Protein AF-A0AAE0K199-F1 (afdb_monomer_lite)

Foldseek 3Di:
DDQLLWDDDPNDTDHADDDDDDDPDDDQEDEDDSDHDDDDDDDDDDDDDDDPDDDDDRAHAYDDDDDDDDDDDDDDDDDDDDDDDDDDDDDDDDDDDDDDDDDDDDDDDDDDDDDDDDDDDDDDDDDDDDDDDDDDDPDDDPPDDDDDDDDDDDDDPDPDPDQPPPVPQDPLLVQLLVLLVVPPQCFLQPPCVFAPHGPCPDPVLVVLCRRDPLSSLLSSLVSLQSVCVVVVHQPSPCNSVSVSVNSVVLNVQSNDPDQRDLSSLVSLLSQLQVCQQLLVLVSVVVSQVVSLVSLVSRVADPPHDLVSVLSNLVSFLLSCLLQLHAGSHDDDDPDDAPLVVQDPPCLLVVLLVLLCLLCVLLVQDSLLSVLLSLLLSLLVSSVVSVVVSNPRHDHSSNNSSSLSVSSNSLSCPPHRFADPVVVPPDLPPDDDPPPDPPDDPDCDDPSLVSLVVSADQLPDDTHTDDDDSSQLLNSLSSLLSNLLSCLLSAHVVRRHSSCSNSLSSNLVSLVVVLVLLLVQVVVVVVVVVVVPPDPDDDDDDPPVPDDPVVVVVVVVVVPSDRRDPSNLVSVLLSLLSSLLSSQVSQVVSCVSSVVVDPSRGRDSVSSLVSNCSSLVPPPDDLVSLVVSCVPPSNVSSCSSSVCCSRVPPPDDSSVSNVCSNVPPD

Structure (mmCIF, N/CA/C/O backbone):
data_AF-A0AAE0K199-F1
#
_entry.id   AF-A0AAE0K199-F1
#
loop_
_atom_site.group_PDB
_atom_site.id
_atom_site.type_symbol
_atom_site.label_atom_id
_atom_site.label_alt_id
_atom_site.label_comp_id
_atom_site.label_asym_id
_atom_site.label_entity_id
_atom_site.label_seq_id
_atom_site.pdbx_PDB_ins_code
_atom_site.Cartn_x
_atom_site.Cartn_y
_atom_site.Cartn_z
_atom_site.occupancy
_atom_site.B_iso_or_equiv
_atom_site.auth_seq_id
_atom_site.auth_comp_id
_atom_site.auth_asym_id
_atom_site.auth_atom_id
_atom_site.pdbx_PDB_model_num
ATOM 1 N N . MET A 1 1 ? 17.194 -5.325 25.982 1.00 24.28 1 MET A N 1
ATOM 2 C CA . MET A 1 1 ? 16.411 -5.323 27.242 1.00 24.28 1 MET A CA 1
ATOM 3 C C . MET A 1 1 ? 14.935 -5.388 26.883 1.00 24.28 1 MET A C 1
ATOM 5 O O . MET A 1 1 ? 14.330 -4.359 26.606 1.00 24.28 1 MET A O 1
ATOM 9 N N . ASP A 1 2 ? 14.362 -6.588 26.855 1.00 29.42 2 ASP A N 1
ATOM 10 C CA . ASP A 1 2 ? 12.986 -6.802 26.395 1.00 29.42 2 ASP A CA 1
ATOM 11 C C . ASP A 1 2 ? 11.978 -6.699 27.545 1.00 29.42 2 ASP A C 1
ATOM 13 O O . ASP A 1 2 ? 11.705 -7.664 28.261 1.00 29.42 2 ASP A O 1
ATOM 17 N N . HIS A 1 3 ? 11.409 -5.507 27.726 1.00 29.53 3 HIS A N 1
ATOM 18 C CA . HIS A 1 3 ? 10.467 -5.195 28.809 1.00 29.53 3 HIS A CA 1
ATOM 19 C C . HIS A 1 3 ? 8.990 -5.211 28.372 1.00 29.53 3 HIS A C 1
ATOM 21 O O . HIS A 1 3 ? 8.211 -4.347 28.758 1.00 29.53 3 HIS A O 1
ATOM 27 N N . PHE A 1 4 ? 8.584 -6.228 27.601 1.00 36.59 4 PHE A N 1
ATOM 28 C CA . PHE A 1 4 ? 7.181 -6.432 27.191 1.00 36.59 4 PHE A CA 1
ATOM 29 C C . PHE A 1 4 ? 6.499 -7.681 27.781 1.00 36.59 4 PHE A C 1
ATOM 31 O O . PHE A 1 4 ? 5.375 -8.006 27.415 1.00 36.59 4 PHE A O 1
ATOM 38 N N . ASN A 1 5 ? 7.119 -8.322 28.777 1.00 34.00 5 ASN A N 1
ATOM 39 C CA . ASN A 1 5 ? 6.530 -9.424 29.554 1.00 34.00 5 ASN A CA 1
ATOM 40 C C . ASN A 1 5 ? 5.935 -8.947 30.901 1.00 34.00 5 ASN A C 1
ATOM 42 O O . ASN A 1 5 ? 5.973 -9.667 31.905 1.00 34.00 5 ASN A O 1
ATOM 46 N N . SER A 1 6 ? 5.445 -7.704 30.948 1.00 32.88 6 SER A N 1
ATOM 47 C CA . SER A 1 6 ? 5.008 -7.015 32.168 1.00 32.88 6 SER A CA 1
ATOM 48 C C . SER A 1 6 ? 3.488 -7.039 32.338 1.00 32.88 6 SER A C 1
ATOM 50 O O . SER A 1 6 ? 2.780 -6.152 31.864 1.00 32.88 6 SER A O 1
ATOM 52 N N . THR A 1 7 ? 2.966 -8.021 33.075 1.00 37.53 7 THR A N 1
ATOM 53 C CA . THR A 1 7 ? 1.565 -7.989 33.523 1.00 37.53 7 THR A CA 1
ATOM 54 C C . THR A 1 7 ? 1.410 -7.093 34.747 1.00 37.53 7 THR A C 1
ATOM 56 O O . THR A 1 7 ? 2.098 -7.285 35.751 1.00 37.53 7 THR A O 1
ATOM 59 N N . VAL A 1 8 ? 0.466 -6.151 34.691 1.00 32.12 8 VAL A N 1
ATOM 60 C CA . VAL A 1 8 ? 0.023 -5.389 35.866 1.00 32.12 8 VAL A CA 1
ATOM 61 C C . VAL A 1 8 ? -0.989 -6.229 36.642 1.00 32.12 8 VAL A C 1
ATOM 63 O O . VAL A 1 8 ? -2.075 -6.509 36.131 1.00 32.12 8 VAL A O 1
ATOM 66 N N . LYS A 1 9 ? -0.657 -6.600 37.881 1.00 33.31 9 LYS A N 1
ATOM 67 C CA . LYS A 1 9 ? -1.606 -7.182 38.841 1.00 33.31 9 LYS A CA 1
ATOM 68 C C . LYS A 1 9 ? -1.729 -6.235 40.029 1.00 33.31 9 LYS A C 1
ATOM 70 O O . LYS A 1 9 ? -0.719 -5.839 40.600 1.00 33.31 9 LYS A O 1
ATOM 75 N N . ASP A 1 10 ? -2.958 -5.861 40.377 1.00 36.06 10 ASP A N 1
ATOM 76 C CA . ASP A 1 10 ? -3.280 -5.029 41.547 1.00 36.06 10 ASP A CA 1
ATOM 77 C C . ASP A 1 10 ? -2.435 -3.734 41.630 1.00 36.06 10 ASP A C 1
ATOM 79 O O . ASP A 1 10 ? -1.959 -3.334 42.690 1.00 36.06 10 ASP A O 1
ATOM 83 N N . GLY A 1 11 ? -2.186 -3.105 40.473 1.00 33.94 11 GLY A N 1
ATOM 84 C CA . GLY A 1 11 ? -1.384 -1.882 40.342 1.00 33.94 11 GLY A CA 1
ATOM 85 C C . GLY A 1 11 ? 0.141 -2.072 40.316 1.00 33.94 11 GLY A C 1
ATOM 86 O O . GLY A 1 11 ? 0.852 -1.113 40.030 1.00 33.94 11 GLY A O 1
ATOM 87 N N . LYS A 1 12 ? 0.671 -3.281 40.551 1.00 27.41 12 LYS A N 1
ATOM 88 C CA . LYS A 1 12 ? 2.117 -3.566 40.495 1.00 27.41 12 LYS A CA 1
ATOM 89 C C . LYS A 1 12 ? 2.519 -4.253 39.189 1.00 27.41 12 LYS A C 1
ATOM 91 O O . LYS A 1 12 ? 1.841 -5.171 38.726 1.00 27.41 12 LYS A O 1
ATOM 96 N N . LEU A 1 13 ? 3.653 -3.836 38.619 1.00 31.83 13 LEU A N 1
ATOM 97 C CA . LEU A 1 13 ? 4.318 -4.562 37.533 1.00 31.83 13 LEU A CA 1
ATOM 98 C C . LEU A 1 13 ? 4.887 -5.887 38.056 1.00 31.83 13 LEU A C 1
ATOM 100 O O . LEU A 1 13 ? 5.621 -5.903 39.042 1.00 31.83 13 LEU A O 1
ATOM 104 N N . VAL A 1 14 ? 4.620 -6.976 37.336 1.00 31.34 14 VAL A N 1
ATOM 105 C CA . VAL A 1 14 ? 5.311 -8.261 37.499 1.00 31.34 14 VAL A CA 1
ATOM 106 C C . VAL A 1 14 ? 5.965 -8.622 36.169 1.00 31.34 14 VAL A C 1
ATOM 108 O O . VAL A 1 14 ? 5.285 -8.719 35.149 1.00 31.34 14 VAL A O 1
ATOM 111 N N . ASN A 1 15 ? 7.289 -8.785 36.176 1.00 30.59 15 ASN A N 1
ATOM 112 C CA . ASN A 1 15 ? 8.086 -9.139 35.001 1.00 30.59 15 ASN A CA 1
ATOM 113 C C . ASN A 1 15 ? 8.171 -10.668 34.856 1.00 30.59 15 ASN A C 1
ATOM 115 O O . ASN A 1 15 ? 8.436 -11.362 35.838 1.00 30.59 15 ASN A O 1
ATOM 119 N N . THR A 1 16 ? 7.953 -11.198 33.651 1.00 37.50 16 THR A N 1
ATOM 120 C CA . THR A 1 16 ? 7.850 -12.648 33.397 1.00 37.50 16 THR A CA 1
ATOM 121 C C . THR A 1 16 ? 8.781 -13.105 32.261 1.00 37.50 16 THR A C 1
ATOM 123 O O . THR A 1 16 ? 9.332 -12.292 31.516 1.00 37.50 16 THR A O 1
ATOM 126 N N . ARG A 1 17 ? 9.032 -14.418 32.137 1.00 30.67 17 ARG A N 1
ATOM 127 C CA . ARG A 1 17 ? 9.941 -14.989 31.123 1.00 30.67 17 ARG A CA 1
ATOM 128 C C . ARG A 1 17 ? 9.212 -15.948 30.175 1.00 30.67 17 ARG A C 1
ATOM 130 O O . ARG A 1 17 ? 8.745 -16.990 30.617 1.00 30.67 17 ARG A O 1
ATOM 137 N N . ARG A 1 18 ? 9.295 -15.614 28.878 1.00 34.41 18 ARG A N 1
ATOM 138 C CA . ARG A 1 18 ? 9.089 -16.444 27.670 1.00 34.41 18 ARG A CA 1
ATOM 139 C C . ARG A 1 18 ? 7.695 -17.060 27.427 1.00 34.41 18 ARG A C 1
ATOM 141 O O . ARG A 1 18 ? 7.232 -17.907 28.178 1.00 34.41 18 ARG A O 1
ATOM 148 N N . GLY A 1 19 ? 7.200 -16.816 26.210 1.00 35.81 19 GLY A N 1
ATOM 149 C CA . GLY A 1 19 ? 6.850 -17.891 25.270 1.00 35.81 19 GLY A CA 1
ATOM 150 C C . GLY A 1 19 ? 5.409 -18.410 25.283 1.00 35.81 19 GLY A C 1
ATOM 151 O O . GLY A 1 19 ? 4.939 -18.995 26.255 1.00 35.81 19 GLY A O 1
ATOM 152 N N . LEU A 1 20 ? 4.730 -18.300 24.138 1.00 30.50 20 LEU A N 1
ATOM 153 C CA . LEU A 1 20 ? 3.421 -18.913 23.911 1.00 30.50 20 LEU A CA 1
ATOM 154 C C . LEU A 1 20 ? 3.556 -20.441 23.749 1.00 30.50 20 LEU A C 1
ATOM 156 O O . LEU A 1 20 ? 4.064 -20.913 22.733 1.00 30.50 20 LEU A O 1
ATOM 160 N N . GLN A 1 21 ? 3.056 -21.222 24.711 1.00 27.34 21 GLN A N 1
ATOM 161 C CA . GLN A 1 21 ? 3.003 -22.685 24.613 1.00 27.34 21 GLN A CA 1
ATOM 162 C C . GLN A 1 21 ? 1.563 -23.157 24.365 1.00 27.34 21 GLN A C 1
ATOM 164 O O . GLN A 1 21 ? 0.704 -23.067 25.239 1.00 27.34 21 GLN A O 1
ATOM 169 N N . VAL A 1 22 ? 1.290 -23.676 23.164 1.00 26.86 22 VAL A N 1
ATOM 170 C CA . VAL A 1 22 ? -0.035 -24.204 22.793 1.00 26.86 22 VAL A CA 1
ATOM 171 C C . VAL A 1 22 ? -0.147 -25.662 23.250 1.00 26.86 22 VAL A C 1
ATOM 173 O O . VAL A 1 22 ? 0.228 -26.581 22.521 1.00 26.86 22 VAL A O 1
ATOM 176 N N . SER A 1 23 ? -0.644 -25.894 24.468 1.00 28.48 23 SER A N 1
ATOM 177 C CA . SER A 1 23 ? -0.899 -27.255 24.952 1.00 28.48 23 SER A CA 1
ATOM 178 C C . SER A 1 23 ? -2.092 -27.874 24.212 1.00 28.48 23 SER A C 1
ATOM 180 O O . SER A 1 23 ? -3.181 -27.310 24.130 1.00 28.48 23 SER A O 1
ATOM 182 N N . ARG A 1 24 ? -1.889 -29.059 23.624 1.00 30.67 24 ARG A N 1
ATOM 183 C CA . ARG A 1 24 ? -2.862 -29.703 22.721 1.00 30.67 24 ARG A CA 1
ATOM 184 C C . ARG A 1 24 ? -3.782 -30.705 23.436 1.00 30.67 24 ARG A 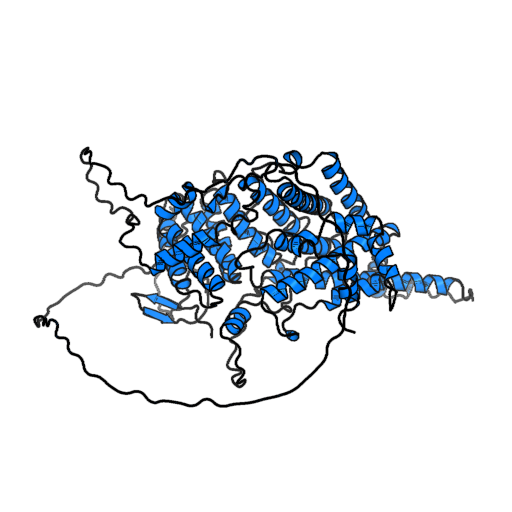C 1
ATOM 186 O O . ARG A 1 24 ? -4.185 -31.695 22.832 1.00 30.67 24 ARG A O 1
ATOM 193 N N . GLN A 1 25 ? -4.060 -30.508 24.729 1.00 34.53 25 GLN A N 1
ATOM 194 C CA . GLN A 1 25 ? -4.736 -31.506 25.571 1.00 34.53 25 GLN A CA 1
ATOM 195 C C . GLN A 1 25 ? -5.902 -30.951 26.410 1.00 34.53 25 GLN A C 1
ATOM 197 O O . GLN A 1 25 ? -5.792 -29.942 27.099 1.00 34.53 25 GLN A O 1
ATOM 202 N N . LYS A 1 26 ? -7.000 -31.720 26.395 1.00 33.47 26 LYS A N 1
ATOM 203 C CA . LYS A 1 26 ? -8.164 -31.718 27.305 1.00 33.47 26 LYS A CA 1
ATOM 204 C C . LYS A 1 26 ? -9.126 -30.517 27.349 1.00 33.47 26 LYS A C 1
ATOM 206 O O . LYS A 1 26 ? -10.196 -30.701 27.921 1.00 33.47 26 LYS A O 1
ATOM 211 N N . PHE A 1 27 ? -8.876 -29.379 26.695 1.00 35.84 27 PHE A N 1
ATOM 212 C CA . PHE A 1 27 ? -9.903 -28.328 26.542 1.00 35.84 27 PHE A CA 1
ATOM 213 C C . PHE A 1 27 ? -10.122 -27.897 25.085 1.00 35.84 27 PHE A C 1
ATOM 215 O O . PHE A 1 27 ? -9.217 -27.400 24.421 1.00 35.84 27 PHE A O 1
ATOM 222 N N . ASN A 1 28 ? -11.360 -28.059 24.604 1.00 33.81 28 ASN A N 1
ATOM 223 C CA . ASN A 1 28 ? -11.797 -27.688 23.254 1.00 33.81 28 ASN A CA 1
ATOM 224 C C . ASN A 1 28 ? -12.136 -26.188 23.172 1.00 33.81 28 ASN A C 1
ATOM 226 O O . ASN A 1 28 ? -13.297 -25.825 22.994 1.00 33.81 28 ASN A O 1
ATOM 230 N N . GLY A 1 29 ? -11.132 -25.323 23.331 1.00 34.69 29 GLY A N 1
ATOM 231 C CA . GLY A 1 29 ? -11.298 -23.870 23.273 1.00 34.69 29 GLY A CA 1
ATOM 232 C C . GLY A 1 29 ? -10.051 -23.144 22.771 1.00 34.69 29 GLY A C 1
ATOM 233 O O . GLY A 1 29 ? -8.932 -23.642 22.877 1.00 34.69 29 GLY A O 1
ATOM 234 N N . LEU A 1 30 ? -10.257 -21.958 22.202 1.00 41.97 30 LEU A N 1
ATOM 235 C CA . LEU A 1 30 ? -9.205 -21.060 21.721 1.00 41.97 30 LEU A CA 1
ATOM 236 C C . LEU A 1 30 ? -9.049 -19.884 22.691 1.00 41.97 30 LEU A C 1
ATOM 238 O O . LEU A 1 30 ? -10.023 -19.181 22.943 1.00 41.97 30 LEU A O 1
ATOM 242 N N . SER A 1 31 ? -7.825 -19.663 23.183 1.00 39.44 31 SER A N 1
ATOM 243 C CA . SER A 1 31 ? -7.484 -18.596 24.135 1.00 39.44 31 SER A CA 1
ATOM 244 C C . SER A 1 31 ? -6.291 -17.776 23.635 1.00 39.44 31 SER A C 1
ATOM 246 O O . SER A 1 31 ? -5.270 -18.336 23.238 1.00 39.44 31 SER A O 1
ATOM 248 N N . PHE A 1 32 ? -6.386 -16.449 23.733 1.00 36.72 32 PHE A N 1
ATOM 249 C CA . PHE A 1 32 ? -5.229 -15.559 23.832 1.00 36.72 32 PHE A CA 1
ATOM 250 C C . PHE A 1 32 ? -4.667 -15.685 25.254 1.00 36.72 32 PHE A C 1
ATOM 252 O O . PHE A 1 32 ? -5.432 -15.895 26.199 1.00 36.72 32 PHE A O 1
ATOM 259 N N . VAL A 1 33 ? -3.346 -15.614 25.419 1.00 38.22 33 VAL A N 1
ATOM 260 C CA . VAL A 1 33 ? -2.681 -15.864 26.707 1.00 38.22 33 VAL A CA 1
ATOM 261 C C . VAL A 1 33 ? -1.492 -14.919 26.858 1.00 38.22 33 VAL A C 1
ATOM 263 O O . VAL A 1 33 ? -0.584 -14.945 26.032 1.00 38.22 33 VAL A O 1
ATOM 266 N N . ASN A 1 34 ? -1.463 -14.139 27.942 1.00 34.59 34 ASN A N 1
ATOM 267 C CA . ASN A 1 34 ? -0.216 -13.549 28.435 1.00 34.59 34 ASN A CA 1
ATOM 268 C C . ASN A 1 34 ? 0.600 -14.684 29.072 1.00 34.59 34 ASN A C 1
ATOM 270 O O . ASN A 1 34 ? 0.172 -15.269 30.068 1.00 34.59 34 ASN A O 1
ATOM 274 N N . SER A 1 35 ? 1.712 -15.061 28.442 1.00 30.31 35 SER A N 1
ATOM 275 C CA . SER A 1 35 ? 2.437 -16.305 28.729 1.00 30.31 35 SER A CA 1
ATOM 276 C C . SER A 1 35 ? 3.080 -16.322 30.115 1.00 30.31 35 SER A C 1
ATOM 278 O O . SER A 1 35 ? 3.941 -15.495 30.410 1.00 30.31 35 SER A O 1
ATOM 280 N N . HIS A 1 36 ? 2.725 -17.313 30.937 1.00 26.91 36 HIS A N 1
ATOM 281 C CA . HIS A 1 36 ? 3.356 -17.555 32.233 1.00 26.91 36 HIS A CA 1
ATOM 282 C C . HIS A 1 36 ? 3.350 -19.072 32.528 1.00 26.91 36 HIS A C 1
ATOM 284 O O . HIS A 1 36 ? 2.267 -19.658 32.597 1.00 26.91 36 HIS A O 1
ATOM 290 N N . PRO A 1 37 ? 4.512 -19.741 32.664 1.00 27.94 37 PRO A N 1
ATOM 291 C CA . PRO A 1 37 ? 4.561 -21.192 32.860 1.00 27.94 37 PRO A CA 1
ATOM 292 C C . PRO A 1 37 ? 4.261 -21.607 34.309 1.00 27.94 37 PRO A C 1
ATOM 294 O O . PRO A 1 37 ? 4.611 -20.901 35.255 1.00 27.94 37 PRO A O 1
ATOM 297 N N . GLN A 1 38 ? 3.686 -22.801 34.484 1.00 31.83 38 GLN A N 1
ATOM 298 C CA . GLN A 1 38 ? 3.645 -23.518 35.762 1.00 31.83 38 GLN A CA 1
ATOM 299 C C . GLN A 1 38 ? 4.403 -24.842 35.634 1.00 31.83 38 GLN A C 1
ATOM 301 O O . GLN A 1 38 ? 4.187 -25.589 34.681 1.00 31.83 38 GLN A O 1
ATOM 306 N N . ASN A 1 39 ? 5.241 -25.161 36.622 1.00 28.42 39 ASN A N 1
ATOM 307 C CA . ASN A 1 39 ? 5.750 -26.519 36.791 1.00 28.42 39 ASN A CA 1
ATOM 308 C C . ASN A 1 39 ? 4.614 -27.407 37.312 1.00 28.42 39 ASN A C 1
ATOM 310 O O . ASN A 1 39 ? 3.983 -27.068 38.313 1.00 28.42 39 ASN A O 1
ATOM 314 N N . ILE A 1 40 ? 4.382 -28.543 36.656 1.00 31.39 40 ILE A N 1
ATOM 315 C CA . ILE A 1 40 ? 3.437 -29.572 37.100 1.00 31.39 40 ILE A CA 1
ATOM 316 C C . ILE A 1 40 ? 4.220 -30.877 37.243 1.00 31.39 40 ILE A C 1
ATOM 318 O O . ILE A 1 40 ? 4.655 -31.459 36.250 1.00 31.39 40 ILE A O 1
ATOM 322 N N . THR A 1 41 ? 4.411 -31.330 38.480 1.00 31.70 41 THR A N 1
ATOM 323 C CA . THR A 1 41 ? 4.825 -32.708 38.769 1.00 31.70 41 THR A CA 1
ATOM 324 C C . THR A 1 41 ? 3.688 -33.669 38.412 1.00 31.70 41 THR A C 1
ATOM 326 O O . THR A 1 41 ? 2.532 -33.356 38.708 1.00 31.70 41 THR A O 1
ATOM 329 N N . PRO A 1 42 ? 3.972 -34.825 37.789 1.00 32.44 42 PRO A N 1
ATOM 330 C CA . PRO A 1 42 ? 2.943 -35.810 37.490 1.00 32.44 42 PRO A CA 1
ATOM 331 C C . PRO A 1 42 ? 2.509 -36.508 38.782 1.00 32.44 42 PRO A C 1
ATOM 333 O O . PRO A 1 42 ? 3.338 -37.106 39.463 1.00 32.44 42 PRO A O 1
ATOM 336 N N . ASP A 1 43 ? 1.214 -36.465 39.084 1.00 29.17 43 ASP A N 1
ATOM 337 C CA . ASP A 1 43 ? 0.605 -37.282 40.135 1.00 29.17 43 ASP A CA 1
ATOM 338 C C . ASP A 1 43 ? -0.536 -38.132 39.553 1.00 29.17 43 ASP A C 1
ATOM 340 O O . ASP A 1 43 ? -1.050 -37.859 38.461 1.00 29.17 43 ASP A O 1
ATOM 344 N N . SER A 1 44 ? -0.849 -39.239 40.219 1.00 38.06 44 SER A N 1
ATOM 345 C CA . SER A 1 44 ? -1.366 -40.437 39.556 1.00 38.06 44 SER A CA 1
ATOM 346 C C . SER A 1 44 ? -2.858 -40.716 39.773 1.00 38.06 44 SER A C 1
ATOM 348 O O . SER A 1 44 ? -3.372 -40.655 40.882 1.00 38.06 44 SER A O 1
ATOM 350 N N . GLY A 1 45 ? -3.519 -41.137 38.687 1.00 33.50 45 GLY A N 1
ATOM 351 C CA . GLY A 1 45 ? -4.696 -42.010 38.726 1.00 33.50 45 GLY A CA 1
ATOM 352 C C . GLY A 1 45 ? -6.060 -41.384 39.051 1.00 33.50 45 GLY A C 1
ATOM 353 O O . GLY A 1 45 ? -6.358 -41.045 40.187 1.00 33.50 45 GLY A O 1
ATOM 354 N N . SER A 1 46 ? -6.971 -41.424 38.075 1.00 30.52 46 SER A N 1
ATOM 355 C CA . SER A 1 46 ? -8.271 -42.091 38.266 1.00 30.52 46 SER A CA 1
ATOM 356 C C . SER A 1 46 ? -8.932 -42.383 36.912 1.00 30.52 46 SER A C 1
ATOM 358 O O . SER A 1 46 ? -8.638 -41.724 35.913 1.00 30.52 46 SER A O 1
ATOM 360 N N . SER A 1 47 ? -9.813 -43.382 36.882 1.00 39.59 47 SER A N 1
ATOM 361 C CA . SER A 1 47 ? -10.620 -43.763 35.719 1.00 39.59 47 SER A CA 1
ATOM 362 C C . SER A 1 47 ? -12.061 -43.287 35.894 1.00 39.59 47 SER A C 1
ATOM 364 O O . SER A 1 47 ? -12.599 -43.326 37.001 1.00 39.59 47 SER A O 1
ATOM 366 N N . THR A 1 48 ? -12.725 -42.884 34.811 1.00 32.88 48 THR A N 1
ATOM 367 C CA . THR A 1 48 ? -14.196 -42.880 34.753 1.00 32.88 48 THR A CA 1
ATOM 368 C C . THR A 1 48 ? -14.686 -42.999 33.310 1.00 32.88 48 THR A C 1
ATOM 370 O O . THR A 1 48 ? -13.986 -42.635 32.365 1.00 32.88 48 THR A O 1
ATOM 373 N N . THR A 1 49 ? -15.872 -43.581 33.148 1.00 33.12 49 THR A N 1
ATOM 374 C CA . THR A 1 49 ? -16.464 -44.011 31.875 1.00 33.12 49 THR A CA 1
ATOM 375 C C . THR A 1 49 ? -17.050 -42.872 31.035 1.00 33.12 49 THR A C 1
ATOM 377 O O . THR A 1 49 ? -17.366 -41.798 31.541 1.00 33.12 49 THR A O 1
ATOM 380 N N . LEU A 1 50 ? -17.203 -43.129 29.732 1.00 33.09 50 LEU A N 1
ATOM 381 C CA . LEU A 1 50 ? -17.805 -42.214 28.756 1.00 33.09 50 LEU A CA 1
ATOM 382 C C . LEU A 1 50 ? -19.341 -42.251 28.800 1.00 33.09 50 LEU A C 1
ATOM 384 O O . LEU A 1 50 ? -19.921 -43.314 29.006 1.00 33.09 50 LEU A O 1
ATOM 388 N N . ASP A 1 51 ? -19.970 -41.110 28.510 1.00 29.39 51 ASP A N 1
ATOM 389 C CA . ASP A 1 51 ? -21.424 -40.950 28.372 1.00 29.39 51 ASP A CA 1
ATOM 390 C C . ASP A 1 51 ? -21.739 -40.133 27.086 1.00 29.39 51 ASP A C 1
ATOM 392 O O . ASP A 1 51 ? -21.301 -38.979 26.977 1.00 29.39 51 ASP A O 1
ATOM 396 N N . PRO A 1 52 ? -22.379 -40.713 26.047 1.00 39.91 52 PRO A N 1
ATOM 397 C CA . PRO A 1 52 ? -22.303 -40.195 24.675 1.00 39.91 52 PRO A CA 1
ATOM 398 C C . PRO A 1 52 ? -23.498 -39.313 24.247 1.00 39.91 52 PRO A C 1
ATOM 400 O O . PRO A 1 52 ? -24.159 -39.605 23.252 1.00 39.91 52 PRO A O 1
ATOM 403 N N . ALA A 1 53 ? -23.771 -38.204 24.948 1.00 38.22 53 ALA A N 1
ATOM 404 C CA . ALA A 1 53 ? -24.919 -37.336 24.627 1.00 38.22 53 ALA A CA 1
ATOM 405 C C . ALA A 1 53 ? -24.674 -35.817 24.786 1.00 38.22 53 ALA A C 1
ATOM 407 O O . ALA A 1 53 ? -25.328 -35.145 25.587 1.00 38.22 53 ALA A O 1
ATOM 408 N N . ARG A 1 54 ? -23.771 -35.215 23.988 1.00 32.50 54 ARG A N 1
ATOM 409 C CA . ARG A 1 54 ? -23.736 -33.741 23.853 1.00 32.50 54 ARG A CA 1
ATOM 410 C C . ARG A 1 54 ? -23.175 -33.238 22.521 1.00 32.50 54 ARG A C 1
ATOM 412 O O . ARG A 1 54 ? -22.014 -33.477 22.200 1.00 32.50 54 ARG A O 1
ATOM 419 N N . ALA A 1 55 ? -23.981 -32.470 21.785 1.00 36.38 55 ALA A N 1
ATOM 420 C CA . ALA A 1 55 ? -23.531 -31.755 20.593 1.00 36.38 55 ALA A CA 1
ATOM 421 C C . ALA A 1 55 ? -22.467 -30.703 20.962 1.00 36.38 55 ALA A C 1
ATOM 423 O O . ALA A 1 55 ? -22.669 -29.872 21.853 1.00 36.38 55 ALA A O 1
ATOM 424 N N . SER A 1 56 ? -21.320 -30.745 20.286 1.00 35.53 56 SER A N 1
ATOM 425 C CA . SER A 1 56 ? -20.132 -29.957 20.615 1.00 35.53 56 SER A CA 1
ATOM 426 C C . SER A 1 56 ? -20.202 -28.526 20.069 1.00 35.53 56 SER A C 1
ATOM 428 O O . SER A 1 56 ? -19.573 -28.184 19.068 1.00 35.53 56 SER A O 1
ATOM 430 N N . GLN A 1 57 ? -20.934 -27.651 20.768 1.00 42.19 57 GLN A N 1
ATOM 431 C CA . GLN A 1 57 ? -20.829 -26.203 20.550 1.00 42.19 57 GLN A CA 1
ATOM 432 C C . GLN A 1 57 ? -19.367 -25.751 20.711 1.00 42.19 57 GLN A C 1
ATOM 434 O O . GLN A 1 57 ? -18.764 -25.928 21.772 1.00 42.19 57 GLN A O 1
ATOM 439 N N . ARG A 1 58 ? -18.798 -25.156 19.655 1.00 43.03 58 ARG A N 1
ATOM 440 C CA . ARG A 1 58 ? -17.437 -24.603 19.655 1.00 43.03 58 ARG A CA 1
ATOM 441 C C . ARG A 1 58 ? -17.395 -23.335 20.513 1.00 43.03 58 ARG A C 1
ATOM 443 O O . ARG A 1 58 ? -17.727 -22.260 20.028 1.00 43.03 58 ARG A O 1
ATOM 450 N N . GLN A 1 59 ? -16.984 -23.449 21.774 1.00 39.09 59 GLN A N 1
ATOM 451 C CA . GLN A 1 59 ? -16.719 -22.274 22.608 1.00 39.09 59 GLN A CA 1
ATOM 452 C C . GLN A 1 59 ? -15.325 -21.714 22.311 1.00 39.09 59 GLN A C 1
ATOM 454 O O . GLN A 1 59 ? -14.309 -22.362 22.562 1.00 39.09 59 GLN A O 1
ATOM 459 N N . VAL A 1 60 ? -15.277 -20.473 21.829 1.00 38.41 60 VAL A N 1
ATOM 460 C CA . VAL A 1 60 ? -14.137 -19.593 22.110 1.00 38.41 60 VAL A CA 1
ATOM 461 C C . VAL A 1 60 ? -14.243 -19.227 23.592 1.00 38.41 60 VAL A C 1
ATOM 463 O O . VAL A 1 60 ? -15.338 -18.931 24.065 1.00 38.41 60 VAL A O 1
ATOM 466 N N . LYS A 1 61 ? -13.147 -19.349 24.346 1.00 37.44 61 LYS A N 1
ATOM 467 C CA . LYS A 1 61 ? -13.133 -19.074 25.787 1.00 37.44 61 LYS A CA 1
ATOM 468 C C . LYS A 1 61 ? -11.713 -18.812 26.263 1.00 37.44 61 LYS A C 1
ATOM 470 O O . LYS A 1 61 ? -10.806 -19.587 25.947 1.00 37.44 61 LYS A O 1
ATOM 475 N N . PHE A 1 62 ? -11.539 -17.795 27.098 1.00 43.12 62 PHE A N 1
ATOM 476 C CA . PHE A 1 62 ? -10.239 -17.469 27.678 1.00 43.12 62 PHE A CA 1
ATOM 477 C C . PHE A 1 62 ? -10.012 -18.183 29.014 1.00 43.12 62 PHE A C 1
ATOM 479 O O . PHE A 1 62 ? -10.931 -18.396 29.812 1.00 43.12 62 PHE A O 1
ATOM 486 N N . VAL A 1 63 ? -8.764 -18.585 29.272 1.00 32.94 63 VAL A N 1
ATOM 487 C CA . VAL A 1 63 ? -8.396 -19.281 30.517 1.00 32.94 63 VAL A CA 1
ATOM 488 C C . VAL A 1 63 ? -8.219 -18.270 31.654 1.00 32.94 63 VAL A C 1
ATOM 490 O O . VAL A 1 63 ? -7.110 -17.926 32.058 1.00 32.94 63 VAL A O 1
ATOM 493 N N . GLY A 1 64 ? -9.341 -17.788 32.188 1.00 33.22 64 GLY A N 1
ATOM 494 C CA . GLY A 1 64 ? -9.375 -17.152 33.503 1.00 33.22 64 GLY A CA 1
ATOM 495 C C . GLY A 1 64 ? -9.107 -18.178 34.610 1.00 33.22 64 GLY A C 1
ATOM 496 O O . GLY A 1 64 ? -9.574 -19.317 34.532 1.00 33.22 64 GLY A O 1
ATOM 497 N N . LYS A 1 65 ? -8.377 -17.785 35.664 1.00 31.22 65 LYS A N 1
ATOM 498 C CA . LYS A 1 65 ? -8.258 -18.616 36.873 1.00 31.22 65 LYS A CA 1
ATOM 499 C C . LYS A 1 65 ? -9.633 -18.773 37.522 1.00 31.22 65 LYS A C 1
ATOM 501 O O . LYS A 1 65 ? -10.295 -17.776 37.801 1.00 31.22 65 LYS A O 1
ATOM 506 N N . GLY A 1 66 ? -10.033 -20.012 37.798 1.00 31.44 66 GLY A N 1
ATOM 507 C CA . GLY A 1 66 ? -11.150 -20.273 38.701 1.00 31.44 66 GLY A CA 1
ATOM 508 C C . GLY A 1 66 ? -10.777 -19.871 40.128 1.00 31.44 66 GLY A C 1
ATOM 509 O O . GLY A 1 66 ? -9.657 -20.132 40.568 1.00 31.44 66 GLY A O 1
ATOM 510 N N . ASN A 1 67 ? -11.708 -19.248 40.851 1.00 32.12 67 ASN A N 1
ATOM 511 C CA . ASN A 1 67 ? -11.565 -19.064 42.292 1.00 32.12 67 ASN A CA 1
ATOM 512 C C . ASN A 1 67 ? -11.797 -20.411 42.984 1.00 32.12 67 ASN A C 1
ATOM 514 O O . ASN A 1 67 ? -12.932 -20.881 43.049 1.00 32.12 67 ASN A O 1
ATOM 518 N N . GLU A 1 68 ? -10.743 -21.007 43.538 1.00 29.38 68 GLU A N 1
ATOM 519 C CA . GLU A 1 68 ? -10.907 -22.058 44.541 1.00 29.38 68 GLU A CA 1
ATOM 520 C C . GLU A 1 68 ? -11.443 -21.433 45.833 1.00 29.38 68 GLU A C 1
ATOM 522 O O . GLU A 1 68 ? -10.747 -20.701 46.538 1.00 29.38 68 GLU A O 1
ATOM 527 N N . SER A 1 69 ? -12.701 -21.720 46.151 1.00 38.72 69 SER A N 1
ATOM 528 C CA . SER A 1 69 ? -13.280 -21.407 47.453 1.00 38.72 69 SER A CA 1
ATOM 529 C C . SER A 1 69 ? -12.647 -22.288 48.534 1.00 38.72 69 SER A C 1
ATOM 531 O O . SER A 1 69 ? -12.775 -23.513 48.475 1.00 38.72 69 SER A O 1
ATOM 533 N N . ARG A 1 70 ? -12.035 -21.683 49.559 1.00 30.70 70 ARG A N 1
ATOM 534 C CA . ARG A 1 70 ? -11.678 -22.370 50.812 1.00 30.70 70 ARG A CA 1
ATOM 535 C C . ARG A 1 70 ? -12.482 -21.820 52.001 1.00 30.70 70 ARG A C 1
ATOM 537 O O . ARG A 1 70 ? -12.847 -20.645 51.982 1.00 30.70 70 ARG A O 1
ATOM 544 N N . PRO A 1 71 ? -12.799 -22.665 53.001 1.00 34.47 71 PRO A N 1
ATOM 545 C CA . PRO A 1 71 ? -13.649 -22.294 54.130 1.00 34.47 71 PRO A CA 1
ATOM 546 C C . PRO A 1 71 ? -12.922 -21.381 55.131 1.00 34.47 71 PRO A C 1
ATOM 548 O O . PRO A 1 71 ? -11.695 -21.302 55.135 1.00 34.47 71 PRO A O 1
ATOM 551 N N . GLY A 1 72 ? -13.703 -20.679 55.959 1.00 33.16 72 GLY A N 1
ATOM 552 C CA . GLY A 1 72 ? -13.217 -19.647 56.884 1.00 33.16 72 GLY A CA 1
ATOM 553 C C . GLY A 1 72 ? -12.892 -20.135 58.304 1.00 33.16 72 GLY A C 1
ATOM 554 O O . GLY A 1 72 ? -12.442 -21.258 58.494 1.00 33.16 72 GLY A O 1
ATOM 555 N N . SER A 1 73 ? -13.189 -19.268 59.288 1.00 32.50 73 SER A N 1
ATOM 556 C CA .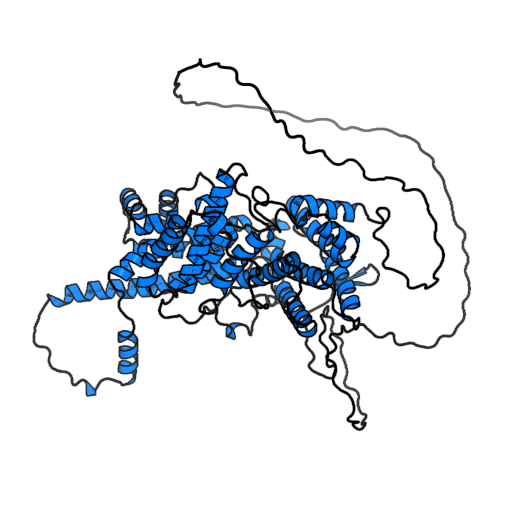 SER A 1 73 ? -12.695 -19.270 60.684 1.00 32.50 73 SER A CA 1
ATOM 557 C C . SER A 1 73 ? -11.224 -18.808 60.830 1.00 32.50 73 SER A C 1
ATOM 559 O O . SER A 1 73 ? -10.387 -19.116 59.994 1.00 32.50 73 SER A O 1
ATOM 561 N N . SER A 1 74 ? -10.843 -18.025 61.855 1.00 35.19 74 SER A N 1
ATOM 562 C CA . SER A 1 74 ? -11.660 -17.228 62.802 1.00 35.19 74 SER A CA 1
ATOM 563 C C . SER A 1 74 ? -10.816 -16.275 63.675 1.00 35.19 74 SER A C 1
ATOM 565 O O . SER A 1 74 ? -9.680 -16.605 63.994 1.00 35.19 74 SER A O 1
ATOM 567 N N . LYS A 1 75 ? -11.479 -15.230 64.210 1.00 32.28 75 LYS A N 1
ATOM 568 C CA . LYS A 1 75 ? -11.072 -14.310 65.305 1.00 32.28 75 LYS A CA 1
ATOM 569 C C . LYS A 1 75 ? -10.033 -13.220 64.976 1.00 32.28 75 LYS A C 1
ATOM 571 O O . LYS A 1 75 ? -9.091 -13.422 64.224 1.00 32.28 75 LYS A O 1
ATOM 576 N N . ALA A 1 76 ? -10.255 -12.058 65.597 1.00 35.06 76 ALA A N 1
ATOM 577 C CA . ALA A 1 76 ? -9.372 -10.888 65.633 1.00 35.06 76 ALA A CA 1
ATOM 578 C C . ALA A 1 76 ? -8.573 -10.847 66.961 1.00 35.06 76 ALA A C 1
ATOM 580 O O . ALA A 1 76 ? -8.738 -11.742 67.797 1.00 35.06 76 ALA A O 1
ATOM 581 N N . PRO A 1 77 ? -7.754 -9.805 67.193 1.00 41.28 77 PRO A N 1
ATOM 582 C CA . PRO A 1 77 ? -8.299 -8.671 67.955 1.00 41.28 77 PRO A CA 1
ATOM 583 C C . PRO A 1 77 ? -8.066 -7.294 67.301 1.00 41.28 77 PRO A C 1
ATOM 585 O O . PRO A 1 77 ? -7.408 -7.176 66.271 1.00 41.28 77 PRO A O 1
ATOM 588 N N . LYS A 1 78 ? -8.658 -6.255 67.904 1.00 33.19 78 LYS A N 1
ATOM 589 C CA . LYS A 1 78 ? -8.533 -4.847 67.494 1.00 33.19 78 LYS A CA 1
ATOM 590 C C . LYS A 1 78 ? -7.162 -4.256 67.839 1.00 33.19 78 LYS A C 1
ATOM 592 O O . LYS A 1 78 ? -6.572 -4.635 68.849 1.00 33.19 78 LYS A O 1
ATOM 597 N N . GLN A 1 79 ? -6.787 -3.198 67.124 1.00 29.95 79 GLN A N 1
ATOM 598 C CA . GLN A 1 79 ? -6.102 -2.055 67.728 1.00 29.95 79 GLN A CA 1
ATOM 599 C C . GLN A 1 79 ? -6.565 -0.767 67.037 1.00 29.95 79 GLN A C 1
ATOM 601 O O . GLN A 1 79 ? -6.583 -0.698 65.810 1.00 29.95 79 GLN A O 1
ATOM 606 N N . ASP A 1 80 ? -6.992 0.209 67.831 1.00 29.11 80 ASP A N 1
ATOM 607 C CA . ASP A 1 80 ? -7.499 1.504 67.377 1.00 29.11 80 ASP A CA 1
ATOM 608 C C . ASP A 1 80 ? -6.352 2.535 67.347 1.00 29.11 80 ASP A C 1
ATOM 610 O O . ASP A 1 80 ? -5.471 2.487 68.205 1.00 29.11 80 ASP A O 1
ATOM 614 N N . PHE A 1 81 ? -6.369 3.485 66.405 1.00 28.53 81 PHE A N 1
ATOM 615 C CA . PHE A 1 81 ? -5.611 4.743 66.501 1.00 28.53 81 PHE A CA 1
ATOM 616 C C . PHE A 1 81 ? -6.335 5.868 65.748 1.00 28.53 81 PHE A C 1
ATOM 618 O O . PHE A 1 81 ? -6.861 5.653 64.655 1.00 28.53 81 PHE A O 1
ATOM 625 N N . GLU A 1 82 ? -6.383 7.051 66.360 1.00 30.86 82 GLU A N 1
ATOM 626 C CA . GLU A 1 82 ? -7.116 8.230 65.877 1.00 30.86 82 GLU A CA 1
ATOM 627 C C . GLU A 1 82 ? -6.301 9.122 64.915 1.00 30.86 82 GLU A C 1
ATOM 629 O O . GLU A 1 82 ? -5.078 8.973 64.817 1.00 30.86 82 GLU A O 1
ATOM 634 N N . PRO A 1 83 ? -6.962 10.034 64.169 1.00 29.72 83 PRO A N 1
ATOM 635 C CA . PRO A 1 83 ? -6.307 10.894 63.188 1.00 29.72 83 PRO A CA 1
ATOM 636 C C . PRO A 1 83 ? -5.573 12.081 63.828 1.00 29.72 83 PRO A C 1
ATOM 638 O O . PRO A 1 83 ? -5.894 12.526 64.927 1.00 29.72 83 PRO A O 1
ATOM 641 N N . LEU A 1 84 ? -4.632 12.651 63.075 1.00 26.55 84 LEU A N 1
ATOM 642 C CA . LEU A 1 84 ? -3.970 13.914 63.396 1.00 26.55 84 LEU A CA 1
ATOM 643 C C . LEU A 1 84 ? -4.150 14.891 62.230 1.00 26.55 84 LEU A C 1
ATOM 645 O O . LEU A 1 84 ? -3.502 14.765 61.191 1.00 26.55 84 LEU A O 1
ATOM 649 N N . GLU A 1 85 ? -5.039 15.867 62.410 1.00 25.25 85 GLU A N 1
ATOM 650 C CA . GLU A 1 85 ? -5.011 17.104 61.629 1.00 25.25 85 GLU A CA 1
ATOM 651 C C . GLU A 1 85 ? -3.749 17.903 61.981 1.00 25.25 85 GLU A C 1
ATOM 653 O O . GLU A 1 85 ? -3.320 17.893 63.133 1.00 25.25 85 GLU A O 1
ATOM 658 N N . PHE A 1 86 ? -3.211 18.678 61.036 1.00 23.52 86 PHE A N 1
ATOM 659 C CA . PHE A 1 86 ? -2.596 19.964 61.373 1.00 23.52 86 PHE A CA 1
ATOM 660 C C . PHE A 1 86 ? -2.624 20.922 60.179 1.00 23.52 86 PHE A C 1
ATOM 662 O O . PHE A 1 86 ? -2.412 20.527 59.032 1.00 23.52 86 PHE A O 1
ATOM 669 N N . THR A 1 87 ? -2.884 22.196 60.469 1.00 24.59 87 THR A N 1
ATOM 670 C CA . THR A 1 87 ? -3.234 23.220 59.476 1.00 24.59 87 THR A CA 1
ATOM 671 C C . THR A 1 87 ? -2.180 24.332 59.435 1.00 24.59 87 THR A C 1
ATOM 673 O O . THR A 1 87 ? -1.655 24.716 60.474 1.00 24.59 87 THR A O 1
ATOM 676 N N . PHE A 1 88 ? -1.890 24.823 58.224 1.00 27.97 88 PHE A N 1
ATOM 677 C CA . PHE A 1 88 ? -1.125 26.028 57.844 1.00 27.97 88 PHE A CA 1
ATOM 678 C C . PHE A 1 88 ? -0.335 26.821 58.908 1.00 27.97 88 PHE A C 1
ATOM 680 O O . PHE A 1 88 ? -0.908 27.459 59.788 1.00 27.97 88 PHE A O 1
ATOM 687 N N . ALA A 1 89 ? 0.954 27.030 58.618 1.00 25.59 89 ALA A N 1
ATOM 688 C CA . ALA A 1 89 ? 1.634 28.298 58.890 1.00 25.59 89 ALA A CA 1
ATOM 689 C C . ALA A 1 89 ? 2.663 28.607 57.785 1.00 25.59 89 ALA A C 1
ATOM 691 O O . ALA A 1 89 ? 3.403 27.724 57.352 1.00 25.59 89 ALA A O 1
ATOM 692 N N . SER A 1 90 ? 2.713 29.863 57.343 1.00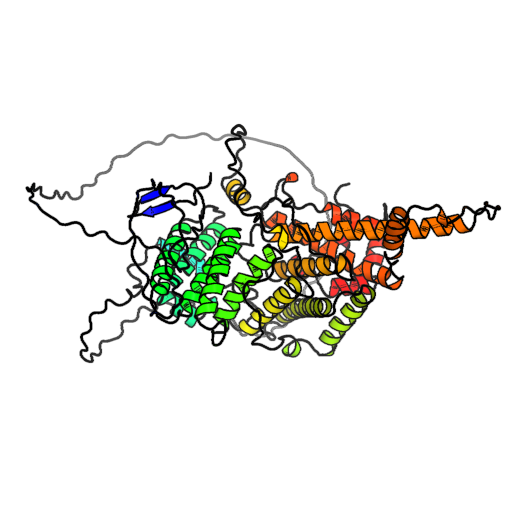 28.33 90 SER A N 1
ATOM 693 C CA . SER A 1 90 ? 3.745 30.401 56.444 1.00 28.33 90 SER A CA 1
ATOM 694 C C . SER A 1 90 ? 4.793 31.155 57.259 1.00 28.33 90 SER A C 1
ATOM 696 O O . SER A 1 90 ? 4.394 31.852 58.185 1.00 28.33 90 SER A O 1
ATOM 698 N N . ASP A 1 91 ? 6.068 31.162 56.844 1.00 26.53 91 ASP A N 1
ATOM 699 C CA . ASP A 1 91 ? 6.817 32.432 56.804 1.00 26.53 91 ASP A CA 1
ATOM 700 C C . ASP A 1 91 ? 8.063 32.418 55.888 1.00 26.53 91 ASP A C 1
ATOM 702 O O . ASP A 1 91 ? 8.489 31.387 55.364 1.00 26.53 91 ASP A O 1
ATOM 706 N N . VAL A 1 92 ? 8.624 33.609 55.673 1.00 29.25 92 VAL A N 1
ATOM 707 C CA . VAL A 1 92 ? 9.668 33.967 54.706 1.00 29.25 92 VAL A CA 1
ATOM 708 C C . VAL A 1 92 ? 11.051 34.078 55.358 1.00 29.25 92 VAL A C 1
ATOM 710 O O . VAL A 1 92 ? 11.220 34.733 56.381 1.00 29.25 92 VAL A O 1
ATOM 713 N N . THR A 1 93 ? 12.103 33.605 54.679 1.00 30.81 93 THR A N 1
ATOM 714 C CA . THR A 1 93 ? 13.469 34.154 54.841 1.00 30.81 93 THR A CA 1
ATOM 715 C C . THR A 1 93 ? 14.238 34.209 53.511 1.00 30.81 93 THR A C 1
ATOM 717 O O . THR A 1 93 ? 13.825 33.644 52.503 1.00 30.81 93 THR A O 1
ATOM 720 N N . GLN A 1 94 ? 15.322 34.996 53.469 1.00 31.14 94 GLN A N 1
ATOM 721 C CA . GLN A 1 94 ? 15.963 35.497 52.238 1.00 31.14 94 GLN A CA 1
ATOM 722 C C . GLN A 1 94 ? 17.402 34.972 52.013 1.00 31.14 94 GLN A C 1
ATOM 724 O O . GLN A 1 94 ? 18.015 34.441 52.933 1.00 31.14 94 GLN A O 1
ATOM 729 N N . LYS A 1 95 ? 17.998 35.375 50.866 1.00 29.47 95 LYS A N 1
ATOM 730 C CA . LYS A 1 95 ? 19.457 35.513 50.569 1.00 29.47 95 LYS A CA 1
ATOM 731 C C . LYS A 1 95 ? 20.203 34.182 50.307 1.00 29.47 95 LYS A C 1
ATOM 733 O O . LYS A 1 95 ? 20.237 33.309 51.154 1.00 29.47 95 LYS A O 1
ATOM 738 N N . LYS A 1 96 ? 20.916 33.997 49.183 1.00 29.48 96 LYS A N 1
ATOM 739 C CA . LYS A 1 96 ? 21.948 34.876 48.570 1.00 29.48 96 LYS A CA 1
ATOM 740 C C . LYS A 1 96 ? 22.105 34.665 47.046 1.00 29.48 96 LYS A C 1
ATOM 742 O O . LYS A 1 96 ? 21.815 33.596 46.529 1.00 29.48 96 LYS A O 1
ATOM 747 N N . LYS A 1 97 ? 22.688 35.660 46.359 1.00 36.41 97 LYS A N 1
ATOM 748 C CA . LYS A 1 97 ? 23.271 35.544 45.000 1.00 36.41 97 LYS A CA 1
ATOM 749 C C . LYS A 1 97 ? 24.769 35.186 45.069 1.00 36.41 97 LYS A C 1
ATOM 751 O O . LYS A 1 97 ? 25.437 35.664 45.987 1.00 36.41 97 LYS A O 1
ATOM 756 N N . PRO A 1 98 ? 25.329 34.538 44.032 1.00 37.59 98 PRO A N 1
ATOM 757 C CA . PRO A 1 98 ? 26.649 34.889 43.491 1.00 37.59 98 PRO A CA 1
ATOM 758 C C . PRO A 1 98 ? 26.546 35.569 42.102 1.00 37.59 98 PRO A C 1
ATOM 760 O O . PRO A 1 98 ? 25.453 35.899 41.641 1.00 37.59 98 PRO A O 1
ATOM 763 N N . ARG A 1 99 ? 27.685 35.926 41.483 1.00 32.44 99 ARG A N 1
ATOM 764 C CA . ARG A 1 99 ? 27.778 36.985 40.450 1.00 32.44 99 ARG A CA 1
ATOM 765 C C . ARG A 1 99 ? 29.001 36.805 39.528 1.00 32.44 99 ARG A C 1
ATOM 767 O O . ARG A 1 99 ? 30.084 36.586 40.058 1.00 32.44 99 ARG A O 1
ATOM 774 N N . ARG A 1 100 ? 28.852 37.105 38.218 1.00 33.22 100 ARG A N 1
ATOM 775 C CA . ARG A 1 100 ? 29.912 37.151 37.158 1.00 33.22 100 ARG A CA 1
ATOM 776 C C . ARG A 1 100 ? 30.510 35.765 36.808 1.00 33.22 100 ARG A C 1
ATOM 778 O O . ARG A 1 100 ? 30.470 34.866 37.631 1.00 33.22 100 ARG A O 1
ATOM 785 N N . LYS A 1 101 ? 31.035 35.513 35.598 1.00 30.25 101 LYS A N 1
ATOM 786 C CA . LYS A 1 101 ? 31.801 36.382 34.669 1.00 30.25 101 LYS A CA 1
ATOM 787 C C . LYS A 1 101 ? 31.342 36.309 33.198 1.00 30.25 101 LYS A C 1
ATOM 789 O O . LYS A 1 101 ? 30.646 35.385 32.811 1.00 30.25 101 LYS A O 1
ATOM 794 N N . ALA A 1 102 ? 31.818 37.270 32.404 1.00 35.03 102 ALA A N 1
ATOM 795 C CA . ALA A 1 102 ? 31.855 37.272 30.938 1.00 35.03 102 ALA A CA 1
ATOM 796 C C . ALA A 1 102 ? 33.062 38.120 30.481 1.00 35.03 102 ALA A C 1
ATOM 798 O O . ALA A 1 102 ? 33.305 39.129 31.142 1.00 35.03 102 ALA A O 1
ATOM 799 N N . THR A 1 103 ? 33.772 37.711 29.414 1.00 37.31 103 THR A N 1
ATOM 800 C CA . THR A 1 103 ? 34.749 38.449 28.555 1.00 37.31 103 THR A CA 1
ATOM 801 C C . THR A 1 103 ? 35.461 37.431 27.594 1.00 37.31 103 THR A C 1
ATOM 803 O O . THR A 1 103 ? 35.290 36.235 27.822 1.00 37.31 103 THR A O 1
ATOM 806 N N . PRO A 1 104 ? 36.241 37.818 26.548 1.00 47.06 104 PRO A N 1
ATOM 807 C CA . PRO A 1 104 ? 35.758 38.544 25.349 1.00 47.06 104 PRO A CA 1
ATOM 808 C C . PRO A 1 104 ? 36.516 38.204 24.009 1.00 47.06 104 PRO A C 1
ATOM 810 O O . PRO A 1 104 ? 37.473 37.441 24.040 1.00 47.06 104 PRO A O 1
ATOM 813 N N . LYS A 1 105 ? 36.204 38.923 22.901 1.00 33.84 105 LYS A N 1
ATOM 814 C CA . LYS A 1 105 ? 37.072 39.216 21.707 1.00 33.84 105 LYS A CA 1
ATOM 815 C C . LYS A 1 105 ? 37.508 38.039 20.786 1.00 33.84 105 LYS A C 1
ATOM 817 O O . LYS A 1 105 ? 37.552 36.905 21.234 1.00 33.84 105 LYS A O 1
ATOM 822 N N . ASP A 1 106 ? 37.919 38.213 19.515 1.00 32.22 106 ASP A N 1
ATOM 823 C CA . ASP A 1 106 ? 37.712 39.241 18.451 1.00 32.22 106 ASP A CA 1
ATOM 824 C C . ASP A 1 106 ? 38.224 38.691 17.082 1.00 32.22 106 ASP A C 1
ATOM 826 O O . ASP A 1 106 ? 39.061 37.793 17.090 1.00 32.22 106 ASP A O 1
ATOM 830 N N . HIS A 1 107 ? 37.848 39.336 15.952 1.00 31.94 107 HIS A N 1
ATOM 831 C CA . HIS A 1 107 ? 38.533 39.309 14.621 1.00 31.94 107 HIS A CA 1
ATOM 832 C C . HIS A 1 107 ? 38.485 37.982 13.801 1.00 31.94 107 HIS A C 1
ATOM 834 O O . HIS A 1 107 ? 38.276 36.929 14.384 1.00 31.94 107 HIS A O 1
ATOM 840 N N . GLN A 1 108 ? 38.662 37.885 12.462 1.00 31.53 108 GLN A N 1
ATOM 841 C CA . GLN A 1 108 ? 38.756 38.754 11.242 1.00 31.53 108 GLN A CA 1
ATOM 842 C C . GLN A 1 108 ? 38.728 37.791 9.997 1.00 31.53 108 GLN A C 1
ATOM 844 O O . GLN A 1 108 ? 39.022 36.619 10.200 1.00 31.53 108 GLN A O 1
ATOM 849 N N . LEU A 1 109 ? 38.481 38.105 8.705 1.00 29.53 109 LEU A N 1
ATOM 850 C CA . LEU A 1 109 ? 37.892 39.214 7.905 1.00 29.53 109 LEU A CA 1
ATOM 851 C C . LEU A 1 109 ? 37.651 38.695 6.443 1.00 29.53 109 LEU A C 1
ATOM 853 O O . LEU A 1 109 ? 38.335 37.756 6.052 1.00 29.53 109 LEU A O 1
ATOM 857 N N . LEU A 1 110 ? 36.821 39.377 5.617 1.00 31.36 110 LEU A N 1
ATOM 858 C CA . LEU A 1 110 ? 36.658 39.214 4.132 1.00 31.36 110 LEU A CA 1
ATOM 859 C C . LEU A 1 110 ? 36.069 37.853 3.639 1.00 31.36 110 LEU A C 1
ATOM 861 O O . LEU A 1 110 ? 36.132 36.865 4.353 1.00 31.36 110 LEU A O 1
ATOM 865 N N . THR A 1 111 ? 35.403 37.701 2.477 1.00 30.66 111 THR A N 1
ATOM 866 C CA . THR A 1 111 ? 35.236 38.525 1.244 1.00 30.66 111 THR A CA 1
ATOM 867 C C . THR A 1 111 ? 33.822 38.348 0.636 1.00 30.66 111 THR A C 1
ATOM 869 O O . THR A 1 111 ? 33.130 37.390 0.965 1.00 30.66 111 THR A O 1
ATOM 872 N N . THR A 1 112 ? 33.409 39.213 -0.303 1.00 34.62 112 THR A N 1
ATOM 873 C CA . THR A 1 112 ? 32.241 39.013 -1.201 1.00 34.62 112 THR A CA 1
ATOM 874 C C . THR A 1 112 ? 32.657 38.463 -2.577 1.00 34.62 112 THR A C 1
ATOM 876 O O . THR A 1 112 ? 33.846 38.461 -2.902 1.00 34.62 112 THR A O 1
ATOM 879 N N . PRO A 1 113 ? 31.690 38.033 -3.412 1.00 40.53 113 PRO A N 1
ATOM 880 C CA . PRO A 1 113 ? 31.544 38.728 -4.702 1.00 40.53 113 PRO A CA 1
ATOM 881 C C . PRO A 1 113 ? 30.089 39.076 -5.101 1.00 40.53 113 PRO A C 1
ATOM 883 O O . PRO A 1 113 ? 29.120 38.510 -4.602 1.00 40.53 113 PRO A O 1
ATOM 886 N N . SER A 1 114 ? 29.955 40.033 -6.025 1.00 32.38 114 SER A N 1
ATOM 887 C CA . SER A 1 114 ? 28.743 40.359 -6.807 1.00 32.38 114 SER A CA 1
ATOM 888 C C . SER A 1 114 ? 28.506 39.322 -7.925 1.00 32.38 114 SER A C 1
ATOM 890 O O . SER A 1 114 ? 29.420 38.575 -8.253 1.00 32.38 114 SER A O 1
ATOM 892 N N . GLY A 1 115 ? 27.353 39.202 -8.598 1.00 30.59 115 GLY A N 1
ATOM 893 C CA . GLY A 1 115 ? 26.088 39.965 -8.673 1.00 30.59 115 GLY A CA 1
ATOM 894 C C . GLY A 1 115 ? 25.130 39.188 -9.616 1.00 30.59 115 GLY A C 1
ATOM 895 O O . GLY A 1 115 ? 25.209 37.962 -9.590 1.00 30.59 115 GLY A O 1
ATOM 896 N N . PRO A 1 116 ? 24.304 39.795 -10.505 1.00 44.62 116 PRO A N 1
ATOM 897 C CA . PRO A 1 116 ? 23.983 41.211 -10.716 1.00 44.62 116 PRO A CA 1
ATOM 898 C C . PRO A 1 116 ? 22.465 41.522 -10.571 1.00 44.62 116 PRO A C 1
ATOM 900 O O . PRO A 1 116 ? 21.665 40.684 -10.171 1.00 44.62 116 PRO A O 1
ATOM 903 N N . SER A 1 117 ? 22.051 42.752 -10.904 1.00 32.31 117 SER A N 1
ATOM 904 C CA . SER A 1 117 ? 20.650 43.210 -10.851 1.00 32.31 117 SER A CA 1
ATOM 905 C C . SER A 1 117 ? 19.902 43.014 -12.178 1.00 32.31 117 SER A C 1
ATOM 907 O O . SER A 1 117 ? 20.470 43.246 -13.243 1.00 32.31 117 SER A O 1
ATOM 909 N N . SER A 1 118 ? 18.598 42.718 -12.108 1.00 33.28 118 SER A N 1
ATOM 910 C CA . SER A 1 118 ? 17.642 42.943 -13.202 1.00 33.28 118 SER A CA 1
ATOM 911 C C . SER A 1 118 ? 16.520 43.889 -12.751 1.00 33.28 118 SER A C 1
ATOM 913 O O . SER A 1 118 ? 16.042 43.810 -11.619 1.00 33.28 118 SER A O 1
ATOM 915 N N . ARG A 1 119 ? 16.109 44.811 -13.632 1.00 33.44 119 ARG A N 1
ATOM 916 C CA . ARG A 1 119 ? 15.077 45.839 -13.393 1.00 33.44 119 ARG A CA 1
ATOM 917 C C . ARG A 1 119 ? 14.002 45.783 -14.480 1.00 33.44 119 ARG A C 1
ATOM 919 O O . ARG A 1 119 ? 14.307 46.159 -15.609 1.00 33.44 119 ARG A O 1
ATOM 926 N N . ARG A 1 120 ? 12.754 45.451 -14.116 1.00 29.44 120 ARG A N 1
ATOM 927 C CA . ARG A 1 120 ? 11.458 45.874 -14.721 1.00 29.44 120 ARG A CA 1
ATOM 928 C C . ARG A 1 120 ? 10.335 44.964 -14.189 1.00 29.44 120 ARG A C 1
ATOM 930 O O . ARG A 1 120 ? 10.617 43.833 -13.830 1.00 29.44 120 ARG A O 1
ATOM 937 N N . SER A 1 121 ? 9.068 45.373 -14.112 1.00 30.92 121 SER A N 1
ATOM 938 C CA . SER A 1 121 ? 8.465 46.708 -14.275 1.00 30.92 121 SER A CA 1
ATOM 939 C C . SER A 1 121 ? 7.194 46.783 -13.421 1.00 30.92 121 SER A C 1
ATOM 941 O O . SER A 1 121 ? 6.497 45.782 -13.297 1.00 30.92 121 SER A O 1
ATOM 943 N N . SER A 1 122 ? 6.849 47.950 -12.874 1.00 34.09 122 SER A N 1
ATOM 944 C CA . SER A 1 122 ? 5.612 48.145 -12.107 1.00 34.09 122 SER A CA 1
ATOM 945 C C . SER A 1 122 ? 4.604 49.024 -12.855 1.00 34.09 122 SER A C 1
ATOM 947 O O . SER A 1 122 ? 4.903 50.175 -13.172 1.00 34.09 122 SER A O 1
ATOM 949 N N . ARG A 1 123 ? 3.400 48.483 -13.107 1.00 31.52 123 ARG A N 1
ATOM 950 C CA . ARG A 1 123 ? 2.075 49.154 -13.128 1.00 31.52 123 ARG A CA 1
ATOM 951 C C . ARG A 1 123 ? 1.024 48.246 -13.775 1.00 31.52 123 ARG A C 1
ATOM 953 O O . ARG A 1 123 ? 1.278 47.670 -14.824 1.00 31.52 123 ARG A O 1
ATOM 960 N N . GLY A 1 124 ? -0.160 48.180 -13.167 1.00 28.06 124 GLY A N 1
ATOM 961 C CA . GLY A 1 124 ? -1.281 47.361 -13.645 1.00 28.06 124 GLY A CA 1
ATOM 962 C C . GLY A 1 124 ? -2.371 47.192 -12.586 1.00 28.06 124 GLY A C 1
ATOM 963 O O . GLY A 1 124 ? -2.736 46.071 -12.267 1.00 28.06 124 GLY A O 1
ATOM 964 N N . SER A 1 125 ? -2.825 48.292 -11.971 1.00 33.75 125 SER A N 1
ATOM 965 C CA . SER A 1 125 ? -3.918 48.231 -10.990 1.00 33.75 125 SER A CA 1
ATOM 966 C C . SER A 1 125 ? -5.273 48.200 -11.690 1.00 33.75 125 SER A C 1
ATOM 968 O O . SER A 1 125 ? -5.557 49.064 -12.520 1.00 33.75 125 SER A O 1
ATOM 970 N N . SER A 1 126 ? -6.126 47.266 -11.283 1.00 31.17 126 SER A N 1
ATOM 971 C CA . SER A 1 126 ? -7.567 47.287 -11.527 1.00 31.17 126 SER A CA 1
ATOM 972 C C . SER A 1 126 ? -8.264 46.581 -10.368 1.00 31.17 126 SER A C 1
ATOM 974 O O . SER A 1 126 ? -7.920 45.446 -10.044 1.00 31.17 126 SER A O 1
ATOM 976 N N . HIS A 1 127 ? -9.227 47.252 -9.737 1.00 33.69 127 HIS A N 1
ATOM 977 C CA . HIS A 1 127 ? -10.001 46.682 -8.635 1.00 33.69 127 HIS A CA 1
ATOM 978 C C . HIS A 1 127 ? -10.978 45.612 -9.142 1.00 33.69 127 HIS A C 1
ATOM 980 O O . HIS A 1 127 ? -11.722 45.856 -10.088 1.00 33.69 127 HIS A O 1
ATOM 986 N N . ALA A 1 128 ? -11.047 44.490 -8.429 1.00 30.61 128 ALA A N 1
ATOM 987 C CA . ALA A 1 128 ? -12.197 43.593 -8.401 1.00 30.61 128 ALA A CA 1
ATOM 988 C C . ALA A 1 128 ? -12.468 43.222 -6.932 1.00 30.61 128 ALA A C 1
ATOM 990 O O . ALA A 1 128 ? -11.530 43.079 -6.147 1.00 30.61 128 ALA A O 1
ATOM 991 N N . SER A 1 129 ? -13.739 43.161 -6.541 1.00 31.16 129 SER A N 1
ATOM 992 C CA . SER A 1 129 ? -14.153 43.029 -5.139 1.00 31.16 129 SER A CA 1
ATOM 993 C C . SER A 1 129 ? -14.059 41.593 -4.617 1.00 31.16 129 SER A C 1
ATOM 995 O O . SER A 1 129 ? -14.306 40.645 -5.359 1.00 31.16 129 SER A O 1
ATOM 997 N N . SER A 1 130 ? -13.793 41.444 -3.316 1.00 36.19 130 SER A N 1
ATOM 998 C CA . SER A 1 130 ? -13.983 40.186 -2.578 1.00 36.19 130 SER A CA 1
ATOM 999 C C . SER A 1 130 ? -15.429 39.682 -2.691 1.00 36.19 130 SER A C 1
ATOM 1001 O O . SER A 1 130 ? -16.358 40.485 -2.830 1.00 36.19 130 SER A O 1
ATOM 1003 N N . PRO A 1 131 ? -15.640 38.365 -2.554 1.00 34.12 131 PRO A N 1
ATOM 1004 C CA . PRO A 1 131 ? -16.132 37.890 -1.253 1.00 34.12 131 PRO A CA 1
ATOM 1005 C C . PRO A 1 131 ? -15.492 36.564 -0.793 1.00 34.12 131 PRO A C 1
ATOM 1007 O O . PRO A 1 131 ? -14.916 35.842 -1.600 1.00 34.12 131 PRO A O 1
ATOM 1010 N N . GLY A 1 132 ? -15.683 36.201 0.483 1.00 27.42 132 GLY A N 1
ATOM 1011 C CA . GLY A 1 132 ? -15.601 34.792 0.905 1.00 27.42 132 GLY A CA 1
ATOM 1012 C C . GLY A 1 132 ? -14.554 34.394 1.950 1.00 27.42 132 GLY A C 1
ATOM 1013 O O . GLY A 1 132 ? -14.068 33.267 1.881 1.00 27.42 132 GLY A O 1
ATOM 1014 N N . ASP A 1 133 ? -14.236 35.234 2.942 1.00 27.58 133 ASP A N 1
ATOM 1015 C CA . ASP A 1 133 ? -13.594 34.722 4.165 1.00 27.58 133 ASP A CA 1
ATOM 1016 C C . ASP A 1 133 ? -14.472 33.618 4.783 1.00 27.58 133 ASP A C 1
ATOM 1018 O O . ASP A 1 133 ? -15.643 33.848 5.091 1.00 27.58 133 ASP A O 1
ATOM 1022 N N . CYS A 1 134 ? -13.910 32.420 4.963 1.00 29.89 134 CYS A N 1
ATOM 1023 C CA . CYS A 1 134 ? -14.601 31.270 5.550 1.00 29.89 134 CYS A CA 1
ATOM 1024 C C . CYS A 1 134 ? -14.132 31.033 6.997 1.00 29.89 134 CYS A C 1
ATOM 1026 O O . CYS A 1 134 ? -13.166 30.296 7.213 1.00 29.89 134 CYS A O 1
ATOM 1028 N N . PRO A 1 135 ? -14.794 31.620 8.013 1.00 30.72 135 PRO A N 1
ATOM 1029 C CA . PRO A 1 135 ? -14.516 31.289 9.400 1.00 30.72 135 PRO A CA 1
ATOM 1030 C C . PRO A 1 135 ? -15.108 29.915 9.731 1.00 30.72 135 PRO A C 1
ATOM 1032 O O . PRO A 1 135 ? -16.317 29.777 9.904 1.00 30.72 135 PRO A O 1
ATOM 1035 N N . TYR A 1 136 ? -14.257 28.898 9.885 1.00 34.06 136 TYR A N 1
ATOM 1036 C CA . TYR A 1 136 ? -14.645 27.696 10.627 1.00 34.06 136 TYR A CA 1
ATOM 1037 C C . TYR A 1 136 ? -14.965 28.104 12.075 1.00 34.06 136 TYR A C 1
ATOM 1039 O O . TYR A 1 136 ? -14.067 28.593 12.770 1.00 34.06 136 TYR A O 1
ATOM 1047 N N . PRO A 1 137 ? -16.203 27.922 12.572 1.00 30.62 137 PRO A N 1
ATOM 1048 C CA . PRO A 1 137 ? -16.505 28.219 13.961 1.00 30.62 137 PRO A CA 1
ATOM 1049 C C . PRO A 1 137 ? -15.843 27.164 14.851 1.00 30.62 137 PRO A C 1
ATOM 1051 O O . PRO A 1 137 ? -16.198 25.985 14.805 1.00 30.62 137 PRO A O 1
ATOM 1054 N N . MET A 1 138 ? -14.904 27.580 15.705 1.00 31.22 138 MET A N 1
ATOM 1055 C CA . MET A 1 138 ? -14.499 26.740 16.831 1.00 31.22 138 MET A CA 1
ATOM 1056 C C . MET A 1 138 ? -15.710 26.571 17.752 1.00 31.22 138 MET A C 1
ATOM 1058 O O . MET A 1 138 ? -16.171 27.544 18.345 1.00 31.22 138 MET A O 1
ATOM 1062 N N . LEU A 1 139 ? -16.235 25.346 17.841 1.00 31.88 139 LEU A N 1
ATOM 1063 C CA . LEU A 1 139 ? -17.388 25.013 18.678 1.00 31.88 139 LEU A CA 1
ATOM 1064 C C . LEU A 1 139 ? -17.102 25.340 20.156 1.00 31.88 139 LEU A C 1
ATOM 1066 O O . LEU A 1 139 ? -16.204 24.729 20.742 1.00 31.88 139 LEU A O 1
ATOM 1070 N N . PRO A 1 140 ? -17.854 26.263 20.784 1.00 28.58 140 PRO A N 1
ATOM 1071 C CA . PRO A 1 140 ? -17.747 26.506 22.215 1.00 28.58 140 PRO A CA 1
ATOM 1072 C C . PRO A 1 140 ? -18.387 25.371 23.021 1.00 28.58 140 PRO A C 1
ATOM 1074 O O . PRO A 1 140 ? -19.314 24.709 22.562 1.00 28.58 140 PRO A O 1
ATOM 1077 N N . SER A 1 141 ? -17.902 25.214 24.254 1.00 33.41 141 SER A N 1
ATOM 1078 C CA . SER A 1 141 ? -18.432 24.369 25.335 1.00 33.41 141 SER A CA 1
ATOM 1079 C C . SER A 1 141 ? -19.915 23.967 25.212 1.00 33.41 141 SER A C 1
ATOM 1081 O O . SER A 1 141 ? -20.809 24.763 25.504 1.00 33.41 141 SER A O 1
ATOM 1083 N N . MET A 1 142 ? -20.179 22.695 24.891 1.00 28.52 142 MET A N 1
ATOM 1084 C CA . MET A 1 142 ? -21.487 22.071 25.122 1.00 28.52 142 MET A CA 1
ATOM 1085 C C . MET A 1 142 ? -21.570 21.490 26.538 1.00 28.52 142 MET A C 1
ATOM 1087 O O . MET A 1 142 ? -21.624 20.280 26.740 1.00 28.52 142 MET A O 1
ATOM 1091 N N . ILE A 1 143 ? -21.629 22.384 27.526 1.00 33.19 143 ILE A N 1
ATOM 1092 C CA . ILE A 1 143 ? -22.281 22.097 28.806 1.00 33.19 143 ILE A CA 1
ATOM 1093 C C . ILE A 1 143 ? -23.620 22.831 28.775 1.00 33.19 143 ILE A C 1
ATOM 1095 O O . ILE A 1 143 ? -23.673 24.056 28.855 1.00 33.19 143 ILE A O 1
ATOM 1099 N N . THR A 1 144 ? -24.716 22.088 28.643 1.00 30.55 144 THR A N 1
ATOM 1100 C CA . THR A 1 144 ? -26.074 22.644 28.685 1.00 30.55 144 THR A CA 1
ATOM 1101 C C . THR A 1 144 ? -26.909 21.820 29.650 1.00 30.55 144 THR A C 1
ATOM 1103 O O . THR A 1 144 ? -27.073 20.615 29.473 1.00 30.55 144 THR A O 1
ATOM 1106 N N . GLN A 1 145 ? -27.419 22.469 30.695 1.00 35.59 145 GLN A N 1
ATOM 1107 C CA . GLN A 1 145 ? -28.309 21.839 31.665 1.00 35.59 145 GLN A CA 1
ATOM 1108 C C . GLN A 1 145 ? -29.677 21.594 31.010 1.00 35.59 145 GLN A C 1
ATOM 1110 O O . GLN A 1 145 ? -30.398 22.542 30.707 1.00 35.59 145 GLN A O 1
ATOM 1115 N N . GLY A 1 146 ? -30.024 20.325 30.785 1.00 29.31 146 GLY A N 1
ATOM 1116 C CA . GLY A 1 146 ? -31.371 19.908 30.388 1.00 29.31 146 GLY A CA 1
ATOM 1117 C C . GLY A 1 146 ? -32.263 19.726 31.616 1.00 29.31 146 GLY A C 1
ATOM 1118 O O . GLY A 1 146 ? -31.851 19.096 32.590 1.00 29.31 146 GLY A O 1
ATOM 1119 N N . SER A 1 147 ? -33.470 20.291 31.590 1.00 27.25 147 SER A N 1
ATOM 1120 C CA . SER A 1 147 ? -34.426 20.202 32.696 1.00 27.25 147 SER A CA 1
ATOM 1121 C C . SER A 1 147 ? -35.020 18.799 32.846 1.00 27.25 147 SER A C 1
ATOM 1123 O O . SER A 1 147 ? -35.225 18.071 31.876 1.00 27.25 147 SER A O 1
ATOM 1125 N N . SER A 1 148 ? -35.337 18.429 34.085 1.00 30.25 148 SER A N 1
ATOM 1126 C CA . SER A 1 148 ? -35.952 17.149 34.421 1.00 30.25 148 SER A CA 1
ATOM 1127 C C . SER A 1 148 ? -37.395 17.033 33.914 1.00 30.25 148 SER A C 1
ATOM 1129 O O . SER A 1 148 ? -38.249 17.870 34.206 1.00 30.25 148 SER A O 1
ATOM 1131 N N . GLN A 1 149 ? -37.689 15.916 33.250 1.00 28.59 149 GLN A N 1
ATOM 1132 C CA . GLN A 1 149 ? -39.013 15.293 33.251 1.00 28.59 149 GLN A CA 1
ATOM 1133 C C . GLN A 1 149 ? -38.859 13.838 33.698 1.00 28.59 149 GLN A C 1
ATOM 1135 O O . GLN A 1 149 ? -37.850 13.196 33.410 1.00 28.59 149 GLN A O 1
ATOM 1140 N N . SER A 1 150 ? -39.831 13.348 34.463 1.00 29.78 150 SER A N 1
ATOM 1141 C CA . SER A 1 150 ? -39.762 12.069 35.171 1.00 29.78 150 SER A CA 1
ATOM 1142 C C . SER A 1 150 ? -40.903 11.147 34.752 1.00 29.78 150 SER A C 1
ATOM 1144 O O . SER A 1 150 ? -42.063 11.477 35.000 1.00 29.78 150 SER A O 1
ATOM 1146 N N . GLU A 1 151 ? -40.573 9.971 34.220 1.00 27.17 151 GLU A N 1
ATOM 1147 C CA . GLU A 1 151 ? -41.500 8.839 34.098 1.00 27.17 151 GLU A CA 1
ATOM 1148 C C . GLU A 1 151 ? -41.021 7.644 34.950 1.00 27.17 151 GLU A C 1
ATOM 1150 O O . GLU A 1 151 ? -39.828 7.557 35.263 1.00 27.17 151 GLU A O 1
ATOM 1155 N N . PRO A 1 152 ? -41.931 6.759 35.408 1.00 32.31 152 PRO A N 1
ATOM 1156 C CA . PRO A 1 152 ? -41.644 5.878 36.537 1.00 32.31 152 PRO A CA 1
ATOM 1157 C C . PRO A 1 152 ? -41.184 4.456 36.166 1.00 32.31 152 PRO A C 1
ATOM 1159 O O . PRO A 1 152 ? -41.859 3.728 35.448 1.00 32.31 152 PRO A O 1
ATOM 1162 N N . GLY A 1 153 ? -40.104 4.024 36.823 1.00 30.28 153 GLY A N 1
ATOM 1163 C CA . GLY A 1 153 ? -40.044 2.744 37.543 1.00 30.28 153 GLY A CA 1
ATOM 1164 C C . GLY A 1 153 ? -40.239 1.429 36.775 1.00 30.28 153 GLY A C 1
ATOM 1165 O O . GLY A 1 153 ? -41.334 0.872 36.752 1.00 30.28 153 GLY A O 1
ATOM 1166 N N . LEU A 1 154 ? -39.125 0.824 36.352 1.00 30.03 154 LEU A N 1
ATOM 1167 C CA . LEU A 1 154 ? -38.983 -0.635 36.270 1.00 30.03 154 LEU A CA 1
ATOM 1168 C C . LEU A 1 154 ? -37.684 -1.054 36.971 1.00 30.03 154 LEU A C 1
ATOM 1170 O O . LEU A 1 154 ? -36.595 -0.920 36.415 1.00 30.03 154 LEU A O 1
ATOM 1174 N N . ASP A 1 155 ? -37.801 -1.546 38.206 1.00 30.98 155 ASP A N 1
ATOM 1175 C CA . ASP A 1 155 ? -36.655 -1.977 39.009 1.00 30.98 155 ASP A CA 1
ATOM 1176 C C . ASP A 1 155 ? -36.052 -3.289 38.489 1.00 30.98 155 ASP A C 1
ATOM 1178 O O . ASP A 1 155 ? -36.629 -4.371 38.607 1.00 30.98 155 ASP A O 1
ATOM 1182 N N . GLY A 1 156 ? -34.838 -3.187 37.950 1.00 31.27 156 GLY A N 1
ATOM 1183 C CA . GLY A 1 156 ? -34.017 -4.316 37.531 1.00 31.27 156 GLY A CA 1
ATOM 1184 C C . GLY A 1 156 ? -32.541 -3.954 37.636 1.00 31.27 156 GLY A C 1
ATOM 1185 O O . GLY A 1 156 ? -31.947 -3.475 36.675 1.00 31.27 156 GLY A O 1
ATOM 1186 N N . THR A 1 157 ? -31.938 -4.167 38.807 1.00 34.12 157 THR A N 1
ATOM 1187 C CA . THR A 1 157 ? -30.564 -3.744 39.138 1.00 34.12 157 THR A CA 1
ATOM 1188 C C . THR A 1 157 ? -29.471 -4.612 38.499 1.00 34.12 157 THR A C 1
ATOM 1190 O O . THR A 1 157 ? -28.569 -5.128 39.160 1.00 34.12 157 THR A O 1
ATOM 1193 N N . THR A 1 158 ? -29.479 -4.710 37.169 1.00 32.81 158 THR A N 1
ATOM 1194 C CA . THR A 1 158 ? -28.240 -4.927 36.417 1.00 32.81 158 THR A CA 1
ATOM 1195 C C . THR A 1 158 ? -27.396 -3.660 36.496 1.00 32.81 158 THR A C 1
ATOM 1197 O O . THR A 1 158 ? -27.810 -2.612 36.002 1.00 32.81 158 THR A O 1
ATOM 1200 N N . SER A 1 159 ? -26.202 -3.745 37.084 1.00 34.03 159 SER A N 1
ATOM 1201 C CA . SER A 1 159 ? -25.212 -2.668 37.018 1.00 34.03 159 SER A CA 1
ATOM 1202 C C . SER A 1 159 ? -24.833 -2.426 35.554 1.00 34.03 159 SER A C 1
ATOM 1204 O O . SER A 1 159 ? -24.117 -3.239 34.961 1.00 34.03 159 SER A O 1
ATOM 1206 N N . GLY A 1 160 ? -25.348 -1.343 34.971 1.00 33.34 160 GLY A N 1
ATOM 1207 C CA . GLY A 1 160 ? -25.036 -0.946 33.602 1.00 33.34 160 GLY A CA 1
ATOM 1208 C C . GLY A 1 160 ? -23.540 -0.670 33.407 1.00 33.34 160 GLY A C 1
ATOM 1209 O O . GLY A 1 160 ? -22.799 -0.548 34.390 1.00 33.34 160 GLY A O 1
ATOM 1210 N N . PRO A 1 161 ? -23.066 -0.564 32.151 1.00 41.97 161 PRO A N 1
ATOM 1211 C CA . PRO A 1 161 ? -21.740 -0.018 31.905 1.00 41.97 161 PRO A CA 1
ATOM 1212 C C . PRO A 1 161 ? -21.660 1.362 32.564 1.00 41.97 161 PRO A C 1
ATOM 1214 O O . PRO A 1 161 ? -22.576 2.169 32.424 1.00 41.97 161 PRO A O 1
ATOM 1217 N N . SER A 1 162 ? -20.583 1.621 33.305 1.00 48.84 162 SER A N 1
ATOM 1218 C CA . SER A 1 162 ? -20.317 2.953 33.838 1.00 48.84 162 SER A CA 1
ATOM 1219 C C . SER A 1 162 ? -20.168 3.912 32.660 1.00 48.84 162 SER A C 1
ATOM 1221 O O . SER A 1 162 ? -19.165 3.822 31.942 1.00 48.84 162 SER A O 1
ATOM 1223 N N . ASP A 1 163 ? -21.161 4.781 32.454 1.00 53.69 163 ASP A N 1
ATOM 1224 C CA . ASP A 1 163 ? -21.087 5.851 31.459 1.00 53.69 163 ASP A CA 1
ATOM 1225 C C . ASP A 1 163 ? -19.775 6.614 31.647 1.00 53.69 163 ASP A C 1
ATOM 1227 O O . ASP A 1 163 ? -19.329 6.832 32.780 1.00 53.69 163 ASP A O 1
ATOM 1231 N N . TRP A 1 164 ? -19.135 6.997 30.540 1.00 57.81 164 TRP A N 1
ATOM 1232 C CA . TRP A 1 164 ? -17.833 7.663 30.575 1.00 57.81 164 TRP A CA 1
ATOM 1233 C C . TRP A 1 164 ? -18.005 9.144 30.943 1.00 57.81 164 TRP A C 1
ATOM 1235 O O . TRP A 1 164 ? -17.828 10.049 30.130 1.00 57.81 164 TRP A O 1
ATOM 1245 N N . SER A 1 165 ? -18.427 9.362 32.193 1.00 59.00 165 SER A N 1
ATOM 1246 C CA . SER A 1 165 ? -18.645 10.665 32.811 1.00 59.00 165 SER A CA 1
ATOM 1247 C C . SER A 1 165 ? -17.383 11.507 32.646 1.00 59.00 165 SER A C 1
ATOM 1249 O O . SER A 1 165 ? -16.275 11.079 32.980 1.00 59.00 165 SER A O 1
ATOM 1251 N N . THR A 1 166 ? -17.548 12.728 32.135 1.00 55.50 166 THR A N 1
ATOM 1252 C CA . THR A 1 166 ? -16.445 13.659 31.836 1.00 55.50 166 THR A CA 1
ATOM 1253 C C . THR A 1 166 ? -15.595 14.015 33.056 1.00 55.50 166 THR A C 1
ATOM 1255 O O . THR A 1 166 ? -14.514 14.578 32.903 1.00 55.50 166 THR A O 1
ATOM 1258 N N . ASN A 1 167 ? -16.083 13.687 34.254 1.00 52.81 167 ASN A N 1
ATOM 1259 C CA . ASN A 1 167 ? -15.538 14.094 35.541 1.00 52.81 167 ASN A CA 1
ATOM 1260 C C . ASN A 1 167 ? -14.533 13.073 36.116 1.00 52.81 167 ASN A C 1
ATOM 1262 O O . ASN A 1 167 ? -13.722 13.449 36.956 1.00 52.81 167 ASN A O 1
ATOM 1266 N N . ASP A 1 168 ? -14.556 11.813 35.655 1.00 67.25 168 ASP A N 1
ATOM 1267 C CA . ASP A 1 168 ? -13.665 10.732 36.129 1.00 67.25 168 ASP A CA 1
ATOM 1268 C C . ASP A 1 168 ? -12.474 10.456 35.186 1.00 67.25 168 ASP A C 1
ATOM 1270 O O . ASP A 1 168 ? -11.625 9.595 35.443 1.00 67.25 168 ASP A O 1
ATOM 1274 N N . VAL A 1 169 ? -12.395 11.172 34.062 1.00 79.62 169 VAL A N 1
ATOM 1275 C CA . VAL A 1 169 ? -11.325 11.018 33.069 1.00 79.62 169 VAL A CA 1
ATOM 1276 C C . VAL A 1 169 ? -10.106 11.835 33.501 1.00 79.62 169 VAL A C 1
ATOM 1278 O O . VAL A 1 169 ? -10.153 13.061 33.553 1.00 79.62 169 VAL A O 1
ATOM 1281 N N . SER A 1 170 ? -8.992 11.157 33.795 1.00 90.00 170 SER A N 1
ATOM 1282 C CA . SER A 1 170 ? -7.736 11.822 34.164 1.00 90.00 170 SER A CA 1
ATOM 1283 C C . SER A 1 170 ? -7.217 12.754 33.062 1.00 90.00 170 SER A C 1
ATOM 1285 O O . SER A 1 170 ? -7.372 12.476 31.874 1.00 90.00 170 SER A O 1
ATOM 1287 N N . GLU A 1 171 ? -6.526 13.824 33.463 1.00 91.56 171 GLU A N 1
ATOM 1288 C CA . GLU A 1 171 ? -5.876 14.794 32.564 1.00 91.56 171 GLU A CA 1
ATOM 1289 C C . GLU A 1 171 ? -4.990 14.109 31.504 1.00 91.56 171 GLU A C 1
ATOM 1291 O O . GLU A 1 171 ? -5.058 14.431 30.322 1.00 91.56 171 GLU A O 1
ATOM 1296 N N . GLU A 1 172 ? -4.243 13.082 31.914 1.00 91.69 172 GLU A N 1
ATOM 1297 C CA . GLU A 1 172 ? -3.426 12.229 31.044 1.00 91.69 172 GLU A CA 1
ATOM 1298 C C . GLU A 1 172 ? -4.262 11.490 29.975 1.00 91.69 172 GLU A C 1
ATOM 1300 O O . GLU A 1 172 ? -3.904 11.495 28.799 1.00 91.69 172 GLU A O 1
ATOM 1305 N N . ASN A 1 173 ? -5.419 10.916 30.337 1.00 93.38 173 ASN A N 1
ATOM 1306 C CA . ASN A 1 173 ? -6.318 10.299 29.354 1.00 93.38 173 ASN A CA 1
ATOM 1307 C C . ASN A 1 173 ? -6.903 11.363 28.403 1.00 93.38 173 ASN A C 1
ATOM 1309 O O . ASN A 1 173 ? -6.985 11.129 27.199 1.00 93.38 173 ASN A O 1
ATOM 1313 N N . TRP A 1 174 ? -7.292 12.538 28.914 1.00 93.62 174 TRP A N 1
ATOM 1314 C CA . TRP A 1 174 ? -7.786 13.641 28.080 1.00 93.62 174 TRP A CA 1
ATOM 1315 C C . TRP A 1 174 ? -6.735 14.109 27.070 1.00 93.62 174 TRP A C 1
ATOM 1317 O O . TRP A 1 174 ? -7.039 14.260 25.887 1.00 93.62 174 TRP A O 1
ATOM 1327 N N . LYS A 1 175 ? -5.481 14.264 27.498 1.00 94.56 175 LYS A N 1
ATOM 1328 C CA . LYS A 1 175 ? -4.349 14.622 26.638 1.00 94.56 175 LYS A CA 1
ATOM 1329 C C . LYS A 1 175 ? -4.144 13.609 25.504 1.00 94.56 175 LYS A C 1
ATOM 1331 O O . LYS A 1 175 ? -4.057 13.997 24.339 1.00 94.56 175 LYS A O 1
ATOM 1336 N N . GLN A 1 176 ? -4.150 12.314 25.817 1.00 95.00 176 GLN A N 1
ATOM 1337 C CA . GLN A 1 176 ? -4.052 11.241 24.819 1.00 95.00 176 GLN A CA 1
ATOM 1338 C C . GLN A 1 176 ? -5.248 11.244 23.851 1.00 95.00 176 GLN A C 1
ATOM 1340 O O . GLN A 1 176 ? -5.074 11.067 22.645 1.00 95.00 176 GLN A O 1
ATOM 1345 N N . PHE A 1 177 ? -6.462 11.495 24.352 1.00 94.69 177 PHE A N 1
ATOM 1346 C CA . PHE A 1 177 ? -7.672 11.643 23.538 1.00 94.69 177 PHE A CA 1
ATOM 1347 C C . PHE A 1 177 ? -7.556 12.837 22.572 1.00 94.69 177 PHE A C 1
ATOM 1349 O O . PHE A 1 177 ? -7.873 12.710 21.388 1.00 94.69 177 PHE A O 1
ATOM 1356 N N . HIS A 1 178 ? -7.011 13.972 23.023 1.00 94.62 178 HIS A N 1
ATOM 1357 C CA . HIS A 1 178 ? -6.702 15.110 22.153 1.00 94.62 178 HIS A CA 1
ATOM 1358 C C . HIS A 1 178 ? -5.633 14.771 21.101 1.00 94.62 178 HIS A C 1
ATOM 1360 O O . HIS A 1 178 ? -5.857 15.048 19.923 1.00 94.62 178 HIS A O 1
ATOM 1366 N N . HIS A 1 179 ? -4.526 14.111 21.469 1.00 94.88 179 HIS A N 1
ATOM 1367 C CA . HIS A 1 179 ? -3.516 13.659 20.500 1.00 94.88 179 HIS A CA 1
ATOM 1368 C C . HIS A 1 179 ? -4.089 12.676 19.465 1.00 94.88 179 HIS A C 1
ATOM 1370 O O . HIS A 1 179 ? -3.720 12.748 18.290 1.00 94.88 179 HIS A O 1
ATOM 1376 N N . TYR A 1 180 ? -5.040 11.813 19.845 1.00 95.00 180 TYR A N 1
ATOM 1377 C CA . TYR A 1 180 ? -5.770 10.994 18.876 1.00 95.00 180 TYR A CA 1
ATOM 1378 C C . TYR A 1 180 ? -6.495 11.869 17.850 1.00 95.00 180 TYR A C 1
ATOM 1380 O O . TYR A 1 180 ? -6.192 11.782 16.663 1.00 95.00 180 TYR A O 1
ATOM 1388 N N . PHE A 1 181 ? -7.428 12.727 18.278 1.00 93.88 181 PHE A N 1
ATOM 1389 C CA . PHE A 1 181 ? -8.268 13.491 17.346 1.00 93.88 181 PHE A CA 1
ATOM 1390 C C . PHE A 1 181 ? -7.500 14.574 16.570 1.00 93.88 181 PHE A C 1
ATOM 1392 O O . PHE A 1 181 ? -7.902 14.923 15.457 1.00 93.88 181 PHE A O 1
ATOM 1399 N N . ALA A 1 182 ? -6.368 15.051 17.094 1.00 93.44 182 ALA A N 1
ATOM 1400 C CA . ALA A 1 182 ? -5.456 15.929 16.371 1.00 93.44 182 ALA A CA 1
ATOM 1401 C C . ALA A 1 182 ? -4.753 15.215 15.201 1.00 93.44 182 ALA A C 1
ATOM 1403 O O . ALA A 1 182 ? -4.688 15.772 14.106 1.00 93.44 182 ALA A O 1
ATOM 1404 N N . HIS A 1 183 ? -4.248 13.989 15.404 1.00 90.62 183 HIS A N 1
ATOM 1405 C CA . HIS A 1 183 ? -3.281 13.384 14.476 1.00 90.62 183 HIS A CA 1
ATOM 1406 C C . HIS A 1 183 ? -3.759 12.107 13.762 1.00 90.62 183 HIS A C 1
ATOM 1408 O O . HIS A 1 183 ? -3.404 11.899 12.604 1.00 90.62 183 HIS A O 1
ATOM 1414 N N . ILE A 1 184 ? -4.563 11.249 14.399 1.00 91.69 184 ILE A N 1
ATOM 1415 C CA . ILE A 1 184 ? -4.896 9.911 13.872 1.00 91.69 184 ILE A CA 1
ATOM 1416 C C . ILE A 1 184 ? -5.970 9.921 12.757 1.00 91.69 184 ILE A C 1
ATOM 1418 O O . ILE A 1 184 ? -5.766 9.223 11.758 1.00 91.69 184 ILE A O 1
ATOM 1422 N N . PRO A 1 185 ? -7.086 10.687 12.826 1.00 92.62 185 PRO A N 1
ATOM 1423 C CA . PRO A 1 185 ? -8.117 10.676 11.781 1.00 92.62 185 PRO A CA 1
ATOM 1424 C C . PRO A 1 185 ? -7.592 10.954 10.368 1.00 92.62 185 PRO A C 1
ATOM 1426 O O . PRO A 1 185 ? -7.931 10.221 9.441 1.00 92.62 185 PRO A O 1
ATOM 1429 N N . HIS A 1 186 ? -6.699 11.937 10.220 1.00 88.81 186 HIS A N 1
ATOM 1430 C CA . HIS A 1 186 ? -6.047 12.330 8.959 1.00 88.81 186 HIS A CA 1
ATOM 1431 C C . HIS A 1 186 ? -5.116 11.242 8.368 1.00 88.81 186 HIS A C 1
ATOM 1433 O O . HIS A 1 186 ? -4.536 11.394 7.297 1.00 88.81 186 HIS A O 1
ATOM 1439 N N . LYS A 1 187 ? -4.905 10.143 9.100 1.00 85.44 187 LYS A N 1
ATOM 1440 C CA . LYS A 1 187 ? -3.941 9.076 8.787 1.00 85.44 187 LYS A CA 1
ATOM 1441 C C . LYS A 1 187 ? -4.621 7.711 8.657 1.00 85.44 187 LYS A C 1
ATOM 1443 O O . LYS A 1 187 ? -4.170 6.850 7.902 1.00 85.44 187 LYS A O 1
ATOM 1448 N N . ILE A 1 188 ? -5.768 7.529 9.319 1.00 87.50 188 ILE A N 1
ATOM 1449 C CA . ILE A 1 188 ? -6.735 6.485 8.954 1.00 87.50 188 ILE A CA 1
ATOM 1450 C C . ILE A 1 188 ? -7.343 6.816 7.583 1.00 87.50 188 ILE A C 1
ATOM 1452 O O . ILE A 1 188 ? -7.394 5.930 6.729 1.00 87.50 188 ILE A O 1
ATOM 1456 N N . TYR A 1 189 ? -7.704 8.081 7.356 1.00 91.12 189 TYR A N 1
ATOM 1457 C CA . TYR A 1 189 ? -8.179 8.614 6.080 1.00 91.12 189 TYR A CA 1
ATOM 1458 C C . TYR A 1 189 ? -7.205 9.700 5.588 1.00 91.12 189 TYR A C 1
ATOM 1460 O O . TYR A 1 189 ? -7.378 10.869 5.939 1.00 91.12 189 TYR A O 1
ATOM 1468 N N . PRO A 1 190 ? -6.140 9.323 4.846 1.00 90.06 190 PRO A N 1
ATOM 1469 C CA . PRO A 1 190 ? -5.285 10.291 4.159 1.00 90.06 190 PRO A CA 1
ATOM 1470 C C . PRO A 1 190 ? -6.077 11.007 3.059 1.00 90.06 190 PRO A C 1
ATOM 1472 O O . PRO A 1 190 ? -7.141 10.535 2.662 1.00 90.06 190 PRO A O 1
ATOM 1475 N N . TYR A 1 191 ? -5.527 12.106 2.539 1.00 92.44 191 TYR A N 1
ATOM 1476 C CA . TYR A 1 191 ? -6.168 12.937 1.510 1.00 92.44 191 TYR A CA 1
ATOM 1477 C C . TYR A 1 191 ? -7.475 13.615 1.961 1.00 92.44 191 TYR A C 1
ATOM 1479 O O . TYR A 1 191 ? -8.371 13.859 1.162 1.00 92.44 191 TYR A O 1
ATOM 1487 N N . GLU A 1 192 ? -7.572 13.957 3.250 1.00 92.69 192 GLU A N 1
ATOM 1488 C CA . GLU A 1 192 ? -8.694 14.694 3.860 1.00 92.69 192 GLU A CA 1
ATOM 1489 C C . GLU A 1 192 ? -9.043 16.015 3.131 1.00 92.69 192 GLU A C 1
ATOM 1491 O O . GLU A 1 192 ? -10.166 16.489 3.246 1.00 92.69 192 GLU A O 1
ATOM 1496 N N . ASP A 1 193 ? -8.113 16.563 2.338 1.00 93.50 193 ASP A N 1
ATOM 1497 C CA . ASP A 1 193 ? -8.276 17.700 1.418 1.00 93.50 193 ASP A CA 1
ATOM 1498 C C . ASP A 1 193 ? -9.202 17.443 0.208 1.00 93.50 193 ASP A C 1
ATOM 1500 O O . ASP A 1 193 ? -9.712 18.396 -0.378 1.00 93.50 193 ASP A O 1
ATOM 1504 N N . ILE A 1 194 ? -9.423 16.180 -0.168 1.00 95.94 194 ILE A N 1
ATOM 1505 C CA . ILE A 1 194 ? -10.200 15.762 -1.352 1.00 95.94 194 ILE A CA 1
ATOM 1506 C C . ILE A 1 194 ? -11.257 14.686 -1.029 1.00 95.94 194 ILE A C 1
ATOM 1508 O O . ILE A 1 194 ? -11.868 14.126 -1.938 1.00 95.94 194 ILE A O 1
ATOM 1512 N N . LEU A 1 195 ? -11.511 14.392 0.250 1.00 96.50 195 LEU A N 1
ATOM 1513 C CA . LEU A 1 195 ? -12.621 13.533 0.689 1.00 96.50 195 LEU A CA 1
ATOM 1514 C C . LEU A 1 195 ? -13.860 14.376 1.024 1.00 96.50 195 LEU A C 1
ATOM 1516 O O . LEU A 1 195 ? -13.739 15.473 1.560 1.00 96.50 195 LEU A O 1
ATOM 1520 N N . THR A 1 196 ? -15.062 13.845 0.789 1.00 97.00 196 THR A N 1
ATOM 1521 C CA . THR A 1 196 ? -16.320 14.521 1.172 1.00 97.00 196 THR A CA 1
ATOM 1522 C C . THR A 1 196 ? -16.472 14.693 2.687 1.00 97.00 196 THR A C 1
ATOM 1524 O O . THR A 1 196 ? -17.094 15.652 3.139 1.00 97.00 196 THR A O 1
ATOM 1527 N N . TYR A 1 197 ? -15.907 13.775 3.478 1.00 95.88 197 TYR A N 1
ATOM 1528 C CA . TYR A 1 197 ? -15.761 13.868 4.933 1.00 95.88 197 TYR A CA 1
ATOM 1529 C C . TYR A 1 197 ? -14.696 12.877 5.431 1.00 95.88 197 TYR A C 1
ATOM 1531 O O . TYR A 1 197 ? -14.289 11.963 4.714 1.00 95.88 197 TYR A O 1
ATOM 1539 N N . ASN A 1 198 ? -14.275 13.014 6.694 1.00 94.94 198 ASN A N 1
ATOM 1540 C CA . ASN A 1 198 ? -13.435 12.027 7.375 1.00 94.94 198 ASN A CA 1
ATOM 1541 C C . ASN A 1 198 ? -14.274 11.182 8.358 1.00 94.94 198 ASN A C 1
ATOM 1543 O O . ASN A 1 198 ? -14.657 11.695 9.415 1.00 94.94 198 ASN A O 1
ATOM 1547 N N . PRO A 1 199 ? -14.523 9.883 8.091 1.00 94.00 199 PRO A N 1
ATOM 1548 C CA . PRO A 1 199 ? -15.307 9.029 8.986 1.00 94.00 199 PRO A CA 1
ATOM 1549 C C . PRO A 1 199 ? -14.726 8.893 10.404 1.00 94.00 199 PRO A C 1
ATOM 1551 O O . PRO A 1 199 ? -15.477 8.676 11.349 1.00 94.00 199 PRO A O 1
ATOM 1554 N N . ALA A 1 200 ? -13.410 9.062 10.593 1.00 92.81 200 ALA A N 1
ATOM 1555 C CA . ALA A 1 200 ? -12.774 9.038 11.916 1.00 92.81 200 ALA A CA 1
ATOM 1556 C C . ALA A 1 200 ? -12.936 10.354 12.714 1.00 92.81 200 ALA A C 1
ATOM 1558 O O . ALA A 1 200 ? -12.499 10.421 13.864 1.00 92.81 200 ALA A O 1
ATOM 1559 N N . ARG A 1 201 ? -13.575 11.382 12.134 1.00 92.62 201 ARG A N 1
ATOM 1560 C CA . ARG A 1 201 ? -14.060 12.589 12.835 1.00 92.62 201 ARG A CA 1
ATOM 1561 C C . ARG A 1 201 ? -15.588 12.633 12.993 1.00 92.62 201 ARG A C 1
ATOM 1563 O O . ARG A 1 201 ? -16.093 13.562 13.613 1.00 92.62 201 ARG A O 1
ATOM 1570 N N . GLY A 1 202 ? -16.320 11.672 12.425 1.00 92.25 202 GLY A N 1
ATOM 1571 C CA . GLY A 1 202 ? -17.785 11.672 12.419 1.00 92.25 202 GLY A CA 1
ATOM 1572 C C . GLY A 1 202 ? -18.413 11.477 13.804 1.00 92.25 202 GLY A C 1
ATOM 1573 O O . GLY A 1 202 ? -17.828 10.834 14.683 1.00 92.25 202 GLY A O 1
ATOM 1574 N N . SER A 1 203 ? -19.644 11.976 13.963 1.00 93.56 203 SER A N 1
ATOM 1575 C CA . SER A 1 203 ? -20.498 11.780 15.148 1.00 93.56 203 SER A CA 1
ATOM 1576 C C . SER A 1 203 ? -20.557 10.322 15.587 1.00 93.56 203 SER A C 1
ATOM 1578 O O . SER A 1 203 ? -20.435 10.017 16.769 1.00 93.56 203 SER A O 1
ATOM 1580 N N . ASP A 1 204 ? -20.689 9.419 14.623 1.00 93.00 204 ASP A N 1
ATOM 1581 C CA . ASP A 1 204 ? -20.960 8.003 14.851 1.00 93.00 204 ASP A CA 1
ATOM 1582 C C . ASP A 1 204 ? -19.712 7.286 15.380 1.00 93.00 204 ASP A C 1
ATOM 1584 O O . ASP A 1 204 ? -19.803 6.407 16.239 1.00 93.00 204 ASP A O 1
ATOM 1588 N N . PHE A 1 205 ? -18.525 7.720 14.934 1.00 94.38 205 PHE A N 1
ATOM 1589 C CA . PHE A 1 205 ? -17.256 7.275 15.500 1.00 94.38 205 PHE A CA 1
ATOM 1590 C C . PHE A 1 205 ? -17.094 7.778 16.939 1.00 94.38 205 PHE A C 1
ATOM 1592 O O . PHE A 1 205 ? -16.765 6.989 17.823 1.00 94.38 205 PHE A O 1
ATOM 1599 N N . TYR A 1 206 ? -17.380 9.058 17.199 1.00 93.44 206 TYR A N 1
ATOM 1600 C CA . TYR A 1 206 ? -17.323 9.618 18.553 1.00 93.44 206 TYR A CA 1
ATOM 1601 C C . TYR A 1 206 ? -18.317 8.931 19.507 1.00 93.44 206 TYR A C 1
ATOM 1603 O O . TYR A 1 206 ? -17.951 8.572 20.622 1.00 93.44 206 TYR A O 1
ATOM 1611 N N . TYR A 1 207 ? -19.547 8.672 19.057 1.00 93.62 207 TYR A N 1
ATOM 1612 C CA . TYR A 1 207 ? -20.597 7.980 19.811 1.00 93.62 207 TYR A CA 1
ATOM 1613 C C . TYR A 1 207 ? -20.225 6.524 20.130 1.00 93.62 207 TYR A C 1
ATOM 1615 O O . TYR A 1 207 ? -20.371 6.085 21.271 1.00 93.62 207 TYR A O 1
ATOM 1623 N N . MET A 1 208 ? -19.690 5.787 19.147 1.00 95.06 208 MET A N 1
ATOM 1624 C CA . MET A 1 208 ? -19.147 4.437 19.343 1.00 95.06 208 MET A CA 1
ATOM 1625 C C . MET A 1 208 ? -18.013 4.425 20.375 1.00 95.06 208 MET A C 1
ATOM 1627 O O . MET A 1 208 ? -17.962 3.527 21.211 1.00 95.06 208 MET A O 1
ATOM 1631 N N . VAL A 1 209 ? -17.117 5.416 20.329 1.00 95.19 209 VAL A N 1
ATOM 1632 C CA . VAL A 1 209 ? -16.036 5.564 21.310 1.00 95.19 209 VAL A CA 1
ATOM 1633 C C . VAL A 1 209 ? -16.610 5.861 22.694 1.00 95.19 209 VAL A C 1
ATOM 1635 O O . VAL A 1 209 ? -16.327 5.114 23.620 1.00 95.19 209 VAL A O 1
ATOM 1638 N N . ALA A 1 210 ? -17.455 6.883 22.839 1.00 92.56 210 ALA A N 1
ATOM 1639 C CA . ALA A 1 210 ? -18.007 7.306 24.127 1.00 92.56 210 ALA A CA 1
ATOM 1640 C C . ALA A 1 210 ? -18.805 6.203 24.851 1.00 92.56 210 ALA A C 1
ATOM 1642 O O . ALA A 1 210 ? -18.804 6.160 26.080 1.00 92.56 210 ALA A O 1
ATOM 1643 N N . LYS A 1 211 ? -19.458 5.298 24.106 1.00 94.44 211 LYS A N 1
ATOM 1644 C CA . LYS A 1 211 ? -20.274 4.210 24.672 1.00 94.44 211 LYS A CA 1
ATOM 1645 C C . LYS A 1 211 ? -19.547 2.892 24.935 1.00 94.44 211 LYS A C 1
ATOM 1647 O O . LYS A 1 211 ? -20.130 2.023 25.581 1.00 94.44 211 LYS A O 1
ATOM 1652 N N . ASP A 1 212 ? -18.311 2.707 24.470 1.00 96.25 212 ASP A N 1
ATOM 1653 C CA . ASP A 1 212 ? -17.596 1.437 24.635 1.00 96.25 212 ASP A CA 1
ATOM 1654 C C . ASP A 1 212 ? -16.192 1.616 25.225 1.00 96.25 212 ASP A C 1
ATOM 1656 O O . ASP A 1 212 ? -15.273 2.133 24.595 1.00 96.25 212 ASP A O 1
ATOM 1660 N N . SER A 1 213 ? -15.992 1.106 26.443 1.00 95.81 213 SER A N 1
ATOM 1661 C CA . SER A 1 213 ? -14.725 1.228 27.176 1.00 95.81 213 SER A CA 1
ATOM 1662 C C . SER A 1 213 ? -13.517 0.585 26.465 1.00 95.81 213 SER A C 1
ATOM 1664 O O . SER A 1 213 ? -12.387 1.042 26.665 1.00 95.81 213 SER A O 1
ATOM 1666 N N . ALA A 1 214 ? -13.708 -0.428 25.608 1.00 97.00 214 ALA A N 1
ATOM 1667 C CA . ALA A 1 214 ? -12.622 -0.957 24.782 1.00 97.00 214 ALA A CA 1
ATOM 1668 C C . ALA A 1 214 ? -12.321 -0.029 23.595 1.00 97.00 214 ALA A C 1
ATOM 1670 O O . ALA A 1 214 ? -11.147 0.165 23.275 1.00 97.00 214 ALA A O 1
ATOM 1671 N N . ALA A 1 215 ? -13.335 0.593 22.983 1.00 97.31 215 ALA A N 1
ATOM 1672 C CA . ALA A 1 215 ? -13.146 1.613 21.949 1.00 97.31 215 ALA A CA 1
ATOM 1673 C C . ALA A 1 215 ? -12.453 2.871 22.501 1.00 97.31 215 ALA A C 1
ATOM 1675 O O . ALA A 1 215 ? -11.496 3.344 21.884 1.00 97.31 215 ALA A O 1
ATOM 1676 N N . VAL A 1 216 ? -12.833 3.345 23.697 1.00 96.81 216 VAL A N 1
ATOM 1677 C CA . VAL A 1 216 ? -12.104 4.412 24.407 1.00 96.81 216 VAL A CA 1
ATOM 1678 C C . VAL A 1 216 ? -10.640 4.032 24.599 1.00 96.81 216 VAL A C 1
ATOM 1680 O O . VAL A 1 216 ? -9.751 4.787 24.214 1.00 96.81 216 VAL A O 1
ATOM 1683 N N . HIS A 1 217 ? -10.348 2.849 25.147 1.00 97.62 217 HIS A N 1
ATOM 1684 C CA . HIS A 1 217 ? -8.956 2.446 25.328 1.00 97.62 217 HIS A CA 1
ATOM 1685 C C . HIS A 1 217 ? -8.212 2.228 24.000 1.00 97.62 217 HIS A C 1
ATOM 1687 O O . HIS A 1 217 ? -7.004 2.440 23.973 1.00 97.62 217 HIS A O 1
ATOM 1693 N N . CYS A 1 218 ? -8.890 1.902 22.893 1.00 97.56 218 CYS A N 1
ATOM 1694 C CA . CYS A 1 218 ? -8.283 1.897 21.556 1.00 97.56 218 CYS A CA 1
ATOM 1695 C C . CYS A 1 218 ? -7.906 3.306 21.067 1.00 97.56 218 CYS A C 1
ATOM 1697 O O . CYS A 1 218 ? -6.844 3.474 20.463 1.00 97.56 218 CYS A O 1
ATOM 1699 N N . VAL A 1 219 ? -8.743 4.310 21.350 1.00 96.94 219 VAL A N 1
ATOM 1700 C CA . VAL A 1 219 ? -8.453 5.731 21.092 1.00 96.94 219 VAL A CA 1
ATOM 1701 C C . VAL A 1 219 ? -7.275 6.203 21.943 1.00 96.94 219 VAL A C 1
ATOM 1703 O O . VAL A 1 219 ? -6.310 6.713 21.384 1.00 96.94 219 VAL A O 1
ATOM 1706 N N . LEU A 1 220 ? -7.285 5.941 23.254 1.00 97.00 220 LEU A N 1
ATOM 1707 C CA . LEU A 1 220 ? -6.189 6.303 24.167 1.00 97.00 220 LEU A CA 1
ATOM 1708 C C . LEU A 1 220 ? -4.865 5.616 23.786 1.00 97.00 220 LEU A C 1
ATOM 1710 O O . LEU A 1 220 ? -3.851 6.286 23.646 1.00 97.00 220 LEU A O 1
ATOM 1714 N N . MET A 1 221 ? -4.881 4.308 23.499 1.00 96.25 221 MET A N 1
ATOM 1715 C CA . MET A 1 221 ? -3.724 3.547 22.993 1.00 96.25 221 MET A CA 1
ATOM 1716 C C . MET A 1 221 ? -3.129 4.145 21.709 1.00 96.25 221 MET A C 1
ATOM 1718 O O . MET A 1 221 ? -1.915 4.148 21.519 1.00 96.25 221 MET A O 1
ATOM 1722 N N . SER A 1 222 ? -3.984 4.618 20.804 1.00 95.31 222 SER A N 1
ATOM 1723 C CA . SER A 1 222 ? -3.548 5.257 19.560 1.00 95.31 222 SER A CA 1
ATOM 1724 C C . SER A 1 222 ? -3.072 6.698 19.816 1.00 95.31 222 SER A C 1
ATOM 1726 O O . SER A 1 222 ? -2.167 7.178 19.140 1.00 95.31 222 SER A O 1
ATOM 1728 N N . GLY A 1 223 ? -3.632 7.358 20.834 1.00 95.25 223 GLY A N 1
ATOM 1729 C CA . GLY A 1 223 ? -3.233 8.665 21.350 1.00 95.25 223 GLY A CA 1
ATOM 1730 C C . GLY A 1 223 ? -1.857 8.681 22.020 1.00 95.25 223 GLY A C 1
ATOM 1731 O O . GLY A 1 223 ? -1.089 9.600 21.763 1.00 95.25 223 GLY A O 1
ATOM 1732 N N . THR A 1 224 ? -1.488 7.656 22.798 1.00 94.38 224 THR A N 1
ATOM 1733 C CA . THR A 1 224 ? -0.144 7.564 23.409 1.00 94.38 224 THR A CA 1
ATOM 1734 C C . THR A 1 224 ? 0.956 7.372 22.368 1.00 94.38 224 THR A C 1
ATOM 1736 O O . THR A 1 224 ? 2.045 7.922 22.510 1.00 94.38 224 THR A O 1
ATOM 1739 N N . ILE A 1 225 ? 0.668 6.643 21.285 1.00 90.75 225 ILE A N 1
ATOM 1740 C CA . ILE A 1 225 ? 1.557 6.563 20.119 1.00 90.75 225 ILE A CA 1
ATOM 1741 C C . ILE A 1 225 ? 1.592 7.894 19.365 1.00 90.75 225 ILE A C 1
ATOM 1743 O O . ILE A 1 225 ? 2.673 8.335 18.983 1.00 90.75 225 ILE A O 1
ATOM 1747 N N . ALA A 1 226 ? 0.448 8.559 19.181 1.00 90.94 226 ALA A N 1
ATOM 1748 C CA . ALA A 1 226 ? 0.405 9.863 18.527 1.00 90.94 226 ALA A CA 1
ATOM 1749 C C . ALA A 1 226 ? 1.237 10.915 19.282 1.00 90.94 226 ALA A C 1
ATOM 1751 O O . ALA A 1 226 ? 2.030 11.627 18.669 1.00 90.94 226 ALA A O 1
ATOM 1752 N N . GLU A 1 227 ? 1.108 10.963 20.609 1.00 91.44 227 GLU A N 1
ATOM 1753 C CA . GLU A 1 227 ? 1.929 11.795 21.488 1.00 91.44 227 GLU A CA 1
ATOM 1754 C C . GLU A 1 227 ? 3.419 11.454 21.364 1.00 91.44 227 GLU A C 1
ATOM 1756 O O . GLU A 1 227 ? 4.238 12.349 21.159 1.00 91.44 227 GLU A O 1
ATOM 1761 N N . ALA A 1 228 ? 3.777 10.169 21.462 1.00 88.94 228 ALA A N 1
ATOM 1762 C CA . ALA A 1 228 ? 5.172 9.745 21.418 1.00 88.94 228 ALA A CA 1
ATOM 1763 C C . ALA A 1 228 ? 5.851 10.159 20.103 1.00 88.94 228 ALA A C 1
ATOM 1765 O O . ALA A 1 228 ? 6.928 10.749 20.125 1.00 88.94 228 ALA A O 1
ATOM 1766 N N . VAL A 1 229 ? 5.177 9.953 18.967 1.00 84.56 229 VAL A N 1
ATOM 1767 C CA . VAL A 1 229 ? 5.682 10.336 17.639 1.00 84.56 229 VAL A CA 1
ATOM 1768 C C . VAL A 1 229 ? 5.847 11.854 17.513 1.00 84.56 229 VAL A C 1
ATOM 1770 O O . VAL A 1 229 ? 6.865 12.306 16.995 1.00 84.56 229 VAL A O 1
ATOM 1773 N N . VAL A 1 230 ? 4.895 12.650 18.015 1.00 86.81 230 VAL A N 1
ATOM 1774 C CA . VAL A 1 230 ? 4.993 14.124 18.014 1.00 86.81 230 VAL A CA 1
ATOM 1775 C C . VAL A 1 230 ? 6.151 14.616 18.885 1.00 86.81 230 VAL A C 1
ATOM 1777 O O . VAL A 1 230 ? 6.888 15.512 18.480 1.00 86.81 230 VAL A O 1
ATOM 1780 N N . ASN A 1 231 ? 6.360 13.997 20.047 1.00 86.56 231 ASN A N 1
ATOM 1781 C CA . ASN A 1 231 ? 7.426 14.362 20.982 1.00 86.56 231 ASN A CA 1
ATOM 1782 C C . ASN A 1 231 ? 8.795 13.741 20.628 1.00 86.56 231 ASN A C 1
ATOM 1784 O O . ASN A 1 231 ? 9.767 13.971 21.346 1.00 86.56 231 ASN A O 1
ATOM 1788 N N . SER A 1 232 ? 8.884 12.939 19.557 1.00 83.38 232 SER A N 1
ATOM 1789 C CA . SER A 1 232 ? 10.039 12.071 19.244 1.00 83.38 232 SER A CA 1
ATOM 1790 C C . SER A 1 232 ? 10.447 11.127 20.393 1.00 83.38 232 SER A C 1
ATOM 1792 O O . SER A 1 232 ? 11.589 10.662 20.468 1.00 83.38 232 SER A O 1
ATOM 1794 N N . GLU A 1 233 ? 9.505 10.825 21.291 1.00 82.06 233 GLU A N 1
ATOM 1795 C CA . GLU A 1 233 ? 9.656 9.796 22.311 1.00 82.06 233 GLU A CA 1
ATOM 1796 C C . GLU A 1 233 ? 9.474 8.404 21.705 1.00 82.06 233 GLU A C 1
ATOM 1798 O O . GLU A 1 233 ? 8.733 8.192 20.746 1.00 82.06 233 GLU A O 1
ATOM 1803 N N . THR A 1 234 ? 10.124 7.422 22.320 1.00 70.25 234 THR A N 1
ATOM 1804 C CA . THR A 1 234 ? 10.120 6.038 21.844 1.00 70.25 234 THR A CA 1
ATOM 1805 C C . THR A 1 234 ? 9.522 5.026 22.808 1.00 70.25 234 THR A C 1
ATOM 1807 O O . THR A 1 234 ? 9.366 3.863 22.462 1.00 70.25 234 THR A O 1
ATOM 1810 N N . ASP A 1 235 ? 9.144 5.447 24.008 1.00 78.38 235 ASP A N 1
ATOM 1811 C CA . ASP A 1 235 ? 8.451 4.608 24.982 1.00 78.38 235 ASP A CA 1
ATOM 1812 C C . ASP A 1 235 ? 7.050 5.205 25.187 1.00 78.38 235 ASP A C 1
ATOM 1814 O O . ASP A 1 235 ? 6.901 6.102 26.021 1.00 78.38 235 ASP A O 1
ATOM 1818 N N . PRO A 1 236 ? 6.040 4.820 24.373 1.00 84.94 236 PRO A N 1
ATOM 1819 C CA . PRO A 1 236 ? 4.714 5.429 24.418 1.00 84.94 236 PRO A CA 1
ATOM 1820 C C . PRO A 1 236 ? 4.039 5.097 25.752 1.00 84.94 236 PRO A C 1
ATOM 1822 O O . PRO A 1 236 ? 3.436 4.033 25.937 1.00 84.94 236 PRO A O 1
ATOM 1825 N N . LYS A 1 237 ? 4.175 6.021 26.708 1.00 87.31 237 LYS A N 1
ATOM 1826 C CA . LYS A 1 237 ? 3.707 5.876 28.090 1.00 87.31 237 LYS A CA 1
ATOM 1827 C C . LYS A 1 237 ? 2.236 5.452 28.095 1.00 87.31 237 LYS A C 1
ATOM 1829 O O . LYS A 1 237 ? 1.436 5.941 27.311 1.00 87.31 237 LYS A O 1
ATOM 1834 N N . GLY A 1 238 ? 1.875 4.477 28.927 1.00 88.56 238 GLY A N 1
ATOM 1835 C CA . GLY A 1 238 ? 0.503 3.956 28.991 1.00 88.56 238 GLY A CA 1
ATOM 1836 C C . GLY A 1 238 ? 0.074 3.007 27.855 1.00 88.56 238 GLY A C 1
ATOM 1837 O O . GLY A 1 238 ? -0.895 2.275 28.045 1.00 88.56 238 GLY A O 1
ATOM 1838 N N . PHE A 1 239 ? 0.792 2.897 26.728 1.00 90.75 239 PHE A N 1
ATOM 1839 C CA . PHE A 1 239 ? 0.423 2.012 25.601 1.00 90.75 239 PHE A CA 1
ATOM 1840 C C . PHE A 1 239 ? 0.143 0.559 26.035 1.00 90.75 239 PHE A C 1
ATOM 1842 O O . PHE A 1 239 ? -0.936 0.018 25.779 1.00 90.75 239 PHE A O 1
ATOM 1849 N N . ALA A 1 240 ? 1.065 -0.049 26.790 1.00 89.44 240 ALA A N 1
ATOM 1850 C CA . ALA A 1 240 ? 0.904 -1.406 27.323 1.00 89.44 240 ALA A CA 1
ATOM 1851 C C . ALA A 1 240 ? -0.254 -1.533 28.338 1.00 89.44 240 ALA A C 1
ATOM 1853 O O . ALA A 1 240 ? -0.900 -2.581 28.422 1.00 89.44 240 ALA A O 1
ATOM 1854 N N . TYR A 1 241 ? -0.553 -0.466 29.088 1.00 93.19 241 TYR A N 1
ATOM 1855 C CA . TYR A 1 241 ? -1.695 -0.417 30.004 1.00 93.19 241 TYR A CA 1
ATOM 1856 C C . TYR A 1 241 ? -3.020 -0.421 29.232 1.00 93.19 241 TYR A C 1
ATOM 1858 O O . TYR A 1 241 ? -3.907 -1.213 29.559 1.00 93.19 241 TYR A O 1
ATOM 1866 N N . HIS A 1 242 ? -3.140 0.375 28.165 1.00 95.00 242 HIS A N 1
ATOM 1867 C CA . HIS A 1 242 ? -4.342 0.380 27.333 1.00 95.00 242 HIS A CA 1
ATOM 1868 C C . HIS A 1 242 ? -4.526 -0.938 26.571 1.00 95.00 242 HIS A C 1
ATOM 1870 O O . HIS A 1 242 ? -5.631 -1.470 26.606 1.00 95.00 242 HIS A O 1
ATOM 1876 N N . ILE A 1 243 ? -3.469 -1.545 26.009 1.00 94.12 243 ILE A N 1
ATOM 1877 C CA . ILE A 1 243 ? -3.543 -2.911 25.441 1.00 94.12 243 ILE A CA 1
ATOM 1878 C C . ILE A 1 243 ? -4.086 -3.904 26.474 1.00 94.12 243 ILE A C 1
ATOM 1880 O O . ILE A 1 243 ? -5.028 -4.643 26.188 1.00 94.12 243 ILE A O 1
ATOM 1884 N N . SER A 1 244 ? -3.533 -3.898 27.691 1.00 93.31 244 SER A N 1
ATOM 1885 C CA . SER A 1 244 ? -3.978 -4.780 28.777 1.00 93.31 244 SER A CA 1
ATOM 1886 C C . SER A 1 244 ? -5.466 -4.584 29.102 1.00 93.31 244 SER A C 1
ATOM 1888 O O . SER A 1 244 ? -6.207 -5.560 29.235 1.00 93.31 244 SER A O 1
ATOM 1890 N N . LYS A 1 245 ? -5.940 -3.330 29.147 1.00 96.44 245 LYS A N 1
ATOM 1891 C CA . LYS A 1 245 ? -7.358 -3.001 29.360 1.00 96.44 245 LYS A CA 1
ATOM 1892 C C . LYS A 1 245 ? -8.253 -3.452 28.205 1.00 96.44 245 LYS A C 1
ATOM 1894 O O . LYS A 1 245 ? -9.268 -4.088 28.475 1.00 96.44 245 LYS A O 1
ATOM 1899 N N . ILE A 1 246 ? -7.876 -3.183 26.951 1.00 97.00 246 ILE A N 1
ATOM 1900 C CA . ILE A 1 246 ? -8.626 -3.617 25.761 1.00 97.00 246 ILE A CA 1
ATOM 1901 C C . ILE A 1 246 ? -8.774 -5.141 25.794 1.00 97.00 246 ILE A C 1
ATOM 1903 O O . ILE A 1 246 ? -9.893 -5.642 25.812 1.00 97.00 246 ILE A O 1
ATOM 1907 N N . CYS A 1 247 ? -7.671 -5.886 25.908 1.00 95.00 247 CYS A N 1
ATOM 1908 C CA . CYS A 1 247 ? -7.697 -7.348 25.976 1.00 95.00 247 CYS A CA 1
ATOM 1909 C C . CYS A 1 247 ? -8.546 -7.871 27.151 1.00 95.00 247 CYS A C 1
ATOM 1911 O O . CYS A 1 247 ? -9.301 -8.829 26.983 1.00 95.00 247 CYS A O 1
ATOM 1913 N N . ALA A 1 248 ? -8.489 -7.232 28.325 1.00 95.38 248 ALA A N 1
ATOM 1914 C CA . ALA A 1 248 ? -9.306 -7.624 29.473 1.00 95.38 248 ALA A CA 1
ATOM 1915 C C . ALA A 1 248 ? -10.817 -7.402 29.252 1.00 95.38 248 ALA A C 1
ATOM 1917 O O . ALA A 1 248 ? -11.621 -8.187 29.756 1.00 95.38 248 ALA A O 1
ATOM 1918 N N . ILE A 1 249 ? -11.212 -6.365 28.506 1.00 96.25 249 ILE A N 1
ATOM 1919 C CA . ILE A 1 249 ? -12.617 -6.093 28.160 1.00 96.25 249 ILE A CA 1
ATOM 1920 C C . ILE A 1 249 ? -13.082 -7.018 27.030 1.00 96.25 249 ILE A C 1
ATOM 1922 O O . ILE A 1 249 ? -14.134 -7.643 27.157 1.00 96.25 249 ILE A O 1
ATOM 1926 N N . LEU A 1 250 ? -12.290 -7.171 25.963 1.00 96.00 250 LEU A N 1
ATOM 1927 C CA . LEU A 1 250 ? -12.625 -8.045 24.834 1.00 96.00 250 LEU A CA 1
ATOM 1928 C C . LEU A 1 250 ? -12.779 -9.502 25.279 1.00 96.00 250 LEU A C 1
ATOM 1930 O O . LEU A 1 250 ? -13.748 -10.139 24.886 1.00 96.00 250 LEU A O 1
ATOM 1934 N N . ASN A 1 251 ? -11.911 -10.013 26.160 1.00 94.50 251 ASN A N 1
ATOM 1935 C CA . ASN A 1 251 ? -12.069 -11.363 26.711 1.00 94.50 251 ASN A CA 1
ATOM 1936 C C . ASN A 1 251 ? -13.410 -11.514 27.458 1.00 94.50 251 ASN A C 1
ATOM 1938 O O . ASN A 1 251 ? -14.137 -12.469 27.211 1.00 94.50 251 ASN A O 1
ATOM 1942 N N . ARG A 1 252 ? -13.795 -10.537 28.299 1.00 95.44 252 ARG A N 1
ATOM 1943 C CA . ARG A 1 252 ? -15.094 -10.544 29.009 1.00 95.44 252 ARG A CA 1
ATOM 1944 C C . ARG A 1 252 ? -16.301 -10.476 28.076 1.00 95.44 252 ARG A C 1
ATOM 1946 O O . ARG A 1 252 ? -17.353 -10.984 28.448 1.00 95.44 252 ARG A O 1
ATOM 1953 N N . LYS A 1 253 ? -16.185 -9.810 26.923 1.00 94.81 253 LYS A N 1
ATOM 1954 C CA . LYS A 1 253 ? -17.234 -9.787 25.893 1.00 94.81 253 LYS A CA 1
ATOM 1955 C C . LYS A 1 253 ? -17.306 -11.119 25.147 1.00 94.81 253 LYS A C 1
ATOM 1957 O O . LYS A 1 253 ? -18.376 -11.693 25.035 1.00 94.81 253 LYS A O 1
ATOM 1962 N N . LEU A 1 254 ? -16.168 -11.636 24.692 1.00 92.81 254 LEU A N 1
ATOM 1963 C CA . LEU A 1 254 ? -16.070 -12.881 23.925 1.00 92.81 254 LEU A CA 1
ATOM 1964 C C . LEU A 1 254 ? -16.388 -14.144 24.755 1.00 92.81 254 LEU A C 1
ATOM 1966 O O . LEU A 1 254 ? -16.805 -15.146 24.184 1.00 92.81 254 LEU A O 1
ATOM 1970 N N . ASP A 1 255 ? -16.236 -14.103 26.084 1.00 92.94 255 ASP A N 1
ATOM 1971 C CA . ASP A 1 255 ? -16.712 -15.158 26.996 1.00 92.94 255 ASP A CA 1
ATOM 1972 C C . ASP A 1 255 ? -18.257 -15.145 27.177 1.00 92.94 255 ASP A C 1
ATOM 1974 O O . ASP A 1 255 ? -18.823 -16.082 27.752 1.00 92.94 255 ASP A O 1
ATOM 1978 N N . GLN A 1 256 ? -18.971 -14.112 26.697 1.00 91.44 256 GLN A N 1
ATOM 1979 C CA . GLN A 1 256 ? -20.441 -14.082 26.674 1.00 91.44 256 GLN A CA 1
ATOM 1980 C C . GLN A 1 256 ? -20.960 -14.883 25.477 1.00 91.44 256 GLN A C 1
ATOM 1982 O O . GLN A 1 256 ? -20.472 -14.760 24.360 1.00 91.44 256 GLN A O 1
ATOM 1987 N N . LYS A 1 257 ? -22.014 -15.680 25.685 1.00 83.31 257 LYS A N 1
ATOM 1988 C CA . LYS A 1 257 ? -22.617 -16.538 24.645 1.00 83.31 257 LYS A CA 1
ATOM 1989 C C . LYS A 1 257 ? -23.532 -15.776 23.668 1.00 83.31 257 LYS A C 1
ATOM 1991 O O . LYS A 1 257 ? -24.563 -16.307 23.262 1.00 83.31 257 LYS A O 1
ATOM 1996 N N . GLN A 1 258 ? -23.209 -14.525 23.365 1.00 87.31 258 GLN A N 1
ATOM 1997 C CA . GLN A 1 258 ? -23.970 -13.666 22.456 1.00 87.31 258 GLN A CA 1
ATOM 1998 C C . GLN A 1 258 ? -23.224 -13.525 21.122 1.00 87.31 258 GLN A C 1
ATOM 2000 O O . GLN A 1 258 ? -22.055 -13.895 21.020 1.00 87.31 258 GLN A O 1
ATOM 2005 N N . ALA A 1 259 ? -23.901 -13.011 20.093 1.00 87.44 259 ALA A N 1
ATOM 2006 C CA . ALA A 1 259 ? -23.224 -12.608 18.863 1.00 87.44 259 ALA A CA 1
ATOM 2007 C C . ALA A 1 259 ? -22.233 -11.473 19.170 1.00 87.44 259 ALA A C 1
ATOM 2009 O O . ALA A 1 259 ? -22.517 -10.595 19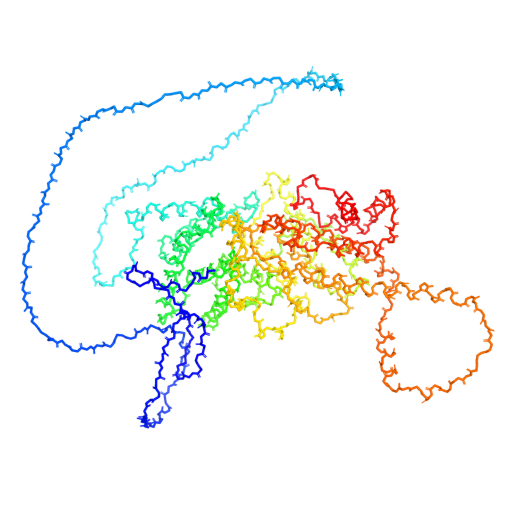.986 1.00 87.44 259 ALA A O 1
ATOM 2010 N N . VAL A 1 260 ? -21.064 -11.503 18.535 1.00 92.50 260 VAL A N 1
ATOM 2011 C CA . VAL A 1 260 ? -19.990 -10.546 18.811 1.00 92.50 260 VAL A CA 1
ATOM 2012 C C . VAL A 1 260 ? -20.311 -9.204 18.167 1.00 92.50 260 VAL A C 1
ATOM 2014 O O . VAL A 1 260 ? -20.507 -9.113 16.957 1.00 92.50 260 VAL A O 1
ATOM 2017 N N . ASP A 1 261 ? -20.354 -8.154 18.983 1.00 95.06 261 ASP A N 1
ATOM 2018 C CA . ASP A 1 261 ? -20.756 -6.829 18.525 1.00 95.06 261 ASP A CA 1
ATOM 2019 C C . ASP A 1 261 ? -19.724 -6.183 17.565 1.00 95.06 261 ASP A C 1
ATOM 2021 O O . ASP A 1 261 ? -18.517 -6.447 17.668 1.00 95.06 261 ASP A O 1
ATOM 2025 N N . PRO A 1 262 ? -20.160 -5.286 16.657 1.00 96.25 262 PRO A N 1
ATOM 2026 C CA . PRO A 1 262 ? -19.270 -4.614 15.708 1.00 96.25 262 PRO A CA 1
ATOM 2027 C C . PRO A 1 262 ? -18.125 -3.814 16.350 1.00 96.25 262 PRO A C 1
ATOM 2029 O O . PRO A 1 262 ? -17.070 -3.661 15.732 1.00 96.25 262 PRO A O 1
ATOM 2032 N N . VAL A 1 263 ? -18.287 -3.322 17.584 1.00 97.00 263 VAL A N 1
ATOM 2033 C CA . VAL A 1 263 ? -17.251 -2.552 18.289 1.00 97.00 263 VAL A CA 1
ATOM 2034 C C . VAL A 1 263 ? -16.149 -3.479 18.811 1.00 97.00 263 VAL A C 1
ATOM 2036 O O . VAL A 1 263 ? -14.970 -3.152 18.710 1.00 97.00 263 VAL A O 1
ATOM 2039 N N . THR A 1 264 ? -16.489 -4.693 19.247 1.00 97.69 264 THR A N 1
ATOM 2040 C CA . THR A 1 264 ? -15.509 -5.751 19.556 1.00 97.69 264 THR A CA 1
ATOM 2041 C C . THR A 1 264 ? -14.650 -6.093 18.339 1.00 97.69 264 THR A C 1
ATOM 2043 O O . THR A 1 264 ? -13.422 -6.141 18.454 1.00 97.69 264 THR A O 1
ATOM 2046 N N . LEU A 1 265 ? -15.257 -6.249 17.155 1.00 97.81 265 LEU A N 1
ATOM 2047 C CA . LEU A 1 265 ? -14.514 -6.442 15.901 1.00 97.81 265 LEU A CA 1
ATOM 2048 C C . LEU A 1 265 ? -13.621 -5.227 15.584 1.00 97.81 265 LEU A C 1
ATOM 2050 O O . LEU A 1 265 ? -12.441 -5.393 15.264 1.00 97.81 265 LEU A O 1
ATOM 2054 N N . HIS A 1 266 ? -14.144 -4.007 15.753 1.00 97.19 266 HIS A N 1
ATOM 2055 C CA . HIS A 1 266 ? -13.403 -2.753 15.572 1.00 97.19 266 HIS A CA 1
ATOM 2056 C C . HIS A 1 266 ? -12.167 -2.665 16.484 1.00 97.19 266 HIS A C 1
ATOM 2058 O O . HIS A 1 266 ? -11.093 -2.244 16.043 1.00 97.19 266 HIS A O 1
ATOM 2064 N N . CYS A 1 267 ? -12.281 -3.081 17.747 1.00 98.25 267 CYS A N 1
ATOM 2065 C CA . CYS A 1 267 ? -11.178 -3.104 18.704 1.00 98.25 267 CYS A CA 1
ATOM 2066 C C . CYS A 1 267 ? -10.105 -4.136 18.330 1.00 98.25 267 CYS A C 1
ATOM 2068 O O . CYS A 1 267 ? -8.922 -3.798 18.335 1.00 98.25 267 CYS A O 1
ATOM 2070 N N . ILE A 1 268 ? -10.488 -5.358 17.932 1.00 98.12 268 ILE A N 1
ATOM 2071 C CA . ILE A 1 268 ? -9.528 -6.386 17.482 1.00 98.12 268 ILE A CA 1
ATOM 2072 C C . ILE A 1 268 ? -8.789 -5.915 16.217 1.00 98.12 268 ILE A C 1
ATOM 2074 O O . ILE A 1 268 ? -7.563 -6.010 16.151 1.00 98.12 268 ILE A O 1
ATOM 2078 N N . ALA A 1 269 ? -9.503 -5.334 15.246 1.00 97.81 269 ALA A N 1
ATOM 2079 C CA . ALA A 1 269 ? -8.896 -4.741 14.053 1.00 97.81 269 ALA A CA 1
ATOM 2080 C C . ALA A 1 269 ? -7.964 -3.561 14.391 1.00 97.81 269 ALA A C 1
ATOM 2082 O O . ALA A 1 269 ? -6.936 -3.375 13.742 1.00 97.81 269 ALA A O 1
ATOM 2083 N N . THR A 1 270 ? -8.275 -2.785 15.438 1.00 96.81 270 THR A N 1
ATOM 2084 C CA . THR A 1 270 ? -7.390 -1.708 15.917 1.00 96.81 270 THR A CA 1
ATOM 2085 C C . THR A 1 270 ? -6.120 -2.266 16.556 1.00 96.81 270 THR A C 1
ATOM 2087 O O . THR A 1 270 ? -5.039 -1.786 16.235 1.00 96.81 270 THR A O 1
ATOM 2090 N N . LEU A 1 271 ? -6.210 -3.311 17.388 1.00 96.88 271 LEU A N 1
ATOM 2091 C CA . LEU A 1 271 ? -5.033 -3.994 17.944 1.00 96.88 271 LEU A CA 1
ATOM 2092 C C . LEU A 1 271 ? -4.131 -4.576 16.841 1.00 96.88 271 LEU A C 1
ATOM 2094 O O . LEU A 1 271 ? -2.913 -4.410 16.892 1.00 96.88 271 LEU A O 1
ATOM 2098 N N . ALA A 1 272 ? -4.716 -5.196 15.810 1.00 95.56 272 ALA A N 1
ATOM 2099 C CA . ALA A 1 272 ? -3.972 -5.682 14.647 1.00 95.56 272 ALA A CA 1
ATOM 2100 C C . ALA A 1 272 ? -3.266 -4.543 13.888 1.00 95.56 272 ALA A C 1
ATOM 2102 O O . ALA A 1 272 ? -2.072 -4.643 13.594 1.00 95.56 272 ALA A O 1
ATOM 2103 N N . ALA A 1 273 ? -3.974 -3.441 13.619 1.00 93.19 273 ALA A N 1
ATOM 2104 C CA . ALA A 1 273 ? -3.403 -2.267 12.965 1.00 93.19 273 ALA A CA 1
ATOM 2105 C C . ALA A 1 273 ? -2.267 -1.640 13.794 1.00 93.19 273 ALA A C 1
ATOM 2107 O O . ALA A 1 273 ? -1.211 -1.347 13.234 1.00 93.19 273 ALA A O 1
ATOM 2108 N N . MET A 1 274 ? -2.423 -1.503 15.118 1.00 91.25 274 MET A N 1
ATOM 2109 C CA . MET A 1 274 ? -1.340 -1.019 15.986 1.00 91.25 274 MET A CA 1
ATOM 2110 C C . MET A 1 274 ? -0.131 -1.954 15.967 1.00 91.25 274 MET A C 1
ATOM 2112 O O . MET A 1 274 ? 0.992 -1.461 15.930 1.00 91.25 274 MET A O 1
ATOM 2116 N N . GLY A 1 275 ? -0.339 -3.275 15.893 1.00 89.44 275 GLY A N 1
ATOM 2117 C CA . GLY A 1 275 ? 0.735 -4.247 15.664 1.00 89.44 275 GLY A CA 1
ATOM 2118 C C . GLY A 1 275 ? 1.586 -3.910 14.434 1.00 89.44 275 GLY A C 1
ATOM 2119 O O . GLY A 1 275 ? 2.809 -3.906 14.528 1.00 89.44 275 GLY A O 1
ATOM 2120 N N . CYS A 1 276 ? 0.965 -3.523 13.314 1.00 87.69 276 CYS A N 1
ATOM 2121 C CA . CYS A 1 276 ? 1.697 -3.020 12.143 1.00 87.69 276 CYS A CA 1
ATOM 2122 C C . CYS A 1 276 ? 2.411 -1.693 12.430 1.00 87.69 276 CYS A C 1
ATOM 2124 O O . CYS A 1 276 ? 3.589 -1.553 12.128 1.00 87.69 276 CYS A O 1
ATOM 2126 N N . TYR A 1 277 ? 1.709 -0.716 13.013 1.00 84.56 277 TYR A N 1
ATOM 2127 C CA . TYR A 1 277 ? 2.246 0.630 13.239 1.00 84.56 277 TYR A CA 1
ATOM 2128 C C . TYR A 1 277 ? 3.493 0.660 14.144 1.00 84.56 277 TYR A C 1
ATOM 2130 O O . TYR A 1 277 ? 4.320 1.553 13.979 1.00 84.56 277 TYR A O 1
ATOM 2138 N N . VAL A 1 278 ? 3.666 -0.316 15.047 1.00 84.25 278 VAL A N 1
ATOM 2139 C CA . VAL A 1 278 ? 4.871 -0.462 15.894 1.00 84.25 278 VAL A CA 1
ATOM 2140 C C . VAL A 1 278 ? 5.816 -1.602 15.467 1.00 84.25 278 VAL A C 1
ATOM 2142 O O . VAL A 1 278 ? 6.585 -2.087 16.291 1.00 84.25 278 VAL A O 1
ATOM 2145 N N . SER A 1 279 ? 5.768 -2.081 14.215 1.00 82.81 279 SER A N 1
ATOM 2146 C CA . SER A 1 279 ? 6.586 -3.213 13.701 1.00 82.81 279 SER A CA 1
ATOM 2147 C C . SER A 1 279 ? 6.374 -4.570 14.408 1.00 82.81 279 SER A C 1
ATOM 2149 O O . SER A 1 279 ? 7.026 -5.573 14.107 1.00 82.81 279 SER A O 1
ATOM 2151 N N . ARG A 1 280 ? 5.418 -4.658 15.339 1.00 85.06 280 ARG A N 1
ATOM 2152 C CA . ARG A 1 280 ? 5.030 -5.888 16.047 1.00 85.06 280 ARG A CA 1
ATOM 2153 C C . ARG A 1 280 ? 4.129 -6.746 15.163 1.00 85.06 280 ARG A C 1
ATOM 2155 O O . ARG A 1 280 ? 2.950 -6.978 15.444 1.00 85.06 280 ARG A O 1
ATOM 2162 N N . LEU A 1 281 ? 4.700 -7.218 14.057 1.00 86.44 281 LEU A N 1
ATOM 2163 C CA . LEU A 1 281 ? 4.017 -8.071 13.085 1.00 86.44 281 LEU A CA 1
ATOM 2164 C C . LEU A 1 281 ? 3.733 -9.484 13.647 1.00 86.44 281 LEU A C 1
ATOM 2166 O O . LEU A 1 281 ? 2.835 -10.174 13.165 1.00 86.44 281 LEU A O 1
ATOM 2170 N N . ASP A 1 282 ? 4.391 -9.859 14.750 1.00 84.12 282 ASP A N 1
ATOM 2171 C CA . ASP A 1 282 ? 4.012 -10.967 15.636 1.00 84.12 282 ASP A CA 1
ATOM 2172 C C . ASP A 1 282 ? 2.642 -10.735 16.310 1.00 84.12 282 ASP A C 1
ATOM 2174 O O . ASP A 1 282 ? 1.768 -11.608 16.279 1.00 84.12 282 ASP A O 1
ATOM 2178 N N . HIS A 1 283 ? 2.419 -9.539 16.866 1.00 88.06 283 HIS A N 1
ATOM 2179 C CA . HIS A 1 283 ? 1.139 -9.142 17.455 1.00 88.06 283 HIS A CA 1
ATOM 2180 C C . HIS A 1 283 ? 0.058 -8.978 16.381 1.00 88.06 283 HIS A C 1
ATOM 2182 O O . HIS A 1 283 ? -1.058 -9.460 16.569 1.00 88.06 283 HIS A O 1
ATOM 2188 N N . TRP A 1 284 ? 0.379 -8.374 15.229 1.00 93.38 284 TRP A N 1
ATOM 2189 C CA . TRP A 1 284 ? -0.543 -8.319 14.087 1.00 93.38 284 TRP A CA 1
ATOM 2190 C C . TRP A 1 284 ? -1.011 -9.722 13.676 1.00 93.38 284 TRP A C 1
ATOM 2192 O O . TRP A 1 284 ? -2.217 -9.947 13.587 1.00 93.38 284 TRP A O 1
ATOM 2202 N N . HIS A 1 285 ? -0.094 -10.687 13.516 1.00 91.69 285 HIS A N 1
ATOM 2203 C CA . HIS A 1 285 ? -0.450 -12.072 13.187 1.00 91.69 285 HIS A CA 1
ATOM 2204 C C . HIS A 1 285 ? -1.387 -12.674 14.241 1.00 91.69 285 HIS A C 1
ATOM 2206 O O . HIS A 1 285 ? -2.388 -13.306 13.897 1.00 91.69 285 HIS A O 1
ATOM 2212 N N . MET A 1 286 ? -1.091 -12.464 15.529 1.00 91.25 286 MET A N 1
ATOM 2213 C CA . MET A 1 286 ? -1.927 -12.949 16.628 1.00 91.25 286 MET A CA 1
ATOM 2214 C C . MET A 1 286 ? -3.343 -12.356 16.579 1.00 91.25 286 MET A C 1
ATOM 2216 O O . MET A 1 286 ? -4.321 -13.098 16.703 1.00 91.25 286 MET A O 1
ATOM 2220 N N . HIS A 1 287 ? -3.462 -11.043 16.370 1.00 95.94 287 HIS A N 1
ATOM 2221 C CA . HIS A 1 287 ? -4.741 -10.339 16.347 1.00 95.94 287 HIS A CA 1
ATOM 2222 C C . HIS A 1 287 ? -5.547 -10.616 15.071 1.00 95.94 287 HIS A C 1
ATOM 2224 O O . HIS A 1 287 ? -6.740 -10.882 15.185 1.00 95.94 287 HIS A O 1
ATOM 2230 N N . MET A 1 288 ? -4.931 -10.663 13.884 1.00 97.38 288 MET A N 1
ATOM 2231 C CA . MET A 1 288 ? -5.627 -11.001 12.631 1.00 97.38 288 MET A CA 1
ATOM 2232 C C . MET A 1 288 ? -6.113 -12.447 12.602 1.00 97.38 288 MET A C 1
ATOM 2234 O O . MET A 1 288 ? -7.270 -12.711 12.279 1.00 97.38 288 MET A O 1
ATOM 2238 N N . ARG A 1 289 ? -5.275 -13.395 13.036 1.00 95.69 289 ARG A N 1
ATOM 2239 C CA . ARG A 1 289 ? -5.678 -14.799 13.192 1.00 95.69 289 ARG A CA 1
ATOM 2240 C C . ARG A 1 289 ? -6.704 -14.990 14.313 1.00 95.69 289 ARG A C 1
ATOM 2242 O O . ARG A 1 289 ? -7.407 -15.998 14.337 1.00 95.69 289 ARG A O 1
ATOM 2249 N N . GLY A 1 290 ? -6.773 -14.047 15.251 1.00 95.38 290 GLY A N 1
ATOM 2250 C CA . GLY A 1 290 ? -7.852 -13.911 16.222 1.00 95.38 290 GLY A CA 1
ATOM 2251 C C . GLY A 1 290 ? -9.156 -13.449 15.574 1.00 95.38 290 GLY A C 1
ATOM 2252 O O . GLY A 1 290 ? -10.170 -14.125 15.708 1.00 95.38 290 GLY A O 1
ATOM 2253 N N . LEU A 1 291 ? -9.106 -12.341 14.829 1.00 97.38 291 LEU A N 1
ATOM 2254 C CA . LEU A 1 291 ? -10.234 -11.743 14.116 1.00 97.38 291 LEU A CA 1
ATOM 2255 C C . LEU A 1 291 ? -10.884 -12.735 13.147 1.00 97.38 291 LEU A C 1
ATOM 2257 O O . LEU A 1 291 ? -12.088 -12.941 13.230 1.00 97.38 291 LEU A O 1
ATOM 2261 N N . GLN A 1 292 ? -10.086 -13.416 12.318 1.00 97.50 292 GLN A N 1
ATOM 2262 C CA . GLN A 1 292 ? -10.535 -14.484 11.416 1.00 97.50 292 GLN A CA 1
ATOM 2263 C C . GLN A 1 292 ? -11.409 -15.512 12.157 1.00 97.50 292 GLN A C 1
ATOM 2265 O O . GLN A 1 292 ? -12.568 -15.704 11.809 1.00 97.50 292 GLN A O 1
ATOM 2270 N N . LYS A 1 293 ? -10.910 -16.068 13.269 1.00 95.69 293 LYS A N 1
ATOM 2271 C CA . LYS A 1 293 ? -11.635 -17.062 14.084 1.00 95.69 293 LYS A CA 1
ATOM 2272 C C . LYS A 1 293 ? -12.897 -16.522 14.751 1.00 95.69 293 LYS A C 1
ATOM 2274 O O . LYS A 1 293 ? -13.808 -17.297 15.023 1.00 95.69 293 LYS A O 1
ATOM 2279 N N . VAL A 1 294 ? -12.942 -15.226 15.062 1.00 95.88 294 VAL A N 1
ATOM 2280 C CA . VAL A 1 294 ? -14.152 -14.577 15.585 1.00 95.88 294 VAL A CA 1
ATOM 2281 C C . VAL A 1 294 ? -15.194 -14.440 14.471 1.00 95.88 294 VAL A C 1
ATOM 2283 O O . VAL A 1 294 ? -16.363 -14.721 14.711 1.00 95.88 294 VAL A O 1
ATOM 2286 N N . LEU A 1 295 ? -14.792 -14.101 13.246 1.00 95.88 295 LEU A N 1
ATOM 2287 C CA . LEU A 1 295 ? -15.695 -14.043 12.090 1.00 95.88 295 LEU A CA 1
ATOM 2288 C C . LEU A 1 295 ? -16.205 -15.438 11.699 1.00 95.88 295 LEU A C 1
ATOM 2290 O O . LEU A 1 295 ? -17.407 -15.599 11.491 1.00 95.88 295 LEU A O 1
ATOM 2294 N N . ASP A 1 296 ? -15.337 -16.456 11.706 1.00 94.62 296 ASP A N 1
ATOM 2295 C CA . ASP A 1 296 ? -15.680 -17.863 11.428 1.00 94.62 296 ASP A CA 1
ATOM 2296 C C . ASP A 1 296 ? -16.834 -18.387 12.308 1.00 94.62 296 ASP A C 1
ATOM 2298 O O . ASP A 1 296 ? -17.581 -19.272 11.889 1.00 94.62 296 ASP A O 1
ATOM 2302 N N . VAL A 1 297 ? -16.985 -17.860 13.533 1.00 93.69 297 VAL A N 1
ATOM 2303 C CA . VAL A 1 297 ? -18.066 -18.235 14.467 1.00 93.69 297 VAL A CA 1
ATOM 2304 C C . VAL A 1 297 ? -19.232 -17.238 14.523 1.00 93.69 297 VAL A C 1
ATOM 2306 O O . VAL A 1 297 ? -20.230 -17.535 15.173 1.00 93.69 297 VAL A O 1
ATOM 2309 N N . ASN A 1 298 ? -19.140 -16.093 13.834 1.00 92.12 298 ASN A N 1
ATOM 2310 C CA . ASN A 1 298 ? -20.195 -15.066 13.758 1.00 92.12 298 ASN A CA 1
ATOM 2311 C C . ASN A 1 298 ? -20.822 -14.911 12.354 1.00 92.12 298 ASN A C 1
ATOM 2313 O O . ASN A 1 298 ? -21.647 -14.026 12.155 1.00 92.12 298 ASN A O 1
ATOM 2317 N N . GLY A 1 299 ? -20.476 -15.773 11.390 1.00 92.31 299 GLY A N 1
ATOM 2318 C CA . GLY A 1 299 ? -21.068 -15.766 10.041 1.00 92.31 299 GLY A CA 1
ATOM 2319 C C . GLY A 1 299 ? -20.248 -15.042 8.964 1.00 92.31 299 GLY A C 1
ATOM 2320 O O . GLY A 1 299 ? -20.759 -14.785 7.877 1.00 92.31 299 GLY A O 1
ATOM 2321 N N . GLY A 1 300 ? -18.973 -14.747 9.228 1.00 94.94 300 GLY A N 1
ATOM 2322 C CA . GLY A 1 300 ? -18.066 -14.116 8.268 1.00 94.94 300 GLY A CA 1
ATOM 2323 C C . GLY A 1 300 ? -18.172 -12.589 8.240 1.00 94.94 300 GLY A C 1
ATOM 2324 O O . GLY A 1 300 ? -18.312 -11.950 9.278 1.00 94.94 300 GLY A O 1
ATOM 2325 N N . LEU A 1 301 ? -18.047 -12.005 7.044 1.00 95.69 301 LEU A N 1
ATOM 2326 C CA . LEU A 1 301 ? -18.036 -10.549 6.815 1.00 95.69 301 LEU A CA 1
ATOM 2327 C C . LEU A 1 301 ? -19.413 -9.960 6.444 1.00 95.69 301 LEU A C 1
ATOM 2329 O O . LEU A 1 301 ? -19.557 -8.741 6.355 1.00 95.69 301 LEU A O 1
ATOM 2333 N N . GLY A 1 302 ? -20.418 -10.804 6.194 1.00 94.38 302 GLY A N 1
ATOM 2334 C CA . GLY A 1 302 ? -21.727 -10.375 5.695 1.00 94.38 302 GLY A CA 1
ATOM 2335 C C . GLY A 1 302 ? -22.485 -9.489 6.687 1.00 94.38 302 GLY A C 1
ATOM 2336 O O . GLY A 1 302 ? -22.568 -9.801 7.871 1.00 94.38 302 GLY A O 1
ATOM 2337 N N . GLY A 1 303 ? -23.058 -8.384 6.200 1.00 91.69 303 GLY A N 1
ATOM 2338 C CA . GLY A 1 303 ? -23.854 -7.455 7.015 1.00 91.69 303 GLY A CA 1
ATOM 2339 C C . GLY A 1 303 ? -23.050 -6.520 7.931 1.00 91.69 303 GLY A C 1
ATOM 2340 O O . GLY A 1 303 ? -23.650 -5.725 8.654 1.00 91.69 303 GLY A O 1
ATOM 2341 N N . LEU A 1 304 ? -21.713 -6.571 7.905 1.00 94.50 304 LEU A N 1
ATOM 2342 C CA . LEU A 1 304 ? -20.876 -5.595 8.605 1.00 94.50 304 LEU A CA 1
ATOM 2343 C C . LEU A 1 304 ? -20.914 -4.229 7.898 1.00 94.50 304 LEU A C 1
ATOM 2345 O O . LEU A 1 304 ? -20.966 -4.140 6.674 1.00 94.50 304 LEU A O 1
ATOM 2349 N N . GLN A 1 305 ? -20.851 -3.150 8.681 1.00 93.31 305 GLN A N 1
ATOM 2350 C CA . GLN A 1 305 ? -20.871 -1.780 8.158 1.00 93.31 305 GLN A CA 1
ATOM 2351 C C . GLN A 1 305 ? -19.618 -1.471 7.307 1.00 93.31 305 GLN A C 1
ATOM 2353 O O . GLN A 1 305 ? -18.517 -1.863 7.716 1.00 93.31 305 GLN A O 1
ATOM 2358 N N . PRO A 1 306 ? -19.720 -0.706 6.197 1.00 90.88 306 PRO A N 1
ATOM 2359 C CA . PRO A 1 306 ? -18.586 -0.420 5.307 1.00 90.88 306 PRO A CA 1
ATOM 2360 C C . PRO A 1 306 ? -17.363 0.174 6.018 1.00 90.88 306 PRO A C 1
ATOM 2362 O O . PRO A 1 306 ? -16.234 -0.236 5.760 1.00 90.88 306 PRO A O 1
ATOM 2365 N N . ALA A 1 307 ? -17.571 1.071 6.988 1.00 91.69 307 ALA A N 1
ATOM 2366 C CA . ALA A 1 307 ? -16.498 1.655 7.797 1.00 91.69 307 ALA A CA 1
ATOM 2367 C C . ALA A 1 307 ? -15.716 0.616 8.633 1.00 91.69 307 ALA A C 1
ATOM 2369 O O . ALA A 1 307 ? -14.518 0.783 8.875 1.00 91.69 307 ALA A O 1
ATOM 2370 N N . LEU A 1 308 ? -16.380 -0.460 9.072 1.00 94.81 308 LEU A N 1
ATOM 2371 C CA . LEU A 1 308 ? -15.757 -1.562 9.805 1.00 94.81 308 LEU A CA 1
ATOM 2372 C C . LEU A 1 308 ? -15.032 -2.516 8.846 1.00 94.81 308 LEU A C 1
ATOM 2374 O O . LEU A 1 308 ? -13.871 -2.835 9.097 1.00 94.81 308 LEU A O 1
ATOM 2378 N N . LEU A 1 309 ? -15.662 -2.893 7.727 1.00 95.38 309 LEU A N 1
ATOM 2379 C CA . LEU A 1 309 ? -15.036 -3.707 6.675 1.00 95.38 309 LEU A CA 1
ATOM 2380 C C . LEU A 1 309 ? -13.751 -3.057 6.149 1.00 95.38 309 LEU A C 1
ATOM 2382 O O . LEU A 1 309 ? -12.693 -3.683 6.161 1.00 95.38 309 LEU A O 1
ATOM 2386 N N . ALA A 1 310 ? -13.811 -1.771 5.797 1.00 94.50 310 ALA A N 1
ATOM 2387 C CA . ALA A 1 310 ? -12.658 -0.985 5.371 1.00 94.50 310 ALA A CA 1
ATOM 2388 C C . ALA A 1 310 ? -11.528 -0.997 6.415 1.00 94.50 310 ALA A C 1
ATOM 2390 O O . ALA A 1 310 ? -10.365 -1.202 6.067 1.00 94.50 310 ALA A O 1
ATOM 2391 N N . LYS A 1 311 ? -11.848 -0.843 7.710 1.00 95.38 311 LYS A N 1
ATOM 2392 C CA . LYS A 1 311 ? -10.848 -0.890 8.789 1.00 95.38 311 LYS A CA 1
ATOM 2393 C C . LYS A 1 311 ? -10.249 -2.287 8.982 1.00 95.38 311 LYS A C 1
ATOM 2395 O O . LYS A 1 311 ? -9.050 -2.395 9.233 1.00 95.38 311 LYS A O 1
ATOM 2400 N N . MET A 1 312 ? -11.047 -3.344 8.842 1.00 97.31 312 MET A N 1
ATOM 2401 C CA . MET A 1 312 ? -10.595 -4.735 8.947 1.00 97.31 312 MET A CA 1
ATOM 2402 C C . MET A 1 312 ? -9.696 -5.130 7.769 1.00 97.31 312 MET A C 1
ATOM 2404 O O . MET A 1 312 ? -8.587 -5.609 7.994 1.00 97.31 312 MET A O 1
ATOM 2408 N N . HIS A 1 313 ? -10.110 -4.842 6.531 1.00 97.44 313 HIS A N 1
ATOM 2409 C CA . HIS A 1 313 ? -9.286 -5.044 5.337 1.00 97.44 313 HIS A CA 1
ATOM 2410 C C . HIS A 1 313 ? -7.998 -4.206 5.390 1.00 97.44 313 HIS A C 1
ATOM 2412 O O . HIS A 1 313 ? -6.928 -4.723 5.081 1.00 97.44 313 HIS A O 1
ATOM 2418 N N . LYS A 1 314 ? -8.053 -2.948 5.859 1.00 95.50 314 LYS A N 1
ATOM 2419 C CA . LYS A 1 314 ? -6.859 -2.101 6.040 1.00 95.50 314 LYS A CA 1
ATOM 2420 C C . LYS A 1 314 ? -5.906 -2.636 7.113 1.00 95.50 314 LYS A C 1
ATOM 2422 O O . LYS A 1 314 ? -4.698 -2.513 6.941 1.00 95.50 314 LYS A O 1
ATOM 2427 N N . ALA A 1 315 ? -6.403 -3.234 8.196 1.00 95.75 315 ALA A N 1
ATOM 2428 C CA . ALA A 1 315 ? -5.553 -3.880 9.200 1.00 95.75 315 ALA A CA 1
ATOM 2429 C C . ALA A 1 315 ? -4.878 -5.151 8.652 1.00 95.75 315 ALA A C 1
ATOM 2431 O O . ALA A 1 315 ? -3.692 -5.374 8.895 1.00 95.75 315 ALA A O 1
ATOM 2432 N N . ASP A 1 316 ? -5.610 -5.959 7.884 1.00 97.62 316 ASP A N 1
ATOM 2433 C CA . ASP A 1 316 ? -5.115 -7.208 7.302 1.00 97.62 316 ASP A CA 1
ATOM 2434 C C . ASP A 1 316 ? -4.091 -6.974 6.182 1.00 97.62 316 ASP A C 1
ATOM 2436 O O . ASP A 1 316 ? -2.946 -7.426 6.254 1.00 97.62 316 ASP A O 1
ATOM 2440 N N . LEU A 1 317 ? -4.477 -6.199 5.165 1.00 96.69 317 LEU A N 1
ATOM 2441 C CA . LEU A 1 317 ? -3.667 -5.960 3.972 1.00 96.69 317 LEU A CA 1
ATOM 2442 C C . LEU A 1 317 ? -2.365 -5.224 4.286 1.00 96.69 317 LEU A C 1
ATOM 2444 O O . LEU A 1 317 ? -1.362 -5.495 3.639 1.00 96.69 317 LEU A O 1
ATOM 2448 N N . LYS A 1 318 ? -2.328 -4.363 5.311 1.00 93.56 318 LYS A N 1
ATOM 2449 C CA . LYS A 1 318 ? -1.092 -3.688 5.734 1.00 93.56 318 LYS A CA 1
ATOM 2450 C C . LYS A 1 318 ? -0.030 -4.635 6.263 1.00 93.56 318 LYS A C 1
ATOM 2452 O O . LYS A 1 318 ? 1.112 -4.569 5.815 1.00 93.56 318 LYS A O 1
ATOM 2457 N N . GLY A 1 319 ? -0.382 -5.477 7.233 1.00 93.12 319 GLY A N 1
ATOM 2458 C CA . GLY A 1 319 ? 0.571 -6.430 7.799 1.00 93.12 319 GLY A CA 1
ATOM 2459 C C . GLY A 1 319 ? 0.922 -7.515 6.789 1.00 93.12 319 GLY A C 1
ATOM 2460 O O . GLY A 1 319 ? 2.083 -7.899 6.683 1.00 93.12 319 GLY A O 1
ATOM 2461 N N . SER A 1 320 ? -0.044 -7.910 5.958 1.00 94.56 320 SER A N 1
ATOM 2462 C CA . SER A 1 320 ? 0.188 -8.854 4.871 1.00 94.56 320 SER A CA 1
ATOM 2463 C C . SER A 1 320 ? 1.126 -8.283 3.802 1.00 94.56 320 SER A C 1
ATOM 2465 O O . SER A 1 320 ? 2.098 -8.939 3.447 1.00 94.56 320 SER A O 1
ATOM 2467 N N . ALA A 1 321 ? 0.945 -7.034 3.361 1.00 94.69 321 ALA A N 1
ATOM 2468 C CA . ALA A 1 321 ? 1.859 -6.366 2.431 1.00 94.69 321 ALA A CA 1
ATOM 2469 C C . ALA A 1 321 ? 3.250 -6.136 3.047 1.00 94.69 321 ALA A C 1
ATOM 2471 O O . ALA A 1 321 ? 4.251 -6.446 2.406 1.00 94.69 321 ALA A O 1
ATOM 2472 N N . ALA A 1 322 ? 3.332 -5.698 4.310 1.00 90.94 322 ALA A N 1
ATOM 2473 C CA . ALA A 1 322 ? 4.595 -5.555 5.047 1.00 90.94 322 ALA A CA 1
ATOM 2474 C C . ALA A 1 322 ? 5.381 -6.877 5.184 1.00 90.94 322 ALA A C 1
ATOM 2476 O O . ALA A 1 322 ? 6.587 -6.856 5.420 1.00 90.94 322 ALA A O 1
ATOM 2477 N N . LEU A 1 323 ? 4.704 -8.016 5.019 1.00 90.81 323 LEU A N 1
ATOM 2478 C CA . LEU A 1 323 ? 5.272 -9.361 5.021 1.00 90.81 323 LEU A CA 1
ATOM 2479 C C . LEU A 1 323 ? 5.368 -9.999 3.626 1.00 90.81 323 LEU A C 1
ATOM 2481 O O . LEU A 1 323 ? 5.921 -11.093 3.520 1.00 90.81 323 LEU A O 1
ATOM 2485 N N . ALA A 1 324 ? 4.802 -9.389 2.582 1.00 93.12 324 ALA A N 1
ATOM 2486 C CA . ALA A 1 324 ? 4.491 -10.036 1.302 1.00 93.12 324 ALA A CA 1
ATOM 2487 C C . ALA A 1 324 ? 3.688 -11.362 1.443 1.00 93.12 324 ALA A C 1
ATOM 2489 O O . ALA A 1 324 ? 3.893 -12.320 0.696 1.00 93.12 324 ALA A O 1
ATOM 2490 N N . SER A 1 325 ? 2.795 -11.454 2.438 1.00 92.31 325 SER A N 1
ATOM 2491 C CA . SER A 1 325 ? 1.946 -12.622 2.713 1.00 92.31 325 SER A CA 1
ATOM 2492 C C . SER A 1 325 ? 0.568 -12.540 2.064 1.00 92.31 325 SER A C 1
ATOM 2494 O O . SER A 1 325 ? 0.067 -11.461 1.773 1.00 92.31 325 SER A O 1
ATOM 2496 N N . SER A 1 326 ? -0.107 -13.685 1.951 1.00 93.06 326 SER A N 1
ATOM 2497 C CA . SER A 1 326 ? -1.560 -13.711 1.761 1.00 93.06 326 SER A CA 1
ATOM 2498 C C . SER A 1 326 ? -2.286 -13.051 2.954 1.00 93.06 326 SER A C 1
ATOM 2500 O O . SER A 1 326 ? -1.796 -13.191 4.084 1.00 93.06 326 SER A O 1
ATOM 2502 N N . PRO A 1 327 ? -3.431 -12.377 2.728 1.00 96.69 327 PRO A N 1
ATOM 2503 C CA . PRO A 1 327 ? -4.327 -11.881 3.779 1.00 96.69 327 PRO A CA 1
ATOM 2504 C C . PRO A 1 327 ? -5.046 -13.011 4.537 1.00 96.69 327 PRO A C 1
ATOM 2506 O O . PRO A 1 327 ? -5.120 -14.149 4.066 1.00 96.69 327 PRO A O 1
ATOM 2509 N N . TYR A 1 328 ? -5.591 -12.696 5.717 1.00 96.94 328 TYR A N 1
ATOM 2510 C CA . TYR A 1 328 ? -6.433 -13.601 6.517 1.00 96.94 328 TYR A CA 1
ATOM 2511 C C . TYR A 1 328 ? -7.915 -13.537 6.136 1.00 96.94 328 TYR A C 1
ATOM 2513 O O . TYR A 1 328 ? -8.646 -14.507 6.355 1.00 96.94 328 TYR A O 1
ATOM 2521 N N . LEU A 1 329 ? -8.370 -12.397 5.624 1.00 97.69 329 LEU A N 1
ATOM 2522 C CA . LEU A 1 329 ? -9.761 -12.117 5.298 1.00 97.69 329 LEU A CA 1
ATOM 2523 C C . LEU A 1 329 ? -9.987 -12.219 3.779 1.00 97.69 329 LEU A C 1
ATOM 2525 O O . LEU A 1 329 ? -9.159 -11.730 3.008 1.00 97.69 329 LEU A O 1
ATOM 2529 N N . PRO A 1 330 ? -11.102 -12.820 3.324 1.00 96.50 330 PRO A N 1
ATOM 2530 C CA . PRO A 1 330 ? -11.469 -12.789 1.914 1.00 96.50 330 PRO A CA 1
ATOM 2531 C C . PRO A 1 330 ? -11.873 -11.363 1.527 1.00 96.50 330 PRO A C 1
ATOM 2533 O O . PRO A 1 330 ? -12.789 -10.796 2.120 1.00 96.50 330 PRO A O 1
ATOM 2536 N N . PHE A 1 331 ? -11.204 -10.783 0.532 1.00 96.19 331 PHE A N 1
ATOM 2537 C CA . PHE A 1 331 ? -11.532 -9.445 0.051 1.00 96.19 331 PHE A CA 1
ATOM 2538 C C . PHE A 1 331 ? -12.648 -9.489 -1.000 1.00 96.19 331 PHE A C 1
ATOM 2540 O O . PHE A 1 331 ? -12.597 -10.266 -1.953 1.00 96.19 331 PHE A O 1
ATOM 2547 N N . SER A 1 332 ? -13.633 -8.607 -0.857 1.00 93.69 332 SER A N 1
ATOM 2548 C CA . SER A 1 332 ? -14.712 -8.389 -1.821 1.00 93.69 332 SER A CA 1
ATOM 2549 C C . SER A 1 332 ? -15.064 -6.906 -1.870 1.00 93.69 332 SER A C 1
ATOM 2551 O O . SER A 1 332 ? -15.054 -6.246 -0.829 1.00 93.69 332 SER A O 1
ATOM 2553 N N . ARG A 1 333 ? -15.398 -6.395 -3.061 1.00 94.50 333 ARG A N 1
ATOM 2554 C CA . ARG A 1 333 ? -15.830 -5.005 -3.244 1.00 94.50 333 ARG A CA 1
ATOM 2555 C C . ARG A 1 333 ? -17.320 -4.834 -2.953 1.00 94.50 333 ARG A C 1
ATOM 2557 O O . ARG A 1 333 ? -18.134 -5.626 -3.422 1.00 94.50 333 ARG A O 1
ATOM 2564 N N . ASN A 1 334 ? -17.653 -3.776 -2.228 1.00 93.94 334 ASN A N 1
ATOM 2565 C CA . ASN A 1 334 ? -19.005 -3.268 -2.004 1.00 93.94 334 ASN A CA 1
ATOM 2566 C C . ASN A 1 334 ? -19.295 -2.061 -2.917 1.00 93.94 334 ASN A C 1
ATOM 2568 O O . ASN A 1 334 ? -20.453 -1.773 -3.214 1.00 93.94 334 ASN A O 1
ATOM 2572 N N . TYR A 1 335 ? -18.245 -1.377 -3.383 1.00 96.00 335 TYR A N 1
ATOM 2573 C CA . TYR A 1 335 ? -18.299 -0.207 -4.251 1.00 96.00 335 TYR A CA 1
ATOM 2574 C C . TYR A 1 335 ? -17.742 -0.533 -5.644 1.00 96.00 335 TYR A C 1
ATOM 2576 O O . TYR A 1 335 ? -16.738 -1.238 -5.801 1.00 96.00 335 TYR A O 1
ATOM 2584 N N . GLY A 1 336 ? -18.376 0.036 -6.674 1.00 95.75 336 GLY A N 1
ATOM 2585 C CA . GLY A 1 336 ? -17.826 0.057 -8.032 1.00 95.75 336 GLY A CA 1
ATOM 2586 C C . GLY A 1 336 ? -16.503 0.828 -8.106 1.00 95.75 336 GLY A C 1
ATOM 2587 O O . GLY A 1 336 ? -16.030 1.374 -7.107 1.00 95.75 336 GLY A O 1
ATOM 2588 N N . SER A 1 337 ? -15.887 0.873 -9.290 1.00 96.75 337 SER A N 1
ATOM 2589 C CA . SER A 1 337 ? -14.681 1.688 -9.469 1.00 96.75 337 SER A CA 1
ATOM 2590 C C . SER A 1 337 ? -14.992 3.181 -9.344 1.00 96.75 337 SER A C 1
ATOM 2592 O O . SER A 1 337 ? -16.020 3.636 -9.844 1.00 96.75 337 SER A O 1
ATOM 2594 N N . ILE A 1 338 ? -14.093 3.943 -8.717 1.00 97.50 338 ILE A N 1
ATOM 2595 C CA . ILE A 1 338 ? -14.206 5.408 -8.593 1.00 97.50 338 ILE A CA 1
ATOM 2596 C C . ILE A 1 338 ? -13.790 6.151 -9.876 1.00 97.50 338 ILE A C 1
ATOM 2598 O O . ILE A 1 338 ? -14.139 7.318 -10.060 1.00 97.50 338 ILE A O 1
ATOM 2602 N N . PHE A 1 339 ? -13.048 5.495 -10.777 1.00 97.69 339 PHE A N 1
ATOM 2603 C CA . PHE A 1 339 ? -12.475 6.138 -11.965 1.00 97.69 339 PHE A CA 1
ATOM 2604 C C . PHE A 1 339 ? -13.521 6.604 -12.999 1.00 97.69 339 PHE A C 1
ATOM 2606 O O . PHE A 1 339 ? -13.335 7.694 -13.540 1.00 97.69 339 PHE A O 1
ATOM 2613 N N . PRO A 1 340 ? -14.625 5.875 -13.287 1.00 97.75 340 PRO A N 1
ATOM 2614 C CA . PRO A 1 340 ? -15.613 6.298 -14.286 1.00 97.75 340 PRO A CA 1
ATOM 2615 C C . PRO A 1 340 ? -16.341 7.612 -13.980 1.00 97.75 340 PRO A C 1
ATOM 2617 O O . PRO A 1 340 ? -16.818 8.262 -14.905 1.00 97.75 340 PRO A O 1
ATOM 2620 N N . SER A 1 341 ? -16.409 8.015 -12.709 1.00 95.81 341 SER A N 1
ATOM 2621 C CA . SER A 1 341 ? -16.975 9.296 -12.260 1.00 95.81 341 SER A CA 1
ATOM 2622 C C . SER A 1 341 ? -15.995 10.478 -12.315 1.00 95.81 341 SER A C 1
ATOM 2624 O O . SER A 1 341 ? -16.402 11.600 -12.028 1.00 95.81 341 SER A O 1
ATOM 2626 N N . ILE A 1 342 ? -14.713 10.239 -12.623 1.00 96.75 342 ILE A N 1
ATOM 2627 C CA . ILE A 1 342 ? -13.622 11.213 -12.414 1.00 96.75 342 ILE A CA 1
ATOM 2628 C C . ILE A 1 342 ? -12.727 11.373 -13.653 1.00 96.75 342 ILE A C 1
ATOM 2630 O O . ILE A 1 342 ? -12.308 12.483 -13.971 1.00 96.75 342 ILE A O 1
ATOM 2634 N N . LEU A 1 343 ? -12.440 10.282 -14.369 1.00 97.25 343 LEU A N 1
ATOM 2635 C CA . LEU A 1 343 ? -11.590 10.252 -15.562 1.00 97.25 343 LEU A CA 1
ATOM 2636 C C . LEU A 1 343 ? -12.420 9.848 -16.789 1.00 97.25 343 LEU A C 1
ATOM 2638 O O . LEU A 1 343 ? -13.261 8.949 -16.693 1.00 97.25 343 LEU A O 1
ATOM 2642 N N . SER A 1 344 ? -12.169 10.472 -17.949 1.00 97.62 344 SER A N 1
ATOM 2643 C CA . SER A 1 344 ? -12.858 10.130 -19.206 1.00 97.62 344 SER A CA 1
ATOM 2644 C C . SER A 1 344 ? -12.582 8.683 -19.637 1.00 97.62 344 SER A C 1
ATOM 2646 O O . SER A 1 344 ? -11.651 8.047 -19.140 1.00 97.62 344 SER A O 1
ATOM 2648 N N . ALA A 1 345 ? -13.394 8.150 -20.558 1.00 97.94 345 ALA A N 1
ATOM 2649 C CA . ALA A 1 345 ? -13.133 6.834 -21.147 1.00 97.94 345 ALA A CA 1
ATOM 2650 C C . ALA A 1 345 ? -11.741 6.798 -21.791 1.00 97.94 345 ALA A C 1
ATOM 2652 O O . ALA A 1 345 ? -10.908 6.001 -21.376 1.00 97.94 345 ALA A O 1
ATOM 2653 N N . ASP A 1 346 ? -11.453 7.768 -22.661 1.00 98.00 346 ASP A N 1
ATOM 2654 C CA . ASP A 1 346 ? -10.186 7.894 -23.389 1.00 98.00 346 ASP A CA 1
ATOM 2655 C C . ASP A 1 346 ? -8.955 7.826 -22.474 1.00 98.00 346 ASP A C 1
ATOM 2657 O O . ASP A 1 346 ? -7.985 7.158 -22.813 1.00 98.00 346 ASP A O 1
ATOM 2661 N N . VAL A 1 347 ? -8.987 8.462 -21.293 1.00 97.19 347 VAL A N 1
ATOM 2662 C CA . VAL A 1 347 ? -7.873 8.407 -20.326 1.00 97.19 347 VAL A CA 1
ATOM 2663 C C . VAL A 1 347 ? -7.706 7.005 -19.738 1.00 97.19 347 VAL A C 1
ATOM 2665 O O . VAL A 1 347 ? -6.584 6.510 -19.655 1.00 97.19 347 VAL A O 1
ATOM 2668 N N . ARG A 1 348 ? -8.803 6.345 -19.342 1.00 98.00 348 ARG A N 1
ATOM 2669 C CA . ARG A 1 348 ? -8.754 4.988 -18.765 1.00 98.00 348 ARG A CA 1
ATOM 2670 C C . ARG A 1 348 ? -8.301 3.960 -19.799 1.00 98.00 348 ARG A C 1
ATOM 2672 O O . ARG A 1 348 ? -7.441 3.131 -19.505 1.00 98.00 348 ARG A O 1
ATOM 2679 N N . ASP A 1 349 ? -8.848 4.062 -21.003 1.00 98.06 349 ASP A N 1
ATOM 2680 C CA . ASP A 1 349 ? -8.608 3.136 -22.103 1.00 98.06 349 ASP A CA 1
ATOM 2681 C C . ASP A 1 349 ? -7.189 3.334 -22.673 1.00 98.06 349 ASP A C 1
ATOM 2683 O O . ASP A 1 349 ? -6.502 2.355 -22.966 1.00 98.06 349 ASP A O 1
ATOM 2687 N N . HIS A 1 350 ? -6.687 4.578 -22.720 1.00 97.62 350 HIS A N 1
ATOM 2688 C CA . HIS A 1 350 ? -5.286 4.879 -23.031 1.00 97.62 350 HIS A CA 1
ATOM 2689 C C . HIS A 1 350 ? -4.324 4.321 -21.973 1.00 97.62 350 HIS A C 1
ATOM 2691 O O . HIS A 1 350 ? -3.373 3.639 -22.343 1.00 97.62 350 HIS A O 1
ATOM 2697 N N . THR A 1 351 ? -4.574 4.530 -20.672 1.00 97.69 351 THR A N 1
ATOM 2698 C CA . THR A 1 351 ? -3.731 3.960 -19.601 1.00 97.69 351 THR A CA 1
ATOM 2699 C C . THR A 1 351 ? -3.659 2.433 -19.686 1.00 97.69 351 THR A C 1
ATOM 2701 O O . THR A 1 351 ? -2.560 1.875 -19.645 1.00 97.69 351 THR A O 1
ATOM 2704 N N . LEU A 1 352 ? -4.802 1.756 -19.849 1.00 97.94 352 LEU A N 1
ATOM 2705 C CA . LEU A 1 352 ? -4.849 0.297 -19.969 1.00 97.94 352 LEU A CA 1
ATOM 2706 C C . LEU A 1 352 ? -4.155 -0.193 -21.249 1.00 97.94 352 LEU A C 1
ATOM 2708 O O . LEU A 1 352 ? -3.357 -1.130 -21.191 1.00 97.94 352 LEU A O 1
ATOM 2712 N N . GLY A 1 353 ? -4.411 0.448 -22.393 1.00 97.94 353 GLY A N 1
ATOM 2713 C CA . GLY A 1 353 ? -3.777 0.108 -23.668 1.00 97.94 353 GLY A CA 1
ATOM 2714 C C . GLY A 1 353 ? -2.258 0.295 -23.642 1.00 97.94 353 GLY A C 1
ATOM 2715 O O . GLY A 1 353 ? -1.523 -0.593 -24.070 1.00 97.94 353 GLY A O 1
ATOM 2716 N N . SER A 1 354 ? -1.776 1.400 -23.067 1.00 97.12 354 SER A N 1
ATOM 2717 C CA . SER A 1 354 ? -0.346 1.682 -22.899 1.00 97.12 354 SER A CA 1
ATOM 2718 C C . SER A 1 354 ? 0.358 0.663 -22.006 1.00 97.12 354 SER A C 1
ATOM 2720 O O . SER A 1 354 ? 1.437 0.194 -22.363 1.00 97.12 354 SER A O 1
ATOM 2722 N N . LEU A 1 355 ? -0.242 0.279 -20.873 1.00 97.62 355 LEU A N 1
ATOM 2723 C CA . LEU A 1 355 ? 0.340 -0.747 -20.002 1.00 97.62 355 LEU A CA 1
ATOM 2724 C C . LEU A 1 355 ? 0.279 -2.136 -20.637 1.00 97.62 355 LEU A C 1
ATOM 2726 O O . LEU A 1 355 ? 1.250 -2.878 -20.538 1.00 97.62 355 LEU A O 1
ATOM 2730 N N . THR A 1 356 ? -0.800 -2.466 -21.348 1.00 97.56 356 THR A N 1
ATOM 2731 C CA . THR A 1 356 ? -0.914 -3.737 -22.082 1.00 97.56 356 THR A CA 1
ATOM 2732 C C . THR A 1 356 ? 0.170 -3.851 -23.155 1.00 97.56 356 THR A C 1
ATOM 2734 O O . THR A 1 356 ? 0.863 -4.861 -23.204 1.00 97.56 356 THR A O 1
ATOM 2737 N N . ALA A 1 357 ? 0.396 -2.797 -23.948 1.00 96.06 357 ALA A N 1
ATOM 2738 C CA . ALA A 1 357 ? 1.433 -2.778 -24.983 1.00 96.06 357 ALA A CA 1
ATOM 2739 C C . ALA A 1 357 ? 2.858 -2.969 -24.428 1.00 96.06 357 ALA A C 1
ATOM 2741 O O . ALA A 1 357 ? 3.696 -3.573 -25.092 1.00 96.06 357 ALA A O 1
ATOM 2742 N N . ILE A 1 358 ? 3.137 -2.487 -23.211 1.00 95.75 358 ILE A N 1
ATOM 2743 C CA . ILE A 1 358 ? 4.440 -2.679 -22.557 1.00 95.75 358 ILE A CA 1
ATOM 2744 C C . ILE A 1 358 ? 4.537 -4.075 -21.906 1.00 95.75 358 ILE A C 1
ATOM 2746 O O . ILE A 1 358 ? 5.592 -4.702 -21.971 1.00 95.75 358 ILE A O 1
ATOM 2750 N N . LEU A 1 359 ? 3.465 -4.583 -21.288 1.00 96.44 359 LEU A N 1
ATOM 2751 C CA . LEU A 1 359 ? 3.503 -5.774 -20.425 1.00 96.44 359 LEU A CA 1
ATOM 2752 C C . LEU A 1 359 ? 3.223 -7.110 -21.144 1.00 96.44 359 LEU A C 1
ATOM 2754 O O . LEU A 1 359 ? 3.784 -8.135 -20.747 1.00 96.44 359 LEU A O 1
ATOM 2758 N N . ASP A 1 360 ? 2.408 -7.122 -22.201 1.00 96.06 360 ASP A N 1
ATOM 2759 C CA . ASP A 1 360 ? 2.047 -8.343 -22.945 1.00 96.06 360 ASP A CA 1
ATOM 2760 C C . ASP A 1 360 ? 3.242 -9.031 -23.655 1.00 96.06 360 ASP A C 1
ATOM 2762 O O . ASP A 1 360 ? 3.379 -10.255 -23.522 1.00 96.06 360 ASP A O 1
ATOM 2766 N N . PRO A 1 361 ? 4.207 -8.301 -24.271 1.00 95.62 361 PRO A N 1
ATOM 2767 C CA . PRO A 1 361 ? 5.435 -8.895 -24.826 1.00 95.62 361 PRO A CA 1
ATOM 2768 C C . PRO A 1 361 ? 6.326 -9.616 -23.802 1.00 95.62 361 PRO A C 1
ATOM 2770 O O . PRO A 1 361 ? 7.269 -10.305 -24.185 1.00 95.62 361 PRO A O 1
ATOM 2773 N N . LEU A 1 362 ? 6.049 -9.453 -22.503 1.00 94.00 362 LEU A N 1
ATOM 2774 C CA . LEU A 1 362 ? 6.753 -10.097 -21.390 1.00 94.00 362 LEU A CA 1
ATOM 2775 C C . LEU A 1 362 ? 5.913 -11.174 -20.689 1.00 94.00 362 LEU A C 1
ATOM 2777 O O . LEU A 1 362 ? 6.341 -11.718 -19.672 1.00 94.00 362 LEU A O 1
ATOM 2781 N N . HIS A 1 363 ? 4.727 -11.478 -21.224 1.00 95.12 363 HIS A N 1
ATOM 2782 C CA . HIS A 1 363 ? 3.787 -12.478 -20.710 1.00 95.12 363 HIS A CA 1
ATOM 2783 C C . HIS A 1 363 ? 3.389 -12.260 -19.237 1.00 95.12 363 HIS A C 1
ATOM 2785 O O . HIS A 1 363 ? 3.087 -13.213 -18.514 1.00 95.12 363 HIS A O 1
ATOM 2791 N N . VAL A 1 364 ? 3.391 -10.997 -18.793 1.00 96.44 364 VAL A N 1
ATOM 2792 C CA . VAL A 1 364 ? 2.909 -10.579 -17.470 1.00 96.44 364 VAL A CA 1
ATOM 2793 C C . VAL A 1 364 ? 1.396 -10.789 -17.400 1.00 96.44 364 VAL A C 1
ATOM 2795 O O . VAL A 1 364 ? 0.663 -10.382 -18.299 1.00 96.44 364 VAL A O 1
ATOM 2798 N N . HIS A 1 365 ? 0.915 -11.431 -16.334 1.00 97.12 365 HIS A N 1
ATOM 2799 C CA . HIS A 1 365 ? -0.487 -11.829 -16.222 1.00 97.12 365 HIS A CA 1
ATOM 2800 C C . HIS A 1 365 ? -1.449 -10.624 -16.229 1.00 97.12 365 HIS A C 1
ATOM 2802 O O . HIS A 1 365 ? -1.192 -9.619 -15.561 1.00 97.12 365 HIS A O 1
ATOM 2808 N N . SER A 1 366 ? -2.595 -10.729 -16.921 1.00 97.44 366 SER A N 1
ATOM 2809 C CA . SER A 1 366 ? -3.498 -9.584 -17.164 1.00 97.44 366 SER A CA 1
ATOM 2810 C C . SER A 1 366 ? -3.959 -8.889 -15.880 1.00 97.44 366 SER A C 1
ATOM 2812 O O . SER A 1 366 ? -3.977 -7.666 -15.821 1.00 97.44 366 SER A O 1
ATOM 2814 N N . THR A 1 367 ? -4.214 -9.644 -14.807 1.00 97.81 367 THR A N 1
ATOM 2815 C CA . THR A 1 367 ? -4.595 -9.096 -13.491 1.00 97.81 367 THR A CA 1
ATOM 2816 C C . THR A 1 367 ? -3.541 -8.155 -12.898 1.00 97.81 367 THR A C 1
ATOM 2818 O O . THR A 1 367 ? -3.872 -7.276 -12.106 1.00 97.81 367 THR A O 1
ATOM 2821 N N . VAL A 1 368 ? -2.264 -8.320 -13.259 1.00 98.00 368 VAL A N 1
ATOM 2822 C CA . VAL A 1 368 ? -1.173 -7.423 -12.851 1.00 98.00 368 VAL A CA 1
ATOM 2823 C C . VAL A 1 368 ? -1.212 -6.148 -13.688 1.00 98.00 368 VAL A C 1
ATOM 2825 O O . VAL A 1 368 ? -1.145 -5.060 -13.122 1.00 98.00 368 VAL A O 1
ATOM 2828 N N . THR A 1 369 ? -1.421 -6.261 -15.002 1.00 98.31 369 THR A N 1
ATOM 2829 C CA . THR A 1 369 ? -1.675 -5.123 -15.905 1.00 98.31 369 THR A CA 1
ATOM 2830 C C . THR A 1 369 ? -2.901 -4.313 -15.467 1.00 98.31 369 THR A C 1
ATOM 2832 O O . THR A 1 369 ? -2.836 -3.086 -15.402 1.00 98.31 369 THR A O 1
ATOM 2835 N N . GLU A 1 370 ? -3.996 -4.970 -15.080 1.00 98.31 370 GLU A N 1
ATOM 2836 C CA . GLU A 1 370 ? -5.224 -4.356 -14.552 1.00 98.31 370 GLU A CA 1
ATOM 2837 C C . GLU A 1 370 ? -4.989 -3.657 -13.200 1.00 98.31 370 GLU A C 1
ATOM 2839 O O . GLU A 1 370 ? -5.438 -2.523 -12.996 1.00 98.31 370 GLU A O 1
ATOM 2844 N N . ALA A 1 371 ? -4.247 -4.285 -12.281 1.00 98.50 371 ALA A N 1
ATOM 2845 C CA . ALA A 1 371 ? -3.913 -3.701 -10.980 1.00 98.50 371 ALA A CA 1
ATOM 2846 C C . ALA A 1 371 ? -2.961 -2.497 -11.103 1.00 98.50 371 ALA A C 1
ATOM 2848 O O . ALA A 1 371 ? -3.157 -1.484 -10.430 1.00 98.50 371 ALA A O 1
ATOM 2849 N N . LEU A 1 372 ? -1.970 -2.571 -11.998 1.00 98.56 372 LEU A N 1
ATOM 2850 C CA . LEU A 1 372 ? -1.065 -1.467 -12.333 1.00 98.56 372 LEU A CA 1
ATOM 2851 C C . LEU A 1 372 ? -1.802 -0.324 -13.050 1.00 98.56 372 LEU A C 1
ATOM 2853 O O . LEU A 1 372 ? -1.587 0.842 -12.718 1.00 98.56 372 LEU A O 1
ATOM 2857 N N . SER A 1 373 ? -2.738 -0.638 -13.951 1.00 98.56 373 SER A N 1
ATOM 2858 C CA . SER A 1 373 ? -3.617 0.359 -14.580 1.00 98.56 373 SER A CA 1
ATOM 2859 C C . SER A 1 373 ? -4.457 1.078 -13.528 1.00 98.56 373 SER A C 1
ATOM 2861 O O . SER A 1 373 ? -4.473 2.305 -13.473 1.00 98.56 373 SER A O 1
ATOM 2863 N N . SER A 1 374 ? -5.076 0.326 -12.618 1.00 98.62 374 SER A N 1
ATOM 2864 C CA . SER A 1 374 ? -5.864 0.875 -11.509 1.00 98.62 374 SER A CA 1
ATOM 2865 C C . SER A 1 374 ? -5.019 1.746 -10.567 1.00 98.62 374 SER A C 1
ATOM 2867 O O . SER A 1 374 ? -5.489 2.780 -10.097 1.00 98.62 374 SER A O 1
ATOM 2869 N N . LEU A 1 375 ? -3.751 1.390 -10.334 1.00 98.62 375 LEU A N 1
ATOM 2870 C CA . LEU A 1 375 ? -2.800 2.189 -9.554 1.00 98.62 375 LEU A CA 1
ATOM 2871 C C . LEU A 1 375 ? -2.443 3.523 -10.241 1.00 98.62 375 LEU A C 1
ATOM 2873 O O . LEU A 1 375 ? -2.424 4.568 -9.586 1.00 98.62 375 LEU A O 1
ATOM 2877 N N . SER A 1 376 ? -2.216 3.505 -11.558 1.00 98.31 376 SER A N 1
ATOM 2878 C CA . SER A 1 376 ? -1.969 4.712 -12.361 1.00 98.31 376 SER A CA 1
ATOM 2879 C C . SER A 1 376 ? -3.198 5.636 -12.413 1.00 98.31 376 SER A C 1
ATOM 2881 O O . SER A 1 376 ? -3.080 6.856 -12.242 1.00 98.31 376 SER A O 1
ATOM 2883 N N . LEU A 1 377 ? -4.398 5.060 -12.556 1.00 98.38 377 LEU A N 1
ATOM 2884 C CA . LEU A 1 377 ? -5.664 5.798 -12.531 1.00 98.38 377 LEU A CA 1
ATOM 2885 C C . LEU A 1 377 ? -5.973 6.377 -11.143 1.00 98.38 377 LEU A C 1
ATOM 2887 O O . LEU A 1 377 ? -6.456 7.507 -11.064 1.00 98.38 377 LEU A O 1
ATOM 2891 N N . LEU A 1 378 ? -5.636 5.680 -10.052 1.00 98.25 378 LEU A N 1
ATOM 2892 C CA . LEU A 1 378 ? -5.743 6.211 -8.689 1.00 98.25 378 LEU A CA 1
ATOM 2893 C C . LEU A 1 378 ? -4.828 7.427 -8.486 1.00 98.25 378 LEU A C 1
ATOM 2895 O O . LEU A 1 378 ? -5.304 8.478 -8.059 1.00 98.25 378 LEU A O 1
ATOM 2899 N N . SER A 1 379 ? -3.546 7.315 -8.850 1.00 97.62 379 SER A N 1
ATOM 2900 C CA . SER A 1 379 ? -2.583 8.428 -8.782 1.00 97.62 379 SER A CA 1
ATOM 2901 C C . SER A 1 379 ? -3.053 9.638 -9.604 1.00 97.62 379 SER A C 1
ATOM 2903 O O . SER A 1 379 ? -3.111 10.768 -9.110 1.00 97.62 379 SER A O 1
ATOM 2905 N N . SER A 1 380 ? -3.508 9.392 -10.837 1.00 97.12 380 SER A N 1
ATOM 2906 C CA . SER A 1 380 ? -4.037 10.431 -11.727 1.00 97.12 380 SER A CA 1
ATOM 2907 C C . SER A 1 380 ? -5.319 11.082 -11.194 1.00 97.12 380 SER A C 1
ATOM 2909 O O . SER A 1 380 ? -5.467 12.298 -11.309 1.00 97.12 380 SER A O 1
ATOM 2911 N N . SER A 1 381 ? -6.211 10.309 -10.563 1.00 97.69 381 SER A N 1
ATOM 2912 C CA . SER A 1 381 ? -7.441 10.821 -9.938 1.00 97.69 381 SER A CA 1
ATOM 2913 C C . SER A 1 381 ? -7.136 11.708 -8.727 1.00 97.69 381 SER A C 1
ATOM 2915 O O . SER A 1 381 ? -7.733 12.772 -8.583 1.00 97.69 381 SER A O 1
ATOM 2917 N N . ILE A 1 382 ? -6.178 11.312 -7.880 1.00 96.81 382 ILE A N 1
ATOM 2918 C CA . ILE A 1 382 ? -5.718 12.100 -6.723 1.00 96.81 382 ILE A CA 1
ATOM 2919 C C . ILE A 1 382 ? -5.106 13.434 -7.180 1.00 96.81 382 ILE A C 1
ATOM 2921 O O . ILE A 1 382 ? -5.439 14.491 -6.638 1.00 96.81 382 ILE A O 1
ATOM 2925 N N . ARG A 1 383 ? -4.242 13.400 -8.206 1.00 95.50 383 ARG A N 1
ATOM 2926 C CA . ARG A 1 383 ? -3.623 14.597 -8.799 1.00 95.50 383 ARG A CA 1
ATOM 2927 C C . ARG A 1 383 ? -4.677 15.546 -9.379 1.00 95.50 383 ARG A C 1
ATOM 2929 O O . ARG A 1 383 ? -4.646 16.736 -9.072 1.00 95.50 383 ARG A O 1
ATOM 2936 N N . LEU A 1 384 ? -5.639 15.018 -10.144 1.00 96.56 384 LEU A N 1
ATOM 2937 C CA . LEU A 1 384 ? -6.753 15.796 -10.696 1.00 96.56 384 LEU A CA 1
ATOM 2938 C C . LEU A 1 384 ? -7.601 16.434 -9.588 1.00 96.56 384 LEU A C 1
ATOM 2940 O O . LEU A 1 384 ? -7.885 17.626 -9.654 1.00 96.56 384 LEU A O 1
ATOM 2944 N N . ALA A 1 385 ? -7.961 15.678 -8.548 1.00 96.75 385 ALA A N 1
ATOM 2945 C CA . ALA A 1 385 ? -8.776 16.184 -7.447 1.00 96.75 385 ALA A CA 1
ATOM 2946 C C . ALA A 1 385 ? -8.116 17.367 -6.722 1.00 96.75 385 ALA A C 1
ATOM 2948 O O . ALA A 1 385 ? -8.762 18.395 -6.513 1.00 96.75 385 ALA A O 1
ATOM 2949 N N . ARG A 1 386 ? -6.808 17.290 -6.448 1.00 95.06 386 ARG A N 1
ATOM 2950 C CA . ARG A 1 386 ? -6.038 18.408 -5.871 1.00 95.06 386 ARG A CA 1
ATOM 2951 C C . ARG A 1 386 ? -5.968 19.631 -6.783 1.00 95.06 386 ARG A C 1
ATOM 2953 O O . ARG A 1 386 ? -6.045 20.758 -6.303 1.00 95.06 386 ARG A O 1
ATOM 2960 N N . GLN A 1 387 ? -5.865 19.420 -8.093 1.00 95.69 387 GLN A N 1
ATOM 2961 C CA . GLN A 1 387 ? -5.875 20.493 -9.095 1.00 95.69 387 GLN A CA 1
ATOM 2962 C C . GLN A 1 387 ? -7.279 21.089 -9.325 1.00 95.69 387 GLN A C 1
ATOM 2964 O O . GLN A 1 387 ? -7.393 22.202 -9.826 1.00 95.69 387 GLN A O 1
ATOM 2969 N N . SER A 1 388 ? -8.346 20.387 -8.926 1.00 95.56 388 SER A N 1
ATOM 2970 C CA . SER A 1 388 ? -9.748 20.753 -9.189 1.00 95.56 388 SER A CA 1
ATOM 2971 C C . SER A 1 388 ? -10.324 21.865 -8.294 1.00 95.56 388 SER A C 1
ATOM 2973 O O . SER A 1 388 ? -11.509 22.188 -8.408 1.00 95.56 388 SER A O 1
ATOM 2975 N N . SER A 1 389 ? -9.534 22.399 -7.354 1.00 93.19 389 SER A N 1
ATOM 2976 C CA . SER A 1 389 ? -9.985 23.344 -6.313 1.00 93.19 389 SER A CA 1
ATOM 2977 C C . SER A 1 389 ? -11.220 22.866 -5.525 1.00 93.19 389 SER A C 1
ATOM 2979 O O . SER A 1 389 ? -12.067 23.669 -5.141 1.00 93.19 389 SER A O 1
ATOM 2981 N N . GLY A 1 390 ? -11.330 21.553 -5.290 1.00 92.44 390 GLY A N 1
ATOM 2982 C CA . GLY A 1 390 ? -12.433 20.934 -4.544 1.00 92.44 390 GLY A CA 1
ATOM 2983 C C . GLY A 1 390 ? -13.690 20.627 -5.367 1.00 92.44 390 GLY A C 1
ATOM 2984 O O . GLY A 1 390 ? -14.698 20.229 -4.790 1.00 92.44 390 GLY A O 1
ATOM 2985 N N . THR A 1 391 ? -13.662 20.782 -6.697 1.00 95.88 391 THR A N 1
ATOM 2986 C CA . THR A 1 391 ? -14.791 20.374 -7.563 1.00 95.88 391 THR A CA 1
ATOM 2987 C C . THR A 1 391 ? -14.854 18.861 -7.796 1.00 95.88 391 THR A C 1
ATOM 2989 O O . THR A 1 391 ? -15.935 18.327 -8.038 1.00 95.88 391 THR A O 1
ATOM 2992 N N . VAL A 1 392 ? -13.726 18.156 -7.664 1.00 96.81 392 VAL A N 1
ATOM 2993 C CA . VAL A 1 392 ? -13.644 16.691 -7.620 1.00 96.81 392 VAL A CA 1
ATOM 2994 C C . VAL A 1 392 ? -13.286 16.268 -6.196 1.00 96.81 392 VAL A C 1
ATOM 2996 O O . VAL A 1 392 ? -12.197 16.568 -5.707 1.00 96.81 392 VAL A O 1
ATOM 2999 N N . VAL A 1 393 ? -14.201 15.544 -5.553 1.00 97.25 393 VAL A N 1
ATOM 3000 C CA . VAL A 1 393 ? -14.045 14.967 -4.210 1.00 97.25 393 VAL A CA 1
ATOM 3001 C C . VAL A 1 393 ? -14.518 13.515 -4.198 1.00 97.25 393 VAL A C 1
ATOM 3003 O O . VAL A 1 393 ? -15.411 13.139 -4.958 1.00 97.25 393 VAL A O 1
ATOM 3006 N N . PHE A 1 394 ? -13.931 12.692 -3.331 1.00 97.50 394 PHE A N 1
ATOM 3007 C CA . PHE A 1 394 ? -14.242 11.266 -3.229 1.00 97.50 394 PHE A CA 1
ATOM 3008 C C . PHE A 1 394 ? -15.110 10.943 -2.010 1.00 97.50 394 PHE A C 1
ATOM 3010 O O . PHE A 1 394 ? -14.920 11.506 -0.930 1.00 97.50 394 PHE A O 1
ATOM 3017 N N . ASP A 1 395 ? -15.986 9.945 -2.144 1.00 96.94 395 ASP A N 1
ATOM 3018 C CA . ASP A 1 395 ? -16.534 9.246 -0.981 1.00 96.94 395 ASP A CA 1
ATOM 3019 C C . ASP A 1 395 ? -15.404 8.495 -0.237 1.00 96.94 395 ASP A C 1
ATOM 3021 O O . ASP A 1 395 ? -14.643 7.751 -0.869 1.00 96.94 395 ASP A O 1
ATOM 3025 N N . PRO A 1 396 ? -15.267 8.655 1.094 1.00 96.19 396 PRO A N 1
ATOM 3026 C CA . PRO A 1 396 ? -14.149 8.094 1.850 1.00 96.19 396 PRO A CA 1
ATOM 3027 C C . PRO A 1 396 ? -14.169 6.565 1.947 1.00 96.19 396 PRO A C 1
ATOM 3029 O O . PRO A 1 396 ? -13.116 5.966 2.191 1.00 96.19 396 PRO A O 1
ATOM 3032 N N . HIS A 1 397 ? -15.321 5.914 1.764 1.00 95.44 397 HIS A N 1
ATOM 3033 C CA . HIS A 1 397 ? -15.439 4.459 1.798 1.00 95.44 397 HIS A CA 1
ATOM 3034 C C . HIS A 1 397 ? -15.120 3.847 0.432 1.00 95.44 397 HIS A C 1
ATOM 3036 O O . HIS A 1 397 ? -14.293 2.937 0.375 1.00 95.44 397 HIS A O 1
ATOM 3042 N N . ALA A 1 398 ? -15.651 4.403 -0.660 1.00 96.94 398 ALA A N 1
ATOM 3043 C CA . ALA A 1 398 ? -15.314 3.994 -2.023 1.00 96.94 398 ALA A CA 1
ATOM 3044 C C . ALA A 1 398 ? -13.827 4.234 -2.349 1.00 96.94 398 ALA A C 1
ATOM 3046 O O . ALA A 1 398 ? -13.156 3.336 -2.855 1.00 96.94 398 ALA A O 1
ATOM 3047 N N . PHE A 1 399 ? -13.274 5.399 -1.979 1.00 97.31 399 PHE A N 1
ATOM 3048 C CA . PHE A 1 399 ? -11.839 5.688 -2.118 1.00 97.31 399 PHE A CA 1
ATOM 3049 C C . PHE A 1 399 ? -10.975 4.711 -1.315 1.00 97.31 399 PHE A C 1
ATOM 3051 O O . PHE A 1 399 ? -9.955 4.227 -1.808 1.00 97.31 399 PHE A O 1
ATOM 3058 N N . THR A 1 400 ? -11.398 4.385 -0.087 1.00 96.31 400 THR A N 1
ATOM 3059 C CA . THR A 1 400 ? -10.683 3.416 0.751 1.00 96.31 400 THR A CA 1
ATOM 3060 C C . THR A 1 400 ? -10.739 2.007 0.177 1.00 96.31 400 THR A C 1
ATOM 3062 O O . THR A 1 400 ? -9.733 1.303 0.197 1.00 96.31 400 THR A O 1
ATOM 3065 N N . GLU A 1 401 ? -11.879 1.583 -0.361 1.00 96.88 401 GLU A N 1
ATOM 3066 C CA . GLU A 1 401 ? -11.995 0.257 -0.957 1.00 96.88 401 GLU A CA 1
ATOM 3067 C C . GLU A 1 401 ? -11.202 0.131 -2.266 1.00 96.88 401 GLU A C 1
ATOM 3069 O O . GLU A 1 401 ? -10.586 -0.909 -2.480 1.00 96.88 401 GLU A O 1
ATOM 3074 N N . GLU A 1 402 ? -11.125 1.183 -3.090 1.00 97.94 402 GLU A N 1
ATOM 3075 C CA . GLU A 1 402 ? -10.333 1.188 -4.329 1.00 97.94 402 GLU A CA 1
ATOM 3076 C C . GLU A 1 402 ? -8.845 0.903 -4.058 1.00 97.94 402 GLU A C 1
ATOM 3078 O O . GLU A 1 402 ? -8.279 -0.034 -4.626 1.00 97.94 402 GLU A O 1
ATOM 3083 N N . TYR A 1 403 ? -8.203 1.637 -3.138 1.00 97.62 403 TYR A N 1
ATOM 3084 C CA . TYR A 1 403 ? -6.783 1.394 -2.857 1.00 97.62 403 TYR A CA 1
ATOM 3085 C C . TYR A 1 403 ? -6.530 0.067 -2.133 1.00 97.62 403 TYR A C 1
ATOM 3087 O O . TYR A 1 403 ? -5.477 -0.543 -2.326 1.00 97.62 403 TYR A O 1
ATOM 3095 N N . LEU A 1 404 ? -7.483 -0.421 -1.332 1.00 97.50 404 LEU A N 1
ATOM 3096 C CA . LEU A 1 404 ? -7.388 -1.749 -0.723 1.00 97.50 404 LEU A CA 1
ATOM 3097 C C . LEU A 1 404 ? -7.583 -2.868 -1.760 1.00 97.50 404 LEU A C 1
ATOM 3099 O O . LEU A 1 404 ? -6.908 -3.889 -1.660 1.00 97.50 404 LEU A O 1
ATOM 3103 N N . ALA A 1 405 ? -8.419 -2.669 -2.783 1.00 98.38 405 ALA A N 1
ATOM 3104 C CA . ALA A 1 405 ? -8.583 -3.608 -3.891 1.00 98.38 405 ALA A CA 1
ATOM 3105 C C . ALA A 1 405 ? -7.299 -3.716 -4.729 1.00 98.38 405 ALA A C 1
ATOM 3107 O O . ALA A 1 405 ? -6.843 -4.825 -5.007 1.00 98.38 405 ALA A O 1
ATOM 3108 N N . ILE A 1 406 ? -6.669 -2.580 -5.052 1.00 98.62 406 ILE A N 1
ATOM 3109 C CA . ILE A 1 406 ? -5.370 -2.534 -5.745 1.00 98.62 406 ILE A CA 1
ATOM 3110 C C . ILE A 1 406 ? -4.288 -3.224 -4.899 1.00 98.62 406 ILE A C 1
ATOM 3112 O O . ILE A 1 406 ? -3.565 -4.086 -5.399 1.00 98.62 406 ILE A O 1
ATOM 3116 N N . MET A 1 407 ? -4.215 -2.912 -3.598 1.00 98.25 407 MET A N 1
ATOM 3117 C CA . MET A 1 407 ? -3.276 -3.553 -2.669 1.00 98.25 407 MET A CA 1
ATOM 3118 C C . MET A 1 407 ? -3.493 -5.071 -2.589 1.00 98.25 407 MET A C 1
ATOM 3120 O O . MET A 1 407 ? -2.525 -5.827 -2.639 1.00 98.25 407 MET A O 1
ATOM 3124 N N . HIS A 1 408 ? -4.746 -5.531 -2.510 1.00 98.31 408 HIS A N 1
ATOM 3125 C CA . HIS A 1 408 ? -5.086 -6.953 -2.505 1.00 98.31 408 HIS A CA 1
ATOM 3126 C C . HIS A 1 408 ? -4.676 -7.643 -3.813 1.00 98.31 408 HIS A C 1
ATOM 3128 O O . HIS A 1 408 ? -4.054 -8.705 -3.764 1.00 98.31 408 HIS A O 1
ATOM 3134 N N . ALA A 1 409 ? -4.988 -7.055 -4.973 1.00 98.31 409 ALA A N 1
ATOM 3135 C CA . ALA A 1 409 ? -4.655 -7.625 -6.278 1.00 98.31 409 ALA A CA 1
ATOM 3136 C C . ALA A 1 409 ? -3.137 -7.796 -6.448 1.00 98.31 409 ALA A C 1
ATOM 3138 O O . ALA A 1 409 ? -2.670 -8.916 -6.656 1.00 98.31 409 ALA A O 1
ATOM 3139 N N . LEU A 1 410 ? -2.354 -6.729 -6.237 1.00 98.25 410 LEU A N 1
ATOM 3140 C CA . LEU A 1 410 ? -0.887 -6.777 -6.321 1.00 98.25 410 LEU A CA 1
ATOM 3141 C C . LEU A 1 410 ? -0.283 -7.799 -5.339 1.00 98.25 410 LEU A C 1
ATOM 3143 O O . LEU A 1 410 ? 0.655 -8.520 -5.684 1.00 98.25 410 LEU A O 1
ATOM 3147 N N . LEU A 1 411 ? -0.839 -7.917 -4.131 1.00 96.94 411 LEU A N 1
ATOM 3148 C CA . LEU A 1 411 ? -0.358 -8.839 -3.100 1.00 96.94 411 LEU A CA 1
ATOM 3149 C C . LEU A 1 411 ? -0.695 -10.316 -3.376 1.00 96.94 411 LEU A C 1
ATOM 3151 O O . LEU A 1 411 ? 0.072 -11.192 -2.976 1.00 96.94 411 LEU A O 1
ATOM 3155 N N . THR A 1 412 ? -1.805 -10.611 -4.064 1.00 96.81 412 THR A N 1
ATOM 3156 C CA . THR A 1 412 ? -2.355 -11.982 -4.153 1.00 96.81 412 THR A CA 1
ATOM 3157 C C . THR A 1 412 ? -2.399 -12.600 -5.552 1.00 96.81 412 THR A C 1
ATOM 3159 O O . THR A 1 412 ? -2.386 -13.826 -5.639 1.00 96.81 412 THR A O 1
ATOM 3162 N N . GLN A 1 413 ? -2.429 -11.810 -6.631 1.00 96.44 413 GLN A N 1
ATOM 3163 C CA . GLN A 1 413 ? -2.688 -12.298 -7.993 1.00 96.44 413 GLN A CA 1
ATOM 3164 C C . GLN A 1 413 ? -1.491 -12.092 -8.940 1.00 96.44 413 GLN A C 1
ATOM 3166 O O . GLN A 1 413 ? -0.862 -11.036 -8.884 1.00 96.44 413 GLN A O 1
ATOM 3171 N N . PRO A 1 414 ? -1.186 -13.051 -9.839 1.00 96.19 414 PRO A N 1
ATOM 3172 C CA . PRO A 1 414 ? -1.841 -14.358 -10.003 1.00 96.19 414 PRO A CA 1
ATOM 3173 C C . PRO A 1 414 ? -1.451 -15.390 -8.928 1.00 96.19 414 PRO A C 1
ATOM 3175 O O . PRO A 1 414 ? -2.174 -16.360 -8.719 1.00 96.19 414 PRO A O 1
ATOM 3178 N N . ALA A 1 415 ? -0.329 -15.179 -8.235 1.00 94.38 415 ALA A N 1
ATOM 3179 C CA . ALA A 1 415 ? 0.231 -16.089 -7.231 1.00 94.38 415 ALA A CA 1
ATOM 3180 C C . ALA A 1 415 ? 0.744 -15.324 -5.989 1.00 94.38 415 ALA A C 1
ATOM 3182 O O . ALA A 1 415 ? 0.952 -14.111 -6.073 1.00 94.38 415 ALA A O 1
ATOM 3183 N N . PRO A 1 416 ? 1.011 -15.979 -4.842 1.00 93.62 416 PRO A N 1
ATOM 3184 C CA . PRO A 1 416 ? 1.682 -15.342 -3.702 1.00 93.62 416 PRO A CA 1
ATOM 3185 C C . PRO A 1 416 ? 3.048 -14.744 -4.084 1.00 93.62 416 PRO A C 1
ATOM 3187 O O . PRO A 1 416 ? 3.718 -15.263 -4.967 1.00 93.62 416 PRO A O 1
ATOM 3190 N N . LEU A 1 417 ? 3.496 -13.688 -3.395 1.00 93.69 417 LEU A N 1
ATOM 3191 C CA . LEU A 1 417 ? 4.806 -13.055 -3.654 1.00 93.69 417 LEU A CA 1
ATOM 3192 C C . LEU A 1 417 ? 6.010 -13.817 -3.060 1.00 93.69 417 LEU A C 1
ATOM 3194 O O . LEU A 1 417 ? 7.152 -13.588 -3.449 1.00 93.69 417 LEU A O 1
ATOM 3198 N N . ARG A 1 418 ? 5.771 -14.722 -2.106 1.00 89.00 418 ARG A N 1
ATOM 3199 C CA . ARG A 1 418 ? 6.803 -15.483 -1.378 1.00 89.00 418 ARG A CA 1
ATOM 3200 C C . ARG A 1 418 ? 6.345 -16.918 -1.120 1.00 89.00 418 ARG A C 1
ATOM 3202 O O . ARG A 1 418 ? 5.141 -17.168 -1.018 1.00 89.00 418 ARG A O 1
ATOM 3209 N N . ASN A 1 419 ? 7.277 -17.852 -0.937 1.00 84.25 419 ASN A N 1
ATOM 3210 C CA . ASN A 1 419 ? 6.921 -19.247 -0.673 1.00 84.25 419 ASN A CA 1
ATOM 3211 C C . ASN A 1 419 ? 6.351 -19.433 0.753 1.00 84.25 419 ASN A C 1
ATOM 3213 O O . ASN A 1 419 ? 7.014 -19.155 1.755 1.00 84.25 419 ASN A O 1
ATOM 3217 N N . ALA A 1 420 ? 5.121 -19.948 0.857 1.00 74.38 420 ALA A N 1
ATOM 3218 C CA . ALA A 1 420 ? 4.437 -20.172 2.133 1.00 74.38 420 ALA A CA 1
ATOM 3219 C C . ALA A 1 420 ? 5.097 -21.250 3.019 1.00 74.38 420 ALA A C 1
ATOM 3221 O O . ALA A 1 420 ? 4.911 -21.236 4.236 1.00 74.38 420 ALA A O 1
ATOM 3222 N N . HIS A 1 421 ? 5.892 -22.162 2.451 1.00 65.62 421 HIS A N 1
ATOM 3223 C CA . HIS A 1 421 ? 6.556 -23.229 3.207 1.00 65.62 421 HIS A CA 1
ATOM 3224 C C . HIS A 1 421 ? 7.762 -22.746 4.030 1.00 65.62 421 HIS A C 1
ATOM 3226 O O . HIS A 1 421 ? 8.148 -23.420 4.982 1.00 65.62 421 HIS A O 1
ATOM 3232 N N . ALA A 1 422 ? 8.291 -21.545 3.761 1.00 59.09 422 ALA A N 1
ATOM 3233 C CA . ALA A 1 422 ? 9.360 -20.933 4.560 1.00 59.09 422 ALA A CA 1
ATOM 3234 C C . ALA A 1 422 ? 8.923 -20.532 5.992 1.00 59.09 422 ALA A C 1
ATOM 3236 O O . ALA A 1 422 ? 9.742 -20.104 6.802 1.00 59.09 422 ALA A O 1
ATOM 3237 N N . TYR A 1 423 ? 7.634 -20.660 6.337 1.00 55.94 423 TYR A N 1
ATOM 3238 C CA . TYR A 1 423 ? 7.061 -20.119 7.578 1.00 55.94 423 TYR A CA 1
ATOM 3239 C C . TYR A 1 423 ? 7.236 -20.954 8.855 1.00 55.94 423 TYR A C 1
ATOM 3241 O O . TYR A 1 423 ? 6.694 -20.578 9.897 1.00 55.94 423 TYR A O 1
ATOM 3249 N N . SER A 1 424 ? 8.002 -22.051 8.830 1.00 52.91 424 SER A N 1
ATOM 3250 C CA . SER A 1 424 ? 8.321 -22.815 10.051 1.00 52.91 424 SER A CA 1
ATOM 3251 C C . SER A 1 424 ? 9.107 -21.990 11.078 1.00 52.91 424 SER A C 1
ATOM 3253 O O . SER A 1 424 ? 8.964 -22.206 12.279 1.00 52.91 424 SER A O 1
ATOM 3255 N N . SER A 1 425 ? 9.887 -21.014 10.611 1.00 55.09 425 SER A N 1
ATOM 3256 C CA . SER A 1 425 ? 10.494 -19.959 11.420 1.00 55.09 425 SER A CA 1
ATOM 3257 C C . SER A 1 425 ? 9.914 -18.608 11.004 1.00 55.09 425 SER A C 1
ATOM 3259 O O . SER A 1 425 ? 10.374 -17.996 10.043 1.00 55.09 425 SER A O 1
ATOM 3261 N N . ASN A 1 426 ? 8.907 -18.124 11.734 1.00 54.94 426 ASN A N 1
ATOM 3262 C CA . ASN A 1 426 ? 8.460 -16.735 11.615 1.00 54.94 426 ASN A CA 1
ATOM 3263 C C . ASN A 1 426 ? 9.674 -15.807 11.864 1.00 54.94 426 ASN A C 1
ATOM 3265 O O . ASN A 1 426 ? 10.252 -15.912 12.948 1.00 54.94 426 ASN A O 1
ATOM 3269 N N . PRO A 1 427 ? 10.060 -14.905 10.939 1.00 53.62 427 PRO A N 1
ATOM 3270 C CA . PRO A 1 427 ? 11.275 -14.091 11.083 1.00 53.62 427 PRO A CA 1
ATOM 3271 C C . PRO A 1 427 ? 11.195 -13.023 12.192 1.00 53.62 427 PRO A C 1
ATOM 3273 O O . PRO A 1 427 ? 12.202 -12.405 12.519 1.00 53.62 427 PRO A O 1
ATOM 3276 N N . TYR A 1 428 ? 10.018 -12.850 12.803 1.00 55.78 428 TYR A N 1
ATOM 3277 C CA . TYR A 1 428 ? 9.766 -12.018 13.988 1.00 55.78 428 TYR A CA 1
ATOM 3278 C C . TYR A 1 428 ? 9.706 -12.858 15.277 1.00 55.78 428 TYR A C 1
ATOM 3280 O O . TYR A 1 428 ? 9.359 -12.348 16.338 1.00 55.78 428 TYR A O 1
ATOM 3288 N N . SER A 1 429 ? 9.997 -14.162 15.206 1.00 53.59 429 SER A N 1
ATOM 3289 C CA . SER A 1 429 ? 10.252 -14.966 16.404 1.00 53.59 429 SER A CA 1
ATOM 3290 C C . SER A 1 429 ? 11.573 -14.482 16.977 1.00 53.59 429 SER A C 1
ATOM 3292 O O . SER A 1 429 ? 12.566 -14.521 16.256 1.00 53.59 429 SER A O 1
ATOM 3294 N N . ASN A 1 430 ? 11.557 -14.006 18.226 1.00 48.91 430 ASN A N 1
ATOM 3295 C CA . ASN A 1 430 ? 12.662 -13.300 18.879 1.00 48.91 430 ASN A CA 1
ATOM 3296 C C . ASN A 1 430 ? 14.051 -13.783 18.421 1.00 48.91 430 ASN A C 1
ATOM 3298 O O . ASN A 1 430 ? 14.314 -14.990 18.514 1.00 48.91 430 ASN A O 1
ATOM 3302 N N . PRO A 1 431 ? 14.964 -12.871 18.026 1.00 44.81 431 PRO A N 1
ATOM 3303 C CA . PRO A 1 431 ? 16.380 -13.203 17.941 1.00 44.81 431 PRO A CA 1
ATOM 3304 C C . PRO A 1 431 ? 16.807 -13.929 19.227 1.00 44.81 431 PRO A C 1
ATOM 3306 O O . PRO A 1 431 ? 16.353 -13.534 20.308 1.00 44.81 431 PRO A O 1
ATOM 3309 N N . PRO A 1 432 ? 17.627 -14.996 19.146 1.00 42.88 432 PRO A N 1
ATOM 3310 C CA . PRO A 1 432 ? 18.107 -15.681 20.343 1.00 42.88 432 PRO A CA 1
ATOM 3311 C C . PRO A 1 432 ? 18.760 -14.653 21.271 1.00 42.88 432 PRO A C 1
ATOM 3313 O O . PRO A 1 432 ? 19.518 -13.818 20.777 1.00 42.88 432 PRO A O 1
ATOM 3316 N N . ASP A 1 433 ? 18.401 -14.697 22.566 1.00 42.84 433 ASP A N 1
ATOM 3317 C CA . ASP A 1 433 ? 18.674 -13.647 23.564 1.00 42.84 433 ASP A CA 1
ATOM 3318 C C . ASP A 1 433 ? 20.025 -12.959 23.303 1.00 42.84 433 ASP A C 1
ATOM 3320 O O . ASP A 1 433 ? 21.073 -13.597 23.401 1.00 42.84 433 ASP A O 1
ATOM 3324 N N . ALA A 1 434 ? 19.998 -11.668 22.953 1.00 46.28 434 ALA A N 1
ATOM 3325 C CA . ALA A 1 434 ? 21.194 -10.889 22.635 1.00 46.28 434 ALA A CA 1
ATOM 3326 C C . ALA A 1 434 ? 21.979 -10.574 23.922 1.00 46.28 434 ALA A C 1
ATOM 3328 O O . ALA A 1 434 ? 21.929 -9.465 24.453 1.00 46.28 434 ALA A O 1
ATOM 3329 N N . THR A 1 435 ? 22.648 -11.594 24.458 1.00 43.03 435 THR A N 1
ATOM 3330 C CA . THR A 1 435 ? 23.365 -11.554 25.732 1.00 43.03 435 THR A CA 1
ATOM 3331 C C . THR A 1 435 ? 24.614 -10.687 25.635 1.00 43.03 435 THR A C 1
ATOM 3333 O O . THR A 1 435 ? 25.632 -11.113 25.092 1.00 43.03 435 THR A O 1
ATOM 3336 N N . ASP A 1 436 ? 24.522 -9.497 26.221 1.00 41.81 436 ASP A N 1
ATOM 3337 C CA . ASP A 1 436 ? 25.619 -8.782 26.875 1.00 41.81 436 ASP A CA 1
ATOM 3338 C C . ASP A 1 436 ? 26.937 -8.671 26.087 1.00 41.81 436 ASP A C 1
ATOM 3340 O O . ASP A 1 436 ? 28.027 -8.881 26.618 1.00 41.81 436 ASP A O 1
ATOM 3344 N N . SER A 1 437 ? 26.864 -8.190 24.841 1.00 44.91 437 SER A N 1
ATOM 3345 C CA . SER A 1 437 ? 28.007 -7.541 24.178 1.00 44.91 437 SER A CA 1
ATOM 3346 C C . SER A 1 437 ? 28.260 -6.138 24.766 1.00 44.91 437 SER A C 1
ATOM 3348 O O . SER A 1 437 ? 28.268 -5.128 24.058 1.00 44.91 437 SER A O 1
ATOM 3350 N N . SER A 1 438 ? 28.400 -6.056 26.092 1.00 47.06 438 SER A N 1
ATOM 3351 C CA . SER A 1 438 ? 28.618 -4.816 26.838 1.00 47.06 438 SER A CA 1
ATOM 3352 C C . SER A 1 438 ? 30.066 -4.340 26.686 1.00 47.06 438 SER A C 1
ATOM 3354 O O . SER A 1 438 ? 30.987 -5.017 27.140 1.00 47.06 438 SER A O 1
ATOM 3356 N N . GLY A 1 439 ? 30.274 -3.163 26.090 1.00 46.34 439 GLY A N 1
ATOM 3357 C CA . GLY A 1 439 ? 31.615 -2.575 25.952 1.00 46.34 439 GLY A CA 1
ATOM 3358 C C . GLY A 1 439 ? 31.681 -1.248 25.188 1.00 46.34 439 GLY A C 1
ATOM 3359 O O . GLY A 1 439 ? 32.574 -0.443 25.438 1.00 46.34 439 GLY A O 1
ATOM 3360 N N . GLY A 1 440 ? 30.727 -0.976 24.292 1.00 44.41 440 GLY A N 1
ATOM 3361 C CA . GLY A 1 440 ? 30.674 0.286 23.550 1.00 44.41 440 GLY A CA 1
ATOM 3362 C C . GLY A 1 440 ? 30.115 1.445 24.379 1.00 44.41 440 GLY A C 1
ATOM 3363 O O . GLY A 1 440 ? 28.902 1.588 24.486 1.00 44.41 440 GLY A O 1
ATOM 3364 N N . SER A 1 441 ? 30.980 2.321 24.900 1.00 43.69 441 SER A N 1
ATOM 3365 C CA . SER A 1 441 ? 30.587 3.592 25.543 1.00 43.69 441 SER A CA 1
ATOM 3366 C C . SER A 1 441 ? 30.196 4.676 24.516 1.00 43.69 441 SER A C 1
ATOM 3368 O O . SER A 1 441 ? 30.655 5.817 24.591 1.00 43.69 441 SER A O 1
ATOM 3370 N N . GLY A 1 442 ? 29.371 4.317 23.531 1.00 47.78 442 GLY A N 1
ATOM 3371 C CA . GLY A 1 442 ? 28.807 5.246 22.553 1.00 47.78 442 GLY A CA 1
ATOM 3372 C C . GLY A 1 442 ? 27.503 5.854 23.067 1.00 47.78 442 GLY A C 1
ATOM 3373 O O . GLY A 1 442 ? 26.635 5.139 23.561 1.00 47.78 442 GLY A O 1
ATOM 3374 N N . THR A 1 443 ? 27.333 7.169 22.930 1.00 41.28 443 THR A N 1
ATOM 3375 C CA . THR A 1 443 ? 26.104 7.881 23.323 1.00 41.28 443 THR A CA 1
ATOM 3376 C C . THR A 1 443 ? 24.994 7.731 22.279 1.00 41.28 443 THR A C 1
ATOM 3378 O O . THR A 1 443 ? 24.421 8.727 21.840 1.00 41.28 443 THR A O 1
ATOM 3381 N N . THR A 1 444 ? 24.694 6.496 21.864 1.00 43.56 444 THR A N 1
ATOM 3382 C CA . THR A 1 444 ? 23.5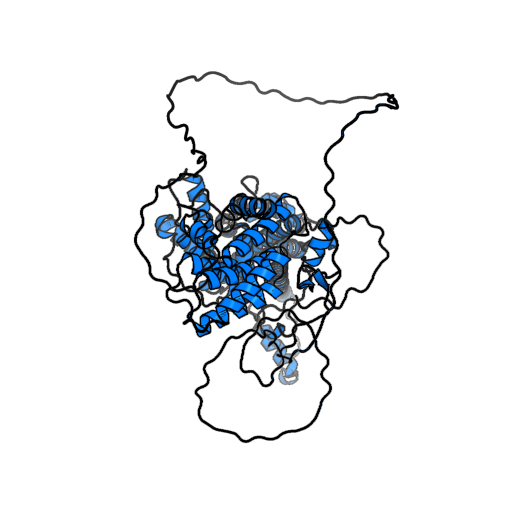17 6.212 21.030 1.00 43.56 444 THR A CA 1
ATOM 3383 C C . THR A 1 444 ? 22.267 6.657 21.776 1.00 43.56 444 THR A C 1
ATOM 3385 O O . THR A 1 444 ? 22.110 6.318 22.956 1.00 43.56 444 THR A O 1
ATOM 3388 N N . THR A 1 445 ? 21.371 7.401 21.137 1.00 45.66 445 THR A N 1
ATOM 3389 C CA . THR A 1 445 ? 20.181 7.898 21.835 1.00 45.66 445 THR A CA 1
ATOM 3390 C C . THR A 1 445 ? 19.253 6.745 22.239 1.00 45.66 445 THR A C 1
ATOM 3392 O O . THR A 1 445 ? 19.214 5.672 21.624 1.00 45.66 445 THR A O 1
ATOM 3395 N N . ARG A 1 446 ? 18.438 6.953 23.284 1.00 42.62 446 ARG A N 1
ATOM 3396 C CA . ARG A 1 446 ? 17.373 5.996 23.648 1.00 42.62 446 ARG A CA 1
ATOM 3397 C C . ARG A 1 446 ? 16.358 5.824 22.502 1.00 42.62 446 ARG A C 1
ATOM 3399 O O . ARG A 1 446 ? 15.731 4.771 22.394 1.00 42.62 446 ARG A O 1
ATOM 3406 N N . THR A 1 447 ? 16.253 6.825 21.626 1.00 35.25 447 THR A N 1
ATOM 3407 C CA . THR A 1 447 ? 15.465 6.799 20.390 1.00 35.25 447 THR A CA 1
ATOM 3408 C C . THR A 1 447 ? 16.015 5.784 19.387 1.00 35.25 447 THR A C 1
ATOM 3410 O O . THR A 1 447 ? 15.285 4.866 19.014 1.00 35.25 447 THR A O 1
ATOM 3413 N N . GLU A 1 448 ? 17.307 5.855 19.044 1.00 44.72 448 GLU A N 1
ATOM 3414 C CA . GLU A 1 448 ? 17.968 4.863 18.174 1.00 44.72 448 GLU A CA 1
ATOM 3415 C C . GLU A 1 448 ? 17.787 3.432 18.688 1.00 44.72 448 GLU A C 1
ATOM 3417 O O . GLU A 1 448 ? 17.476 2.539 17.910 1.00 44.72 448 GLU A O 1
ATOM 3422 N N . ASN A 1 449 ? 17.918 3.212 19.999 1.00 44.66 449 ASN A N 1
ATOM 3423 C CA . ASN A 1 449 ? 17.817 1.878 20.596 1.00 44.66 449 ASN A CA 1
ATOM 3424 C C . ASN A 1 449 ? 16.408 1.266 20.481 1.00 44.66 449 ASN A C 1
ATOM 3426 O O . ASN A 1 449 ? 16.273 0.073 20.210 1.00 44.66 449 ASN A O 1
ATOM 3430 N N . TYR A 1 450 ? 15.342 2.053 20.651 1.00 42.50 450 TYR A N 1
ATOM 3431 C CA . TYR A 1 450 ? 13.981 1.554 20.422 1.00 42.50 450 TYR A CA 1
ATOM 3432 C C . TYR A 1 450 ? 13.695 1.329 18.938 1.00 42.50 450 TYR A C 1
ATOM 3434 O O . TYR A 1 450 ? 13.090 0.313 18.596 1.00 42.50 450 TYR A O 1
ATOM 3442 N N . MET A 1 451 ? 14.144 2.239 18.065 1.00 47.06 451 MET A N 1
ATOM 3443 C CA . MET A 1 451 ? 14.004 2.051 16.622 1.00 47.06 451 MET A CA 1
ATOM 3444 C C . MET A 1 451 ? 14.757 0.794 16.180 1.00 47.06 451 MET A C 1
ATOM 3446 O O . MET A 1 451 ? 14.167 -0.027 15.498 1.00 47.06 451 MET A O 1
ATOM 3450 N N . ALA A 1 452 ? 15.985 0.559 16.647 1.00 52.59 452 ALA A N 1
ATOM 3451 C CA . ALA A 1 452 ? 16.763 -0.647 16.360 1.00 52.59 452 ALA A CA 1
ATOM 3452 C C . ALA A 1 452 ? 16.061 -1.947 16.799 1.00 52.59 452 ALA A C 1
ATOM 3454 O O . ALA A 1 452 ? 16.083 -2.921 16.052 1.00 52.59 452 ALA A O 1
ATOM 3455 N N . ASN A 1 453 ? 15.374 -1.958 17.948 1.00 48.59 453 ASN A N 1
ATOM 3456 C CA . ASN A 1 453 ? 14.589 -3.118 18.402 1.00 48.59 453 ASN A CA 1
ATOM 3457 C C . ASN A 1 453 ? 13.338 -3.399 17.540 1.00 48.59 453 ASN A C 1
ATOM 3459 O O . ASN A 1 453 ? 12.786 -4.495 17.612 1.00 48.59 453 ASN A O 1
ATOM 3463 N N . HIS A 1 454 ? 12.883 -2.425 16.744 1.00 53.59 454 HIS A N 1
ATOM 3464 C CA . HIS A 1 454 ? 11.716 -2.533 15.856 1.00 53.59 454 HIS A CA 1
ATOM 3465 C C . HIS A 1 454 ? 12.088 -2.447 14.359 1.00 53.59 454 HIS A C 1
ATOM 3467 O O . HIS A 1 454 ? 11.249 -2.706 13.494 1.00 53.59 454 HIS A O 1
ATOM 3473 N N . ARG A 1 455 ? 13.349 -2.142 14.028 1.00 62.28 455 ARG A N 1
ATOM 3474 C CA . ARG A 1 455 ? 13.930 -2.278 12.691 1.00 62.28 455 ARG A CA 1
ATOM 3475 C C . ARG A 1 455 ? 14.120 -3.755 12.402 1.00 62.28 455 ARG A C 1
ATOM 3477 O O . ARG A 1 455 ? 14.840 -4.467 13.100 1.00 62.28 455 ARG A O 1
ATOM 3484 N N . LEU A 1 456 ? 13.568 -4.192 11.283 1.00 56.16 456 LEU A N 1
ATOM 3485 C CA . LEU A 1 456 ? 14.022 -5.425 10.666 1.00 56.16 456 LEU A CA 1
ATOM 3486 C C . LEU A 1 456 ? 15.409 -5.189 10.078 1.00 56.16 456 LEU A C 1
ATOM 3488 O O . LEU A 1 456 ? 15.677 -4.138 9.483 1.00 56.16 456 LEU A O 1
ATOM 3492 N N . LYS A 1 457 ? 16.293 -6.176 10.224 1.00 61.56 457 LYS A N 1
ATOM 3493 C CA . LYS A 1 457 ? 17.555 -6.167 9.485 1.00 61.56 457 LYS A CA 1
ATOM 3494 C C . LYS A 1 457 ? 17.229 -6.286 7.988 1.00 61.56 457 LYS A C 1
ATOM 3496 O O . LYS A 1 457 ? 16.453 -7.177 7.638 1.00 61.56 457 LYS A O 1
ATOM 3501 N N . PRO A 1 458 ? 17.821 -5.466 7.096 1.00 55.47 458 PRO A N 1
ATOM 3502 C CA . PRO A 1 458 ? 17.588 -5.557 5.647 1.00 55.47 458 PRO A CA 1
ATOM 3503 C C . PRO A 1 458 ? 17.966 -6.905 5.006 1.00 55.47 458 PRO A C 1
ATOM 3505 O O . PRO A 1 458 ? 17.709 -7.098 3.820 1.00 55.47 458 PRO A O 1
ATOM 3508 N N . SER A 1 459 ? 18.585 -7.801 5.784 1.00 54.50 459 SER A N 1
ATOM 3509 C CA . SER A 1 459 ? 19.129 -9.113 5.428 1.00 54.50 459 SER A CA 1
ATOM 3510 C C . SER A 1 459 ? 18.340 -10.311 5.987 1.00 54.50 459 SER A C 1
ATOM 3512 O O . SER A 1 459 ? 18.876 -11.418 6.046 1.00 54.50 459 SER A O 1
ATOM 3514 N N . ILE A 1 460 ? 17.082 -10.133 6.415 1.00 60.75 460 ILE A N 1
ATOM 3515 C CA . ILE A 1 460 ? 16.201 -11.279 6.707 1.00 60.75 460 ILE A CA 1
ATOM 3516 C C . ILE A 1 460 ? 16.018 -12.089 5.410 1.00 60.75 460 ILE A C 1
ATOM 3518 O O . ILE A 1 460 ? 15.535 -11.522 4.432 1.00 60.75 460 ILE A O 1
ATOM 3522 N N . PRO A 1 461 ? 16.360 -13.391 5.374 1.00 64.75 461 PRO A N 1
ATOM 3523 C CA . PRO A 1 461 ? 16.210 -14.195 4.167 1.00 64.75 461 PRO A CA 1
ATOM 3524 C C . PRO A 1 461 ? 14.726 -14.475 3.910 1.00 64.75 461 PRO A C 1
ATOM 3526 O O . PRO A 1 461 ? 14.099 -15.272 4.611 1.00 64.75 461 PRO A O 1
ATOM 3529 N N . VAL A 1 462 ? 14.158 -13.822 2.896 1.00 79.19 462 VAL A N 1
ATOM 3530 C CA . VAL A 1 462 ? 12.784 -14.059 2.442 1.00 79.19 462 VAL A CA 1
ATOM 3531 C C . VAL A 1 462 ? 12.843 -14.873 1.158 1.00 79.19 462 VAL A C 1
ATOM 3533 O O . VAL A 1 462 ? 13.285 -14.376 0.131 1.00 79.19 462 VAL A O 1
ATOM 3536 N N . THR A 1 463 ? 12.406 -16.133 1.197 1.00 83.69 463 THR A N 1
ATOM 3537 C CA . THR A 1 463 ? 12.350 -16.974 -0.007 1.00 83.69 463 THR A CA 1
ATOM 3538 C C . THR A 1 463 ? 11.245 -16.469 -0.943 1.00 83.69 463 THR A C 1
ATOM 3540 O O . THR A 1 463 ? 10.073 -16.512 -0.544 1.00 83.69 463 THR A O 1
ATOM 3543 N N . PRO A 1 464 ? 11.562 -16.022 -2.175 1.00 86.69 464 PRO A N 1
ATOM 3544 C CA . PRO A 1 464 ? 10.539 -15.606 -3.126 1.00 86.69 464 PRO A CA 1
ATOM 3545 C C . PRO A 1 464 ? 9.620 -16.768 -3.526 1.00 86.69 464 PRO A C 1
ATOM 3547 O O . PRO A 1 464 ? 9.892 -17.934 -3.225 1.00 86.69 464 PRO A O 1
ATOM 3550 N N . ALA A 1 465 ? 8.499 -16.459 -4.174 1.00 86.06 465 ALA A N 1
ATOM 3551 C CA . ALA A 1 465 ? 7.657 -17.487 -4.775 1.00 86.06 465 ALA A CA 1
ATOM 3552 C C . ALA A 1 465 ? 8.316 -18.090 -6.027 1.00 86.06 465 ALA A C 1
ATOM 3554 O O . ALA A 1 465 ? 9.258 -17.529 -6.588 1.00 86.06 465 ALA A O 1
ATOM 3555 N N . GLU A 1 466 ? 7.807 -19.242 -6.462 1.00 87.81 466 GLU A N 1
ATOM 3556 C CA . GLU A 1 466 ? 8.170 -19.818 -7.757 1.00 87.81 466 GLU A CA 1
ATOM 3557 C C . GLU A 1 466 ? 7.676 -18.918 -8.899 1.00 87.81 466 GLU A C 1
ATOM 3559 O O . GLU A 1 466 ? 6.634 -18.267 -8.796 1.00 87.81 466 GLU A O 1
ATOM 3564 N N . TYR A 1 467 ? 8.451 -18.859 -9.980 1.00 88.12 467 TYR A N 1
ATOM 3565 C CA . TYR A 1 467 ? 8.199 -17.936 -11.080 1.00 88.12 467 TYR A CA 1
ATOM 3566 C C . TYR A 1 467 ? 7.126 -18.447 -12.046 1.00 88.12 467 TYR A C 1
ATOM 3568 O O . TYR A 1 467 ? 7.165 -19.596 -12.484 1.00 88.12 467 TYR A O 1
ATOM 3576 N N . GLY A 1 468 ? 6.209 -17.553 -12.427 1.00 88.19 468 GLY A N 1
ATOM 3577 C CA . GLY A 1 468 ? 5.322 -17.741 -13.576 1.00 88.19 468 GLY A CA 1
ATOM 3578 C C . GLY A 1 468 ? 6.058 -17.582 -14.921 1.00 88.19 468 GLY A C 1
ATOM 3579 O O . GLY A 1 468 ? 7.278 -17.402 -14.940 1.00 88.19 468 GLY A O 1
ATOM 3580 N N . PRO A 1 469 ? 5.338 -17.600 -16.060 1.00 85.25 469 PRO A N 1
ATOM 3581 C CA . PRO A 1 469 ? 5.943 -17.510 -17.396 1.00 85.25 469 PRO A CA 1
ATOM 3582 C C . PRO A 1 469 ? 6.735 -16.211 -17.625 1.00 85.25 469 PRO A C 1
ATOM 3584 O O . PRO A 1 469 ? 7.750 -16.237 -18.314 1.00 85.25 469 PRO A O 1
ATOM 3587 N N . ALA A 1 470 ? 6.336 -15.107 -16.987 1.00 87.06 470 ALA A N 1
ATOM 3588 C CA . ALA A 1 470 ? 7.055 -13.830 -17.000 1.00 87.06 470 ALA A CA 1
ATOM 3589 C C . ALA A 1 470 ? 8.395 -13.843 -16.222 1.00 87.06 470 ALA A C 1
ATOM 3591 O O . ALA A 1 470 ? 9.128 -12.852 -16.206 1.00 87.06 470 ALA A O 1
ATOM 3592 N N . GLY A 1 471 ? 8.739 -14.934 -15.528 1.00 92.19 471 GLY A N 1
ATOM 3593 C CA . GLY A 1 471 ? 9.958 -14.999 -14.725 1.00 92.19 471 GLY A CA 1
ATOM 3594 C C . GLY A 1 471 ? 9.930 -14.019 -13.534 1.00 92.19 471 GLY A C 1
ATOM 3595 O O . GLY A 1 471 ? 8.884 -13.841 -12.904 1.00 92.19 471 GLY A O 1
ATOM 3596 N N . PRO A 1 472 ? 11.061 -13.370 -13.194 1.00 95.12 472 PRO A N 1
ATOM 3597 C CA . PRO A 1 472 ? 11.148 -12.465 -12.046 1.00 95.12 472 PRO A CA 1
ATOM 3598 C C . PRO A 1 472 ? 10.528 -11.073 -12.259 1.00 95.12 472 PRO A C 1
ATOM 3600 O O . PRO A 1 472 ? 10.391 -10.340 -11.279 1.00 95.12 472 PRO A O 1
ATOM 3603 N N . ILE A 1 473 ? 10.148 -10.681 -13.486 1.00 95.50 473 ILE A N 1
ATOM 3604 C CA . ILE A 1 473 ? 9.658 -9.312 -13.741 1.00 95.50 473 ILE A CA 1
ATOM 3605 C C . ILE A 1 473 ? 8.283 -9.066 -13.106 1.00 95.50 473 ILE A C 1
ATOM 3607 O O . ILE A 1 473 ? 8.061 -8.022 -12.502 1.00 95.50 473 ILE A O 1
ATOM 3611 N N . GLU A 1 474 ? 7.373 -10.040 -13.168 1.00 96.12 474 GLU A N 1
ATOM 3612 C CA . GLU A 1 474 ? 6.015 -9.906 -12.635 1.00 96.12 474 GLU A CA 1
ATOM 3613 C C . GLU A 1 474 ? 5.974 -9.682 -11.109 1.00 96.12 474 GLU A C 1
ATOM 3615 O O . GLU A 1 474 ? 5.353 -8.702 -10.681 1.00 96.12 474 GLU A O 1
ATOM 3620 N N . PRO A 1 475 ? 6.622 -10.502 -10.254 1.00 96.88 475 PRO A N 1
ATOM 3621 C CA . PRO A 1 475 ? 6.632 -10.222 -8.822 1.00 96.88 475 PRO A CA 1
ATOM 3622 C C . PRO A 1 475 ? 7.375 -8.916 -8.500 1.00 96.88 475 PRO A C 1
ATOM 3624 O O . PRO A 1 475 ? 6.916 -8.183 -7.625 1.00 96.88 475 PRO A O 1
ATOM 3627 N N . ALA A 1 476 ? 8.434 -8.551 -9.239 1.00 97.56 476 ALA A N 1
ATOM 3628 C CA . ALA A 1 476 ? 9.094 -7.251 -9.082 1.00 97.56 476 ALA A CA 1
ATOM 3629 C C . ALA A 1 476 ? 8.134 -6.075 -9.349 1.00 97.56 476 ALA A C 1
ATOM 3631 O O . ALA A 1 476 ? 8.038 -5.172 -8.519 1.00 97.56 476 ALA A O 1
ATOM 3632 N N . LEU A 1 477 ? 7.368 -6.113 -10.447 1.00 98.00 477 LEU A N 1
ATOM 3633 C CA . LEU A 1 477 ? 6.346 -5.110 -10.786 1.00 98.00 477 LEU A CA 1
ATOM 3634 C C . LEU A 1 477 ? 5.270 -4.994 -9.707 1.00 98.00 477 LEU A C 1
ATOM 3636 O O . LEU A 1 477 ? 4.896 -3.889 -9.314 1.00 98.00 477 LEU A O 1
ATOM 3640 N N . ARG A 1 478 ? 4.803 -6.128 -9.183 1.00 98.06 478 ARG A N 1
ATOM 3641 C CA . ARG A 1 478 ? 3.799 -6.169 -8.113 1.00 98.06 478 ARG A CA 1
ATOM 3642 C C . ARG A 1 478 ? 4.326 -5.583 -6.803 1.00 98.06 478 ARG A C 1
ATOM 3644 O O . ARG A 1 478 ? 3.620 -4.823 -6.144 1.00 98.06 478 ARG A O 1
ATOM 3651 N N . ILE A 1 479 ? 5.572 -5.890 -6.444 1.00 97.94 479 ILE A N 1
ATOM 3652 C CA . ILE A 1 479 ? 6.241 -5.359 -5.250 1.00 97.94 479 ILE A CA 1
ATOM 3653 C C . ILE A 1 479 ? 6.508 -3.856 -5.390 1.00 97.94 479 ILE A C 1
ATOM 3655 O O . ILE A 1 479 ? 6.216 -3.104 -4.462 1.00 97.94 479 ILE A O 1
ATOM 3659 N N . ALA A 1 480 ? 6.993 -3.395 -6.545 1.00 98.19 480 ALA A N 1
ATOM 3660 C CA . ALA A 1 480 ? 7.160 -1.970 -6.824 1.00 98.19 480 ALA A CA 1
ATOM 3661 C C . ALA A 1 480 ? 5.816 -1.225 -6.818 1.00 98.19 480 ALA A C 1
ATOM 3663 O O . ALA A 1 480 ? 5.731 -0.141 -6.249 1.00 98.19 480 ALA A O 1
ATOM 3664 N N . GLY A 1 481 ? 4.741 -1.832 -7.334 1.00 98.25 481 GLY A N 1
ATOM 3665 C CA . GLY A 1 481 ? 3.381 -1.300 -7.224 1.00 98.25 481 GLY A CA 1
ATOM 3666 C C . GLY A 1 481 ? 2.911 -1.161 -5.770 1.00 98.25 481 GLY A C 1
ATOM 3667 O O . GLY A 1 481 ? 2.346 -0.132 -5.407 1.00 98.25 481 GLY A O 1
ATOM 3668 N N . LEU A 1 482 ? 3.197 -2.145 -4.907 1.00 97.62 482 LEU A N 1
ATOM 3669 C CA . LEU A 1 482 ? 2.913 -2.063 -3.466 1.00 97.62 482 LEU A CA 1
ATOM 3670 C C . LEU A 1 482 ? 3.747 -0.977 -2.763 1.00 97.62 482 LEU A C 1
ATOM 3672 O O . LEU A 1 482 ? 3.222 -0.282 -1.894 1.00 97.62 482 LEU A O 1
ATOM 3676 N N . LEU A 1 483 ? 5.019 -0.811 -3.135 1.00 96.81 483 LEU A N 1
ATOM 3677 C CA . LEU A 1 483 ? 5.912 0.223 -2.593 1.00 96.81 483 LEU A CA 1
ATOM 3678 C C . LEU A 1 483 ? 5.495 1.634 -3.045 1.00 96.81 483 LEU A C 1
ATOM 3680 O O . LEU A 1 483 ? 5.410 2.537 -2.215 1.00 96.81 483 LEU A O 1
ATOM 3684 N N . PHE A 1 484 ? 5.148 1.814 -4.321 1.00 97.38 484 PHE A N 1
ATOM 3685 C CA . PHE A 1 484 ? 4.584 3.058 -4.850 1.00 97.38 484 PHE A CA 1
ATOM 3686 C C . PHE A 1 484 ? 3.245 3.386 -4.173 1.00 97.38 484 PHE A C 1
ATOM 3688 O O . PHE A 1 484 ? 3.052 4.507 -3.716 1.00 97.38 484 PHE A O 1
ATOM 3695 N N . LEU A 1 485 ? 2.341 2.409 -4.017 1.00 96.69 485 LEU A N 1
ATOM 3696 C CA . LEU A 1 485 ? 1.059 2.601 -3.327 1.00 96.69 485 LEU A CA 1
ATOM 3697 C C . LEU A 1 485 ? 1.233 2.966 -1.841 1.00 96.69 485 LEU A C 1
ATOM 3699 O O . LEU A 1 485 ? 0.448 3.747 -1.303 1.00 96.69 485 LEU A O 1
ATOM 3703 N N . LYS A 1 486 ? 2.264 2.425 -1.180 1.00 93.81 486 LYS A N 1
ATOM 3704 C CA . LYS A 1 486 ? 2.619 2.728 0.215 1.00 93.81 486 LYS A CA 1
ATOM 3705 C C . LYS A 1 486 ? 3.080 4.179 0.395 1.00 93.81 486 LYS A C 1
ATOM 3707 O O . LYS A 1 486 ? 2.690 4.798 1.382 1.00 93.81 486 LYS A O 1
ATOM 3712 N N . GLU A 1 487 ? 3.837 4.732 -0.555 1.00 93.69 487 GLU A N 1
ATOM 3713 C CA . GLU A 1 487 ? 4.219 6.152 -0.528 1.00 93.69 487 GLU A CA 1
ATOM 3714 C C . GLU A 1 487 ? 3.155 7.093 -1.094 1.00 93.69 487 GLU A C 1
ATOM 3716 O O . GLU A 1 487 ? 3.053 8.229 -0.638 1.00 93.69 487 GLU A O 1
ATOM 3721 N N . LEU A 1 488 ? 2.304 6.617 -2.008 1.00 94.75 488 LEU A N 1
ATOM 3722 C CA . LEU A 1 488 ? 1.105 7.335 -2.437 1.00 94.75 488 LEU A CA 1
ATOM 3723 C C . LEU A 1 488 ? 0.126 7.522 -1.267 1.00 94.75 488 LEU A C 1
ATOM 3725 O O . LEU A 1 488 ? -0.534 8.551 -1.195 1.00 94.75 488 LEU A O 1
ATOM 3729 N N . LEU A 1 489 ? 0.029 6.562 -0.340 1.00 92.25 489 LEU A N 1
ATOM 3730 C CA . LEU A 1 489 ? -0.860 6.597 0.832 1.00 92.25 489 LEU A CA 1
ATOM 3731 C C . LEU A 1 489 ? -0.056 6.468 2.143 1.00 92.25 489 LEU A C 1
ATOM 3733 O O . LEU A 1 489 ? -0.162 5.450 2.835 1.00 92.25 489 LEU A O 1
ATOM 3737 N N . PRO A 1 490 ? 0.744 7.491 2.506 1.00 82.62 490 PRO A N 1
ATOM 3738 C CA . PRO A 1 490 ? 1.754 7.374 3.549 1.00 82.62 490 PRO A CA 1
ATOM 3739 C C . PRO A 1 490 ? 1.136 7.235 4.946 1.00 82.62 490 PRO A C 1
ATOM 3741 O O . PRO A 1 490 ? 0.375 8.082 5.423 1.00 82.62 490 PRO A O 1
ATOM 3744 N N . ASP A 1 491 ? 1.522 6.156 5.621 1.00 77.44 491 ASP A N 1
ATOM 3745 C CA . ASP A 1 491 ? 1.051 5.802 6.959 1.00 77.44 491 ASP A CA 1
ATOM 3746 C C . ASP A 1 491 ? 1.554 6.738 8.067 1.00 77.44 491 ASP A C 1
ATOM 3748 O O . ASP A 1 491 ? 2.575 7.407 7.927 1.00 77.44 491 ASP A O 1
ATOM 3752 N N . TRP A 1 492 ? 0.867 6.751 9.216 1.00 66.31 492 TRP A N 1
ATOM 3753 C CA . TRP A 1 492 ? 1.364 7.426 10.417 1.00 66.31 492 TRP A CA 1
ATOM 3754 C C . TRP A 1 492 ? 0.983 6.687 11.722 1.00 66.31 492 TRP A C 1
ATOM 3756 O O . TRP A 1 492 ? -0.200 6.378 11.892 1.00 66.31 492 TRP A O 1
ATOM 3766 N N . PRO A 1 493 ? 1.947 6.427 12.634 1.00 68.56 493 PRO A N 1
ATOM 3767 C CA . PRO A 1 493 ? 3.389 6.493 12.368 1.00 68.56 493 PRO A CA 1
ATOM 3768 C C . PRO A 1 493 ? 3.740 5.680 11.117 1.00 68.56 493 PRO A C 1
ATOM 3770 O O . PRO A 1 493 ? 3.100 4.664 10.834 1.00 68.56 493 PRO A O 1
ATOM 3773 N N . ARG A 1 494 ? 4.694 6.167 10.312 1.00 70.31 494 ARG A N 1
ATOM 3774 C CA . ARG A 1 494 ? 5.109 5.446 9.104 1.00 70.31 494 ARG A CA 1
ATOM 3775 C C . ARG A 1 494 ? 5.614 4.077 9.557 1.00 70.31 494 ARG A C 1
ATOM 3777 O O . ARG A 1 494 ? 6.506 4.005 10.394 1.00 70.31 494 ARG A O 1
ATOM 3784 N N . ASN A 1 495 ? 4.967 3.019 9.063 1.00 61.69 495 ASN A N 1
ATOM 3785 C CA . ASN A 1 495 ? 5.117 1.641 9.538 1.00 61.69 495 ASN A CA 1
ATOM 3786 C C . ASN A 1 495 ? 6.595 1.205 9.486 1.00 61.69 495 ASN A C 1
ATOM 3788 O O . ASN A 1 495 ? 7.098 0.851 8.415 1.00 61.69 495 ASN A O 1
ATOM 3792 N N . LEU A 1 496 ? 7.257 1.273 10.647 1.00 61.00 496 LEU A N 1
ATOM 3793 C CA . LEU A 1 496 ? 8.654 0.898 10.862 1.00 61.00 496 LEU A CA 1
ATOM 3794 C C . LEU A 1 496 ? 8.827 -0.588 10.537 1.00 61.00 496 LEU A C 1
ATOM 3796 O O . LEU A 1 496 ? 8.018 -1.407 10.955 1.00 61.00 496 LEU A O 1
ATOM 3800 N N . GLY A 1 497 ? 9.851 -0.948 9.767 1.00 64.94 497 GLY A N 1
ATOM 3801 C CA . GLY A 1 497 ? 10.060 -2.313 9.282 1.00 64.94 497 GLY A CA 1
ATOM 3802 C C . GLY A 1 497 ? 9.145 -2.704 8.116 1.00 64.94 497 GLY A C 1
ATOM 3803 O O . GLY A 1 497 ? 9.477 -3.623 7.368 1.00 64.94 497 GLY A O 1
ATOM 3804 N N . GLY A 1 498 ? 8.047 -1.982 7.868 1.00 77.62 498 GLY A N 1
ATOM 3805 C CA . GLY A 1 498 ? 7.087 -2.266 6.798 1.00 77.62 498 GLY A CA 1
ATOM 3806 C C . GLY A 1 498 ? 7.593 -2.051 5.366 1.00 77.62 498 GLY A C 1
ATOM 3807 O O . GLY A 1 498 ? 6.770 -2.058 4.448 1.00 77.62 498 GLY A O 1
ATOM 3808 N N . TYR A 1 499 ? 8.895 -1.816 5.177 1.00 89.56 499 TYR A N 1
ATOM 3809 C CA . TYR A 1 499 ? 9.589 -1.768 3.886 1.00 89.56 499 TYR A CA 1
ATOM 3810 C C . TYR A 1 499 ? 10.533 -2.959 3.673 1.00 89.56 499 TYR A C 1
ATOM 3812 O O . TYR A 1 499 ? 10.720 -3.377 2.534 1.00 89.56 499 TYR A O 1
ATOM 3820 N N . ALA A 1 500 ? 11.125 -3.520 4.736 1.00 88.62 500 ALA A N 1
ATOM 3821 C CA . ALA A 1 500 ? 12.318 -4.364 4.622 1.00 88.62 500 ALA A CA 1
ATOM 3822 C C . ALA A 1 500 ? 12.113 -5.628 3.774 1.00 88.62 500 ALA A C 1
ATOM 3824 O O . ALA A 1 500 ? 12.962 -5.960 2.948 1.00 88.62 500 ALA A O 1
ATOM 3825 N N . VAL A 1 501 ? 10.975 -6.306 3.952 1.00 89.50 501 VAL A N 1
ATOM 3826 C CA . VAL A 1 501 ? 10.624 -7.526 3.206 1.00 89.50 501 VAL A CA 1
ATOM 3827 C C . VAL A 1 501 ? 10.378 -7.224 1.727 1.00 89.50 501 VAL A C 1
ATOM 3829 O O . VAL A 1 501 ? 10.919 -7.914 0.867 1.00 89.50 501 VAL A O 1
ATOM 3832 N N . LEU A 1 502 ? 9.605 -6.175 1.429 1.00 93.69 502 LEU A N 1
ATOM 3833 C CA . LEU A 1 502 ? 9.302 -5.765 0.055 1.00 93.69 502 LEU A CA 1
ATOM 3834 C C . LEU A 1 502 ? 10.565 -5.282 -0.672 1.00 93.69 502 LEU A C 1
ATOM 3836 O O . LEU A 1 502 ? 10.836 -5.730 -1.781 1.00 93.69 502 LEU A O 1
ATOM 3840 N N . LEU A 1 503 ? 11.381 -4.440 -0.030 1.00 94.69 503 LEU A N 1
ATOM 3841 C CA . LEU A 1 503 ? 12.654 -3.994 -0.597 1.00 94.69 503 LEU A CA 1
ATOM 3842 C C . LEU A 1 503 ? 13.652 -5.149 -0.759 1.00 94.69 503 LEU A C 1
ATOM 3844 O O . LEU A 1 503 ? 14.424 -5.112 -1.708 1.00 94.69 503 LEU A O 1
ATOM 3848 N N . SER A 1 504 ? 13.656 -6.182 0.097 1.00 92.31 504 SER A N 1
ATOM 3849 C CA . SER A 1 504 ? 14.489 -7.368 -0.167 1.00 92.31 504 SER A CA 1
ATOM 3850 C C . SER A 1 504 ? 14.020 -8.112 -1.406 1.00 92.31 504 SER A C 1
ATOM 3852 O O . SER A 1 504 ? 14.787 -8.211 -2.358 1.00 92.31 504 SER A O 1
ATOM 3854 N N . LEU A 1 505 ? 12.750 -8.525 -1.446 1.00 93.31 505 LEU A N 1
ATOM 3855 C CA . LEU A 1 505 ? 12.207 -9.278 -2.577 1.00 93.31 505 LEU A CA 1
ATOM 3856 C C . LEU A 1 505 ? 12.373 -8.523 -3.908 1.00 93.31 505 LEU A C 1
ATOM 3858 O O . LEU A 1 505 ? 12.716 -9.137 -4.914 1.00 93.31 505 LEU A O 1
ATOM 3862 N N . LEU A 1 506 ? 12.213 -7.192 -3.924 1.00 96.69 506 LEU A N 1
ATOM 3863 C CA . LEU A 1 506 ? 12.473 -6.379 -5.117 1.00 96.69 506 LEU A CA 1
ATOM 3864 C C . LEU A 1 506 ? 13.931 -6.495 -5.591 1.00 96.69 506 LEU A C 1
ATOM 3866 O O . LEU A 1 506 ? 14.175 -6.726 -6.774 1.00 96.69 506 LEU A O 1
ATOM 3870 N N . ARG A 1 507 ? 14.903 -6.371 -4.678 1.00 95.69 507 ARG A N 1
ATOM 3871 C CA . ARG A 1 507 ? 16.334 -6.532 -4.993 1.00 95.69 507 ARG A CA 1
ATOM 3872 C C . ARG A 1 507 ? 16.662 -7.954 -5.443 1.00 95.69 507 ARG A C 1
ATOM 3874 O O . ARG A 1 507 ? 17.440 -8.120 -6.380 1.00 95.69 507 ARG A O 1
ATOM 3881 N N . ASP A 1 508 ? 16.064 -8.959 -4.811 1.00 94.19 508 ASP A N 1
ATOM 3882 C CA . ASP A 1 508 ? 16.274 -10.375 -5.125 1.00 94.19 508 ASP A CA 1
ATOM 3883 C C . ASP A 1 508 ? 15.762 -10.695 -6.547 1.00 94.19 508 ASP A C 1
ATOM 3885 O O . ASP A 1 508 ? 16.477 -11.293 -7.355 1.00 94.19 508 ASP A O 1
ATOM 3889 N N . HIS A 1 509 ? 14.575 -10.196 -6.911 1.00 95.75 509 HIS A N 1
ATOM 3890 C CA . HIS A 1 509 ? 14.021 -10.332 -8.262 1.00 95.75 509 HIS A CA 1
ATOM 3891 C C . HIS A 1 509 ? 14.783 -9.531 -9.325 1.00 95.75 509 HIS A C 1
ATOM 3893 O O . HIS A 1 509 ? 15.029 -10.062 -10.407 1.00 95.75 509 HIS A O 1
ATOM 3899 N N . ILE A 1 510 ? 15.211 -8.296 -9.036 1.00 96.38 510 ILE A N 1
ATOM 3900 C CA . ILE A 1 510 ? 16.042 -7.508 -9.966 1.00 96.38 510 ILE A CA 1
ATOM 3901 C C . ILE A 1 510 ? 17.417 -8.174 -10.158 1.00 96.38 510 ILE A C 1
ATOM 3903 O O . ILE A 1 510 ? 17.927 -8.206 -11.276 1.00 96.38 510 ILE A O 1
ATOM 3907 N N . THR A 1 511 ? 17.989 -8.790 -9.117 1.00 95.31 511 THR A N 1
ATOM 3908 C CA . THR A 1 511 ? 19.236 -9.572 -9.226 1.00 95.31 511 THR A CA 1
ATOM 3909 C C . THR A 1 511 ? 19.063 -10.784 -10.143 1.00 95.31 511 THR A C 1
ATOM 3911 O O . THR A 1 511 ? 19.895 -11.013 -11.023 1.00 95.31 511 THR A O 1
ATOM 3914 N N . GLU A 1 512 ? 17.978 -11.549 -9.986 1.00 94.31 512 GLU A N 1
ATOM 3915 C CA . GLU A 1 512 ? 17.703 -12.714 -10.836 1.00 94.31 512 GLU A CA 1
ATOM 3916 C C . GLU A 1 512 ? 17.352 -12.309 -12.278 1.00 94.31 512 GLU A C 1
ATOM 3918 O O . GLU A 1 512 ? 17.844 -12.935 -13.219 1.00 94.31 512 GLU A O 1
ATOM 3923 N N . PHE A 1 513 ? 16.594 -11.221 -12.474 1.00 93.31 513 PHE A N 1
ATOM 3924 C CA . PHE A 1 513 ? 16.372 -10.621 -13.793 1.00 93.31 513 PHE A CA 1
ATOM 3925 C C . PHE A 1 513 ? 17.704 -10.270 -14.462 1.00 93.31 513 PHE A C 1
ATOM 3927 O O . PHE A 1 513 ? 17.985 -10.756 -15.558 1.00 93.31 513 PHE A O 1
ATOM 3934 N N . ARG A 1 514 ? 18.552 -9.489 -13.778 1.00 93.31 514 ARG A N 1
ATOM 3935 C CA . ARG A 1 514 ? 19.871 -9.064 -14.263 1.00 93.31 514 ARG A CA 1
ATOM 3936 C C . ARG A 1 514 ? 20.715 -10.273 -14.667 1.00 93.31 514 ARG A C 1
ATOM 3938 O O . ARG A 1 514 ? 21.280 -10.297 -15.758 1.00 93.31 514 ARG A O 1
ATOM 3945 N N . ARG A 1 515 ? 20.738 -11.319 -13.833 1.00 93.12 515 ARG A N 1
ATOM 3946 C CA . ARG A 1 515 ? 21.447 -12.576 -14.112 1.00 93.12 515 ARG A CA 1
ATOM 3947 C C . ARG A 1 515 ? 20.951 -13.247 -15.399 1.00 93.12 515 ARG A C 1
ATOM 3949 O O . ARG A 1 515 ? 21.773 -13.715 -16.188 1.00 93.12 515 ARG A O 1
ATOM 3956 N N . ILE A 1 516 ? 19.637 -13.306 -15.628 1.00 89.88 516 ILE A N 1
ATOM 3957 C CA . ILE A 1 516 ? 19.047 -13.888 -16.847 1.00 89.88 516 ILE A CA 1
ATOM 3958 C C . ILE A 1 516 ? 19.344 -13.008 -18.074 1.00 89.88 516 ILE A C 1
ATOM 3960 O O . ILE A 1 516 ? 19.788 -13.530 -19.099 1.00 89.88 516 ILE A O 1
ATOM 3964 N N . TYR A 1 517 ? 19.161 -11.690 -17.963 1.00 86.94 517 TYR A N 1
ATOM 3965 C CA . TYR A 1 517 ? 19.404 -10.715 -19.030 1.00 86.94 517 TYR A CA 1
ATOM 3966 C C . TYR A 1 517 ? 20.858 -10.767 -19.523 1.00 86.94 517 TYR A C 1
ATOM 3968 O O . TYR A 1 517 ? 21.102 -11.049 -20.697 1.00 86.94 517 TYR A O 1
ATOM 3976 N N . VAL A 1 518 ? 21.828 -10.627 -18.611 1.00 86.19 518 VAL A N 1
ATOM 3977 C CA . VAL A 1 518 ? 23.268 -10.706 -18.918 1.00 86.19 518 VAL A CA 1
ATOM 3978 C C . VAL A 1 518 ? 23.624 -12.042 -19.571 1.00 86.19 518 VAL A C 1
ATOM 3980 O O . VAL A 1 518 ? 24.301 -12.062 -20.598 1.00 86.19 518 VAL A O 1
ATOM 3983 N N . THR A 1 519 ? 23.122 -13.162 -19.035 1.00 85.00 519 THR A N 1
ATOM 3984 C CA . THR A 1 519 ? 23.364 -14.493 -19.622 1.00 85.00 519 THR A CA 1
ATOM 3985 C C . THR A 1 519 ? 22.875 -14.569 -21.074 1.00 85.00 519 THR A C 1
ATOM 3987 O O . THR A 1 519 ? 23.558 -15.147 -21.917 1.00 85.00 519 THR A O 1
ATOM 3990 N N . SER A 1 520 ? 21.726 -13.960 -21.375 1.00 83.75 520 SER A N 1
ATOM 3991 C CA . SER A 1 520 ? 21.094 -14.001 -22.700 1.00 83.75 520 SER A CA 1
ATOM 3992 C C . SER A 1 520 ? 21.835 -13.125 -23.719 1.00 83.75 520 SER A C 1
ATOM 3994 O O . SER A 1 520 ? 22.222 -13.601 -24.788 1.00 83.75 520 SER A O 1
ATOM 3996 N N . VAL A 1 521 ? 22.104 -11.860 -23.372 1.00 81.44 521 VAL A N 1
ATOM 3997 C CA . VAL A 1 521 ? 22.740 -10.880 -24.273 1.00 81.44 521 VAL A CA 1
ATOM 3998 C C . VAL A 1 521 ? 24.163 -11.304 -24.657 1.00 81.44 521 VAL A C 1
ATOM 4000 O O . VAL A 1 521 ? 24.522 -11.286 -25.838 1.00 81.44 521 VAL A O 1
ATOM 4003 N N . TRP A 1 522 ? 24.965 -11.757 -23.687 1.00 76.31 522 TRP A N 1
ATOM 4004 C CA . TRP A 1 522 ? 26.351 -12.172 -23.939 1.00 76.31 522 TRP A CA 1
ATOM 4005 C C . TRP A 1 522 ? 26.446 -13.439 -24.805 1.00 76.31 522 TRP A C 1
ATOM 4007 O O . TRP A 1 522 ? 27.352 -13.552 -25.635 1.00 76.31 522 TRP A O 1
ATOM 4017 N N . GLN A 1 523 ? 25.500 -14.378 -24.672 1.00 76.19 523 GLN A N 1
ATOM 4018 C CA . GLN A 1 523 ? 25.446 -15.570 -25.527 1.00 76.19 523 GLN A CA 1
ATOM 4019 C C . GLN A 1 523 ? 25.063 -15.226 -26.975 1.00 76.19 523 GLN A C 1
ATOM 4021 O O . GLN A 1 523 ? 25.668 -15.765 -27.907 1.00 76.19 523 GLN A O 1
ATOM 4026 N N . GLY A 1 524 ? 24.133 -14.284 -27.175 1.00 73.06 524 GLY A N 1
ATOM 4027 C CA . GLY A 1 524 ? 23.755 -13.794 -28.505 1.00 73.06 524 GLY A CA 1
ATOM 4028 C C . GLY A 1 524 ? 24.935 -13.182 -29.270 1.00 73.06 524 GLY A C 1
ATOM 4029 O O . GLY A 1 524 ? 25.228 -13.587 -30.397 1.00 73.06 524 GLY A O 1
ATOM 4030 N N . GLN A 1 525 ? 25.675 -12.262 -28.640 1.00 72.00 525 GLN A N 1
ATOM 4031 C CA . GLN A 1 525 ? 26.830 -11.610 -29.276 1.00 72.00 525 GLN A CA 1
ATOM 4032 C C . GLN A 1 525 ? 27.973 -12.594 -29.593 1.00 72.00 525 GLN A C 1
ATOM 4034 O O . GLN A 1 525 ? 28.574 -12.528 -30.671 1.00 72.00 525 GLN A O 1
ATOM 4039 N N . GLY A 1 526 ? 28.256 -13.540 -28.688 1.00 68.94 526 GLY A N 1
ATOM 4040 C CA . GLY A 1 526 ? 29.346 -14.509 -28.847 1.00 68.94 526 GLY A CA 1
ATOM 4041 C C . GLY A 1 526 ? 29.172 -15.469 -30.032 1.00 68.94 526 GLY A C 1
ATOM 4042 O O . GLY A 1 526 ? 30.157 -15.823 -30.690 1.00 68.94 526 GLY A O 1
ATOM 4043 N N . ASN A 1 527 ? 27.935 -15.862 -30.349 1.00 66.25 527 ASN A N 1
ATOM 4044 C CA . ASN A 1 527 ? 27.654 -16.746 -31.484 1.00 66.25 527 ASN A CA 1
ATOM 4045 C C . ASN A 1 527 ? 27.788 -16.024 -32.834 1.00 66.25 527 ASN A C 1
ATOM 4047 O O . ASN A 1 527 ? 28.413 -16.566 -33.752 1.00 66.25 527 ASN A O 1
ATOM 4051 N N . SER A 1 528 ? 27.307 -14.781 -32.940 1.00 64.56 528 SER A N 1
ATOM 4052 C CA . SER A 1 528 ? 27.389 -13.985 -34.175 1.00 64.56 528 SER A CA 1
ATOM 4053 C C . SER A 1 528 ? 28.829 -13.743 -34.649 1.00 64.56 528 SER A C 1
ATOM 4055 O O . SER A 1 528 ? 29.089 -13.776 -35.851 1.00 64.56 528 SER A O 1
ATOM 4057 N N . GLN A 1 529 ? 29.802 -13.588 -33.739 1.00 60.38 529 GLN A N 1
ATOM 4058 C CA . GLN A 1 529 ? 31.218 -13.493 -34.133 1.00 60.38 529 GLN A CA 1
ATOM 4059 C C . GLN A 1 529 ? 31.853 -14.837 -34.533 1.00 60.38 529 GLN A C 1
ATOM 4061 O O . GLN A 1 529 ? 32.800 -14.851 -35.325 1.00 60.38 529 GLN A O 1
ATOM 4066 N N . ARG A 1 530 ? 31.370 -15.974 -34.013 1.00 60.81 530 ARG A N 1
ATOM 4067 C CA . ARG A 1 530 ? 31.951 -17.296 -34.319 1.00 60.81 530 ARG A CA 1
ATOM 4068 C C . ARG A 1 530 ? 31.559 -17.824 -35.699 1.00 60.81 530 ARG A C 1
ATOM 4070 O O . ARG A 1 530 ? 32.380 -18.493 -36.323 1.00 60.81 530 ARG A O 1
ATOM 4077 N N . GLY A 1 531 ? 30.373 -17.479 -36.208 1.00 58.19 531 GLY A N 1
ATOM 4078 C CA . GLY A 1 531 ? 29.885 -17.947 -37.516 1.00 58.19 531 GLY A CA 1
ATOM 4079 C C . GLY A 1 531 ? 30.816 -17.637 -38.701 1.00 58.19 531 GLY A C 1
ATOM 4080 O O . GLY A 1 531 ? 30.926 -18.438 -39.627 1.00 58.19 531 GLY A O 1
ATOM 4081 N N . SER A 1 532 ? 31.553 -16.522 -38.648 1.00 58.91 532 SER A N 1
ATOM 4082 C CA . SER A 1 532 ? 32.400 -16.048 -39.756 1.00 58.91 532 SER A CA 1
ATOM 4083 C C . SER A 1 532 ? 33.850 -16.557 -39.738 1.00 58.91 532 SER A C 1
ATOM 4085 O O . SER A 1 532 ? 34.631 -16.187 -40.616 1.00 58.91 532 SER A O 1
ATOM 4087 N N . ARG A 1 533 ? 34.262 -17.390 -38.767 1.00 56.00 533 ARG A N 1
ATOM 4088 C CA . ARG A 1 533 ? 35.657 -17.868 -38.646 1.00 56.00 533 ARG A CA 1
ATOM 4089 C C . ARG A 1 533 ? 35.799 -19.391 -38.697 1.00 56.00 533 ARG A C 1
ATOM 4091 O O . ARG A 1 533 ? 36.024 -20.052 -37.690 1.00 56.00 533 ARG A O 1
ATOM 4098 N N . GLY A 1 534 ? 35.844 -19.906 -39.927 1.00 55.06 534 GLY A N 1
ATOM 4099 C CA . GLY A 1 534 ? 36.561 -21.144 -40.245 1.00 55.06 534 GLY A CA 1
ATOM 4100 C C . GLY A 1 534 ? 35.706 -22.405 -40.346 1.00 55.06 534 GLY A C 1
ATOM 4101 O O . GLY A 1 534 ? 35.751 -23.263 -39.471 1.00 55.06 534 GLY A O 1
ATOM 4102 N N . ARG A 1 535 ? 35.051 -22.593 -41.499 1.00 49.62 535 ARG A N 1
ATOM 4103 C CA . ARG A 1 535 ? 34.473 -23.879 -41.933 1.00 49.62 535 ARG A CA 1
ATOM 4104 C C . ARG A 1 535 ? 35.581 -24.882 -42.309 1.00 49.62 535 ARG A C 1
ATOM 4106 O O . ARG A 1 535 ? 35.716 -25.257 -43.469 1.00 49.62 535 ARG A O 1
ATOM 4113 N N . ARG A 1 536 ? 36.415 -25.277 -41.340 1.00 55.72 536 ARG A N 1
ATOM 4114 C CA . ARG A 1 536 ? 37.336 -26.418 -41.467 1.00 55.72 536 ARG A CA 1
ATOM 4115 C C . ARG A 1 536 ? 36.640 -27.679 -40.963 1.00 55.72 536 ARG A C 1
ATOM 4117 O O . ARG A 1 536 ? 35.952 -27.640 -39.948 1.00 55.72 536 ARG A O 1
ATOM 4124 N N . SER A 1 537 ? 36.817 -28.770 -41.700 1.00 56.94 537 SER A N 1
ATOM 4125 C CA . SER A 1 537 ? 36.275 -30.095 -41.396 1.00 56.94 537 SER A CA 1
ATOM 4126 C C . SER A 1 537 ? 36.626 -30.521 -39.969 1.00 56.94 537 SER A C 1
ATOM 4128 O O . SER A 1 537 ? 37.803 -30.657 -39.637 1.00 56.94 537 SER A O 1
ATOM 4130 N N . ARG A 1 538 ? 35.596 -30.731 -39.148 1.00 56.19 538 ARG A N 1
ATOM 4131 C CA . ARG A 1 538 ? 35.686 -31.326 -37.815 1.00 56.19 538 ARG A CA 1
ATOM 4132 C C . ARG A 1 538 ? 35.023 -32.695 -37.885 1.00 56.19 538 ARG A C 1
ATOM 4134 O O . ARG A 1 538 ? 33.933 -32.801 -38.438 1.00 56.19 538 ARG A O 1
ATOM 4141 N N . GLU A 1 539 ? 35.706 -33.708 -37.373 1.00 65.50 539 GLU A N 1
ATOM 4142 C CA . GLU A 1 539 ? 35.253 -35.098 -37.413 1.00 65.50 539 GLU A CA 1
ATOM 4143 C C . GLU A 1 539 ? 33.969 -35.285 -36.591 1.00 65.50 539 GLU A C 1
ATOM 4145 O O . GLU A 1 539 ? 33.767 -34.621 -35.567 1.00 65.50 539 GLU A O 1
ATOM 4150 N N . GLU A 1 540 ? 33.089 -36.169 -37.061 1.00 59.22 540 GLU A N 1
ATOM 4151 C CA . GLU A 1 540 ? 31.828 -36.485 -36.395 1.00 59.22 540 GLU A CA 1
ATOM 4152 C C . GLU A 1 540 ? 32.101 -37.312 -35.132 1.00 59.22 540 GLU A C 1
ATOM 4154 O O . GLU A 1 540 ? 32.631 -38.420 -35.193 1.00 59.22 540 GLU A O 1
ATOM 4159 N N . ILE A 1 541 ? 31.733 -36.764 -33.973 1.00 67.25 541 ILE A N 1
ATOM 4160 C CA . ILE A 1 541 ? 31.724 -37.492 -32.701 1.00 67.25 541 ILE A CA 1
ATOM 4161 C C . ILE A 1 541 ? 30.321 -38.076 -32.531 1.00 67.25 541 ILE A C 1
ATOM 4163 O O . ILE A 1 541 ? 29.343 -37.332 -32.602 1.00 67.25 541 ILE A O 1
ATOM 4167 N N . ASP A 1 542 ? 30.227 -39.388 -32.305 1.00 74.19 542 ASP A N 1
ATOM 4168 C CA . ASP A 1 542 ? 28.950 -40.091 -32.155 1.00 74.19 542 ASP A CA 1
ATOM 4169 C C . ASP A 1 542 ? 28.111 -39.476 -31.009 1.00 74.19 542 ASP A C 1
ATOM 4171 O O . ASP A 1 542 ? 28.526 -39.535 -29.843 1.00 74.19 542 ASP A O 1
ATOM 4175 N N . PRO A 1 543 ? 26.922 -38.903 -31.295 1.00 64.38 543 PRO A N 1
ATOM 4176 C CA . PRO A 1 543 ? 26.089 -38.268 -30.276 1.00 64.38 543 PRO A CA 1
ATOM 4177 C C . PRO A 1 543 ? 25.579 -39.249 -29.210 1.00 64.38 543 PRO A C 1
ATOM 4179 O O . PRO A 1 543 ? 25.113 -38.808 -28.156 1.00 64.38 543 PRO A O 1
ATOM 4182 N N . ASN A 1 544 ? 25.657 -40.566 -29.438 1.00 71.88 544 ASN A N 1
ATOM 4183 C CA . ASN A 1 544 ? 25.206 -41.594 -28.497 1.00 71.88 544 ASN A CA 1
ATOM 4184 C C . ASN A 1 544 ? 26.135 -41.797 -27.287 1.00 71.88 544 ASN A C 1
ATOM 4186 O O . ASN A 1 544 ? 25.717 -42.431 -26.322 1.00 71.88 544 ASN A O 1
ATOM 4190 N N . LEU A 1 545 ? 27.347 -41.229 -27.295 1.00 63.78 545 LEU A N 1
ATOM 4191 C CA . LEU A 1 545 ? 28.304 -41.314 -26.179 1.00 63.78 545 LEU A CA 1
ATOM 4192 C C . LEU A 1 545 ? 28.165 -40.194 -25.124 1.00 63.78 545 LEU A C 1
ATOM 4194 O O . LEU A 1 545 ? 28.943 -40.154 -24.173 1.00 63.78 545 LEU A O 1
ATOM 4198 N N . LEU A 1 546 ? 27.191 -39.287 -25.265 1.00 57.81 546 LEU A N 1
ATOM 4199 C CA . LEU A 1 546 ? 26.938 -38.206 -24.301 1.00 57.81 546 LEU A CA 1
ATOM 4200 C C . LEU A 1 546 ? 26.013 -38.635 -23.150 1.00 57.81 546 LEU A C 1
ATOM 4202 O O . LEU A 1 546 ? 24.932 -39.181 -23.376 1.00 57.81 546 LEU A O 1
ATOM 4206 N N . ASP A 1 547 ? 26.437 -38.318 -21.924 1.00 76.56 547 ASP A N 1
ATOM 4207 C CA . ASP A 1 547 ? 25.778 -38.669 -20.659 1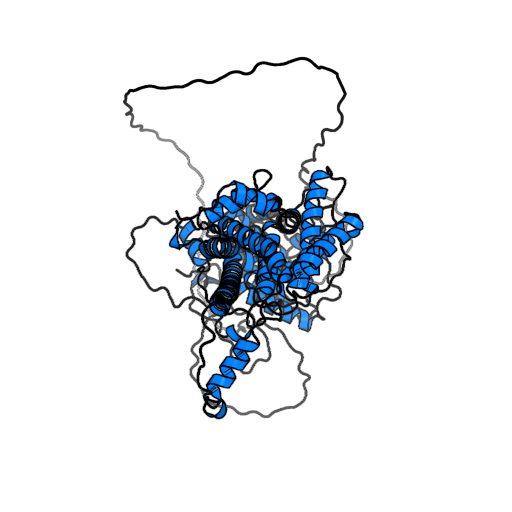.00 76.56 547 ASP A CA 1
ATOM 4208 C C . ASP A 1 547 ? 24.298 -38.206 -20.607 1.00 76.56 547 ASP A C 1
ATOM 4210 O O . ASP A 1 547 ? 24.011 -37.031 -20.873 1.00 76.56 547 ASP A O 1
ATOM 4214 N N . PRO A 1 548 ? 23.341 -39.082 -20.231 1.00 71.69 548 PRO A N 1
ATOM 4215 C CA . PRO A 1 548 ? 21.942 -38.710 -20.018 1.00 71.69 548 PRO A CA 1
ATOM 4216 C C . PRO A 1 548 ? 21.714 -37.520 -19.070 1.00 71.69 548 PRO A C 1
ATOM 4218 O O . PRO A 1 548 ? 20.764 -36.766 -19.282 1.00 71.69 548 PRO A O 1
ATOM 4221 N N . LEU A 1 549 ? 22.567 -37.310 -18.061 1.00 60.25 549 LEU A N 1
ATOM 4222 C CA . LEU A 1 549 ? 22.485 -36.158 -17.154 1.00 60.25 549 LEU A CA 1
ATOM 4223 C C . LEU A 1 549 ? 22.877 -34.850 -17.853 1.00 60.25 549 LEU A C 1
ATOM 4225 O O . LEU A 1 549 ? 22.210 -33.833 -17.661 1.00 60.25 549 LEU A O 1
ATOM 4229 N N . LEU A 1 550 ? 23.892 -34.877 -18.724 1.00 62.03 550 LEU A N 1
ATOM 4230 C CA . LEU A 1 550 ? 24.249 -33.716 -19.547 1.00 62.03 550 LEU A CA 1
ATOM 4231 C C . LEU A 1 550 ? 23.131 -33.390 -20.542 1.00 62.03 550 LEU A C 1
ATOM 4233 O O . LEU A 1 550 ? 22.761 -32.227 -20.668 1.00 62.03 550 LEU A O 1
ATOM 4237 N N . ARG A 1 551 ? 22.506 -34.404 -21.158 1.00 62.44 551 ARG A N 1
ATOM 4238 C CA . ARG A 1 551 ? 21.315 -34.209 -22.008 1.00 62.44 551 ARG A CA 1
ATOM 4239 C C . ARG A 1 551 ? 20.126 -33.620 -21.233 1.00 62.44 551 ARG A C 1
ATOM 4241 O O . ARG A 1 551 ? 19.376 -32.818 -21.786 1.00 62.44 551 ARG A O 1
ATOM 4248 N N . ALA A 1 552 ? 19.944 -33.984 -19.961 1.00 62.41 552 ALA A N 1
ATOM 4249 C CA . ALA A 1 552 ? 18.904 -33.403 -19.108 1.00 62.41 552 ALA A CA 1
ATOM 4250 C C . ALA A 1 552 ? 19.179 -31.921 -18.785 1.00 62.41 552 ALA A C 1
ATOM 4252 O O . ALA A 1 552 ? 18.261 -31.100 -18.849 1.00 62.41 552 ALA A O 1
ATOM 4253 N N . GLU A 1 553 ? 20.435 -31.551 -18.509 1.00 60.88 553 GLU A N 1
ATOM 4254 C CA . GLU A 1 553 ? 20.823 -30.143 -18.372 1.00 60.88 553 GLU A CA 1
ATOM 4255 C C . GLU A 1 553 ? 20.704 -29.364 -19.688 1.00 60.88 553 GLU A C 1
ATOM 4257 O O . GLU A 1 553 ? 20.189 -28.249 -19.679 1.00 60.88 553 GLU A O 1
ATOM 4262 N N . GLU A 1 554 ? 21.134 -29.921 -20.823 1.00 58.81 554 GLU A N 1
ATOM 4263 C CA . GLU A 1 554 ? 21.044 -29.250 -22.125 1.00 58.81 554 GLU A CA 1
ATOM 4264 C C . GLU A 1 554 ? 19.594 -29.037 -22.572 1.00 58.81 554 GLU A C 1
ATOM 4266 O O . GLU A 1 554 ? 19.275 -27.957 -23.068 1.00 58.81 554 GLU A O 1
ATOM 4271 N N . ASN A 1 555 ? 18.680 -29.976 -22.307 1.00 55.31 555 ASN A N 1
ATOM 4272 C CA . ASN A 1 555 ? 17.248 -29.760 -22.538 1.00 55.31 555 ASN A CA 1
ATOM 4273 C C . ASN A 1 555 ? 16.679 -28.652 -21.627 1.00 55.31 555 ASN A C 1
ATOM 4275 O O . ASN A 1 555 ? 15.947 -27.783 -22.102 1.00 55.31 555 ASN A O 1
ATOM 4279 N N . ASN A 1 556 ? 17.074 -28.600 -20.348 1.00 54.56 556 ASN A N 1
ATOM 4280 C CA . ASN A 1 556 ? 16.686 -27.511 -19.437 1.00 54.56 556 ASN A CA 1
ATOM 4281 C C . ASN A 1 556 ? 17.324 -26.151 -19.788 1.00 54.56 556 ASN A C 1
ATOM 4283 O O . ASN A 1 556 ? 16.769 -25.107 -19.448 1.00 54.56 556 ASN A O 1
ATOM 4287 N N . ARG A 1 557 ? 18.476 -26.133 -20.472 1.00 55.72 557 ARG A N 1
ATOM 4288 C CA . ARG A 1 557 ? 19.087 -24.909 -21.022 1.00 55.72 557 ARG A CA 1
ATOM 4289 C C . ARG A 1 557 ? 18.399 -24.480 -22.318 1.00 55.72 557 ARG A C 1
ATOM 4291 O O . ARG A 1 557 ? 18.123 -23.298 -22.474 1.00 55.72 557 ARG A O 1
ATOM 4298 N N . SER A 1 558 ? 18.054 -25.428 -23.188 1.00 52.78 558 SER A N 1
ATOM 4299 C CA . SER A 1 558 ? 17.342 -25.186 -24.454 1.00 52.78 558 SER A CA 1
ATOM 4300 C C . SER A 1 558 ? 15.943 -24.601 -24.240 1.00 52.78 558 SER A C 1
ATOM 4302 O O . SER A 1 558 ? 15.463 -23.843 -25.075 1.00 52.78 558 SER A O 1
ATOM 4304 N N . ASN A 1 559 ? 15.309 -24.906 -23.102 1.00 50.62 559 ASN A N 1
ATOM 4305 C CA . ASN A 1 559 ? 14.010 -24.350 -22.721 1.00 50.62 559 ASN A CA 1
ATOM 4306 C C . ASN A 1 559 ? 14.096 -22.987 -21.994 1.00 50.62 559 ASN A C 1
ATOM 4308 O O . ASN A 1 559 ? 13.071 -22.440 -21.591 1.00 50.62 559 ASN A O 1
ATOM 4312 N N . ARG A 1 560 ? 15.295 -22.403 -21.820 1.00 57.59 560 ARG A N 1
ATOM 4313 C CA . ARG A 1 560 ? 15.431 -20.984 -21.444 1.00 57.59 560 ARG A CA 1
ATOM 4314 C C . ARG A 1 560 ? 15.267 -20.140 -22.703 1.00 57.59 560 ARG A C 1
ATOM 4316 O O . ARG A 1 560 ? 16.247 -19.824 -23.372 1.00 57.59 560 ARG A O 1
ATOM 4323 N N . GLY A 1 561 ? 14.014 -19.827 -23.031 1.00 57.88 561 GLY A N 1
ATOM 4324 C CA . GLY A 1 561 ? 13.665 -19.052 -24.217 1.00 57.88 561 GLY A CA 1
ATOM 4325 C C . GLY A 1 561 ? 14.458 -17.750 -24.310 1.00 57.88 561 GLY A C 1
ATOM 4326 O O . GLY A 1 561 ? 14.541 -16.990 -23.346 1.00 57.88 561 GLY A O 1
ATOM 4327 N N . SER A 1 562 ? 15.030 -17.492 -25.485 1.00 68.19 562 SER A N 1
ATOM 4328 C CA . SER A 1 562 ? 15.557 -16.168 -25.791 1.00 68.19 562 SER A CA 1
ATOM 4329 C C . SER A 1 562 ? 14.396 -15.183 -25.852 1.00 68.19 562 SER A C 1
ATOM 4331 O O . SER A 1 562 ? 13.423 -15.434 -26.563 1.00 68.19 562 SER A O 1
ATOM 4333 N N . TYR A 1 563 ? 14.511 -14.053 -25.157 1.00 79.38 563 TYR A N 1
ATOM 4334 C CA . TYR A 1 563 ? 13.562 -12.954 -25.314 1.00 79.38 563 TYR A CA 1
ATOM 4335 C C . TYR A 1 563 ? 13.516 -12.487 -26.775 1.00 79.38 563 TYR A C 1
ATOM 4337 O O . TYR A 1 563 ? 14.544 -12.465 -27.459 1.00 79.38 563 TYR A O 1
ATOM 4345 N N . THR A 1 564 ? 12.320 -12.131 -27.247 1.00 86.00 564 THR A N 1
ATOM 4346 C CA . THR A 1 564 ? 12.129 -11.495 -28.554 1.00 86.00 564 THR A CA 1
ATOM 4347 C C . THR A 1 564 ? 12.702 -10.077 -28.550 1.00 86.00 564 THR A C 1
ATOM 4349 O O . THR A 1 564 ? 12.922 -9.480 -27.495 1.00 86.00 564 THR A O 1
ATOM 4352 N N . GLU A 1 565 ? 12.925 -9.506 -29.734 1.00 85.00 565 GLU A N 1
ATOM 4353 C CA . GLU A 1 565 ? 13.358 -8.108 -29.854 1.00 85.00 565 GLU A CA 1
ATOM 4354 C C . GLU A 1 565 ? 12.355 -7.148 -29.185 1.00 85.00 565 GLU A C 1
ATOM 4356 O O . GLU A 1 565 ? 12.747 -6.188 -28.527 1.00 85.00 565 GLU A O 1
ATOM 4361 N N . ASP A 1 566 ? 11.060 -7.454 -29.280 1.00 86.50 566 ASP A N 1
ATOM 4362 C CA . ASP A 1 566 ? 9.989 -6.639 -28.703 1.00 86.50 566 ASP A CA 1
ATOM 4363 C C . ASP A 1 566 ? 9.883 -6.802 -27.182 1.00 86.50 566 ASP A C 1
ATOM 4365 O O . ASP A 1 566 ? 9.694 -5.815 -26.474 1.00 86.50 566 ASP A O 1
ATOM 4369 N N . ALA A 1 567 ? 10.137 -8.003 -26.650 1.00 88.12 567 ALA A N 1
ATOM 4370 C CA . ALA A 1 567 ? 10.324 -8.204 -25.215 1.00 88.12 567 ALA A CA 1
ATOM 4371 C C . ALA A 1 567 ? 11.497 -7.358 -24.683 1.00 88.12 567 ALA A C 1
ATOM 4373 O O . ALA A 1 567 ? 11.362 -6.699 -23.654 1.00 88.12 567 ALA A O 1
ATOM 4374 N N . LEU A 1 568 ? 12.630 -7.311 -25.395 1.00 85.69 568 LEU A N 1
ATOM 4375 C CA . LEU A 1 568 ? 13.782 -6.491 -25.000 1.00 85.69 568 LEU A CA 1
ATOM 4376 C C . LEU A 1 568 ? 13.463 -4.983 -25.026 1.00 85.69 568 LEU A C 1
ATOM 4378 O O . LEU A 1 568 ? 13.850 -4.275 -24.094 1.00 85.69 568 LEU A O 1
ATOM 4382 N N . LYS A 1 569 ? 12.697 -4.499 -26.018 1.00 88.00 569 LYS A N 1
ATOM 4383 C CA . LYS A 1 569 ? 12.178 -3.115 -26.042 1.00 88.00 569 LYS A CA 1
ATOM 4384 C C . LYS A 1 569 ? 11.288 -2.836 -24.824 1.00 88.00 569 LYS A C 1
ATOM 4386 O O . LYS A 1 569 ? 11.503 -1.844 -24.135 1.00 88.00 569 LYS A O 1
ATOM 4391 N N . SER A 1 570 ? 10.360 -3.740 -24.505 1.00 91.56 570 SER A N 1
ATOM 4392 C CA . SER A 1 570 ? 9.469 -3.635 -23.339 1.00 91.56 570 SER A CA 1
ATOM 4393 C C . SER A 1 570 ? 10.169 -3.748 -21.978 1.00 91.56 570 SER A C 1
ATOM 4395 O O . SER A 1 570 ? 9.651 -3.239 -20.985 1.00 91.56 570 SER A O 1
ATOM 4397 N N . MET A 1 571 ? 11.349 -4.371 -21.883 1.00 91.12 571 MET A N 1
ATOM 4398 C CA . MET A 1 571 ? 12.107 -4.421 -20.622 1.00 91.12 571 MET A CA 1
ATOM 4399 C C . MET A 1 571 ? 12.646 -3.057 -20.199 1.00 91.12 571 MET A C 1
ATOM 4401 O O . MET A 1 571 ? 12.616 -2.744 -19.008 1.00 91.12 571 MET A O 1
ATOM 4405 N N . LYS A 1 572 ? 13.127 -2.254 -21.158 1.00 91.06 572 LYS A N 1
ATOM 4406 C CA . LYS A 1 572 ? 13.723 -0.931 -20.916 1.00 91.06 572 LYS A CA 1
ATOM 4407 C C . LYS A 1 572 ? 12.862 -0.038 -19.997 1.00 91.06 572 LYS A C 1
ATOM 4409 O O . LYS A 1 572 ? 13.341 0.284 -18.906 1.00 91.06 572 LYS A O 1
ATOM 4414 N N . PRO A 1 573 ? 11.598 0.298 -20.340 1.00 93.94 573 PRO A N 1
ATOM 4415 C CA . PRO A 1 573 ? 10.751 1.165 -19.517 1.00 93.94 573 PRO A CA 1
ATOM 4416 C C . PRO A 1 573 ? 10.488 0.599 -18.117 1.00 93.94 573 PRO A C 1
ATOM 4418 O O . PRO A 1 573 ? 10.490 1.335 -17.128 1.00 93.94 573 PRO A O 1
ATOM 4421 N N . LEU A 1 574 ? 10.271 -0.715 -18.020 1.00 94.88 574 LEU A N 1
ATOM 4422 C CA . LEU A 1 574 ? 9.889 -1.371 -16.774 1.00 94.88 574 LEU A CA 1
ATOM 4423 C C . LEU A 1 574 ? 11.053 -1.457 -15.795 1.00 94.88 574 LEU A C 1
ATOM 4425 O O . LEU A 1 574 ? 10.875 -1.131 -14.628 1.00 94.88 574 LEU A O 1
ATOM 4429 N N . ILE A 1 575 ? 12.245 -1.853 -16.247 1.00 95.44 575 ILE A N 1
ATOM 4430 C CA . ILE A 1 575 ? 13.427 -1.918 -15.377 1.00 95.44 575 ILE A CA 1
ATOM 4431 C C . ILE A 1 575 ? 13.839 -0.514 -14.927 1.00 95.44 575 ILE A C 1
ATOM 4433 O O . ILE A 1 575 ? 14.191 -0.339 -13.761 1.00 95.44 575 ILE A O 1
ATOM 4437 N N . THR A 1 576 ? 13.717 0.506 -15.784 1.00 94.81 576 THR A N 1
ATOM 4438 C CA . THR A 1 576 ? 13.911 1.904 -15.368 1.00 94.81 576 THR A CA 1
ATOM 4439 C C . THR A 1 576 ? 12.947 2.306 -14.256 1.00 94.81 576 THR A C 1
ATOM 4441 O O . THR A 1 576 ? 13.400 2.784 -13.216 1.00 94.81 576 THR A O 1
ATOM 4444 N N . TRP A 1 577 ? 11.648 2.037 -14.408 1.00 96.56 577 TRP A N 1
ATOM 4445 C CA . TRP A 1 577 ? 10.666 2.316 -13.359 1.00 96.56 577 TRP A CA 1
ATOM 4446 C C . TRP A 1 577 ? 10.919 1.518 -12.067 1.00 96.56 577 TRP A C 1
ATOM 4448 O O . TRP A 1 577 ? 10.922 2.094 -10.980 1.00 96.56 577 TRP A O 1
ATOM 4458 N N . LEU A 1 578 ? 11.200 0.215 -12.170 1.00 97.44 578 LEU A N 1
ATOM 4459 C CA . LEU A 1 578 ? 11.500 -0.666 -11.034 1.00 97.44 578 LEU A CA 1
ATOM 4460 C C . LEU A 1 578 ? 12.720 -0.193 -10.236 1.00 97.44 578 LEU A C 1
ATOM 4462 O O . LEU A 1 578 ? 12.680 -0.168 -9.005 1.00 97.44 578 LEU A O 1
ATOM 4466 N N . CYS A 1 579 ? 13.792 0.202 -10.924 1.00 97.19 579 CYS A N 1
ATOM 4467 C CA . CYS A 1 579 ? 15.007 0.705 -10.293 1.00 97.19 579 CYS A CA 1
ATOM 4468 C C . CYS A 1 579 ? 14.805 2.096 -9.676 1.00 97.19 579 CYS A C 1
ATOM 4470 O O . CYS A 1 579 ? 15.295 2.332 -8.573 1.00 97.19 579 CYS A O 1
ATOM 4472 N N . LEU A 1 580 ? 14.049 2.992 -10.324 1.00 96.19 580 LEU A N 1
ATOM 4473 C CA . LEU A 1 580 ? 13.714 4.307 -9.766 1.00 96.19 580 LEU A CA 1
ATOM 4474 C C . LEU A 1 580 ? 12.814 4.196 -8.527 1.00 96.19 580 LEU A C 1
ATOM 4476 O O . LEU A 1 580 ? 13.141 4.791 -7.503 1.00 96.19 580 LEU A O 1
ATOM 4480 N N . VAL A 1 581 ? 11.745 3.389 -8.565 1.00 96.94 581 VAL A N 1
ATOM 4481 C CA . VAL A 1 581 ? 10.880 3.129 -7.396 1.00 96.94 581 VAL A CA 1
ATOM 4482 C C . VAL A 1 581 ? 11.661 2.445 -6.277 1.00 96.94 581 VAL A C 1
ATOM 4484 O O . VAL A 1 581 ? 11.577 2.873 -5.127 1.00 96.94 581 VAL A O 1
ATOM 4487 N N . GLY A 1 582 ? 12.452 1.416 -6.592 1.00 97.06 582 GLY A N 1
ATOM 4488 C CA . GLY A 1 582 ? 13.276 0.715 -5.608 1.00 97.06 582 GLY A CA 1
ATOM 4489 C C . GLY A 1 582 ? 14.282 1.638 -4.920 1.00 97.06 582 GLY A C 1
ATOM 4490 O O . GLY A 1 582 ? 14.407 1.606 -3.695 1.00 97.06 582 GLY A O 1
ATOM 4491 N N . ASN A 1 583 ? 14.955 2.498 -5.687 1.00 96.62 583 ASN A N 1
ATOM 4492 C CA . ASN A 1 583 ? 15.888 3.499 -5.177 1.00 96.62 583 ASN A CA 1
ATOM 4493 C C . ASN A 1 583 ? 15.184 4.554 -4.309 1.00 96.62 583 ASN A C 1
ATOM 4495 O O . ASN A 1 583 ? 15.546 4.756 -3.149 1.00 96.62 583 ASN A O 1
ATOM 4499 N N . LEU A 1 584 ? 14.140 5.186 -4.854 1.00 95.56 584 LEU A N 1
ATOM 4500 C CA . LEU A 1 584 ? 13.356 6.220 -4.184 1.00 95.56 584 LEU A CA 1
ATOM 4501 C C . LEU A 1 584 ? 12.796 5.716 -2.851 1.00 95.56 584 LEU A C 1
ATOM 4503 O O . LEU A 1 584 ? 12.962 6.377 -1.825 1.00 95.56 584 LEU A O 1
ATOM 4507 N N . VAL A 1 585 ? 12.163 4.542 -2.848 1.00 94.81 585 VAL A N 1
ATOM 4508 C CA . VAL A 1 585 ? 11.530 4.003 -1.643 1.00 94.81 585 VAL A CA 1
ATOM 4509 C C . VAL A 1 585 ? 12.564 3.445 -0.660 1.00 94.81 585 VAL A C 1
ATOM 4511 O O . VAL A 1 585 ? 12.330 3.550 0.539 1.00 94.81 585 VAL A O 1
ATOM 4514 N N . SER A 1 586 ? 13.743 2.977 -1.099 1.00 94.62 586 SER A N 1
ATOM 4515 C CA . SER A 1 586 ? 14.880 2.747 -0.187 1.00 94.62 586 SER A CA 1
ATOM 4516 C C . SER A 1 586 ? 15.295 4.038 0.532 1.00 94.62 586 SER A C 1
ATOM 4518 O O . SER A 1 586 ? 15.365 4.042 1.757 1.00 94.62 586 SER A O 1
ATOM 4520 N N . LEU A 1 587 ? 15.497 5.147 -0.193 1.00 93.44 587 LEU A N 1
ATOM 4521 C CA . LEU A 1 587 ? 15.882 6.439 0.399 1.00 93.44 587 LEU A CA 1
ATOM 4522 C C . LEU A 1 587 ? 14.812 6.985 1.360 1.00 93.44 587 LEU A C 1
ATOM 4524 O O . LEU A 1 587 ? 15.138 7.478 2.437 1.00 93.44 587 LEU A O 1
ATOM 4528 N N . VAL A 1 588 ? 13.529 6.876 0.996 1.00 91.62 588 VAL A N 1
ATOM 4529 C CA . VAL A 1 588 ? 12.410 7.263 1.872 1.00 91.62 588 VAL A CA 1
ATOM 4530 C C . VAL A 1 588 ? 12.326 6.340 3.096 1.00 91.62 588 VAL A C 1
ATOM 4532 O O . VAL A 1 588 ? 12.085 6.811 4.204 1.00 91.62 588 VAL A O 1
ATOM 4535 N N . ALA A 1 589 ? 12.555 5.034 2.949 1.00 89.94 589 ALA A N 1
ATOM 4536 C CA . ALA A 1 589 ? 12.566 4.097 4.071 1.00 89.94 589 ALA A CA 1
ATOM 4537 C C . ALA A 1 589 ? 13.760 4.320 5.018 1.00 89.94 589 ALA A C 1
ATOM 4539 O O . ALA A 1 589 ? 13.589 4.197 6.231 1.00 89.94 589 ALA A O 1
ATOM 4540 N N . ASP A 1 590 ? 14.930 4.701 4.496 1.00 90.38 590 ASP A N 1
ATOM 4541 C CA . ASP A 1 590 ? 16.098 5.080 5.298 1.00 90.38 590 ASP A CA 1
ATOM 4542 C C . ASP A 1 590 ? 15.819 6.339 6.136 1.00 90.38 590 ASP A C 1
ATOM 4544 O O . ASP A 1 590 ? 16.068 6.343 7.344 1.00 90.38 590 ASP A O 1
ATOM 4548 N N . GLU A 1 591 ? 15.221 7.364 5.521 1.00 88.56 591 GLU A N 1
ATOM 4549 C CA . GLU A 1 591 ? 14.750 8.598 6.168 1.00 88.56 591 GLU A CA 1
ATOM 4550 C C . GLU A 1 591 ? 13.726 8.290 7.283 1.00 88.56 591 GLU A C 1
ATOM 4552 O O . GLU A 1 591 ? 13.887 8.710 8.428 1.00 88.56 591 GLU A O 1
ATOM 4557 N N . ASN A 1 592 ? 12.709 7.476 6.980 1.00 83.06 592 ASN A N 1
ATOM 4558 C CA . ASN A 1 592 ? 11.615 7.135 7.898 1.00 83.06 592 ASN A CA 1
ATOM 4559 C C . ASN A 1 592 ? 12.020 6.242 9.075 1.00 83.06 592 ASN A C 1
ATOM 4561 O O . ASN A 1 592 ? 11.452 6.345 10.162 1.00 83.06 592 ASN A O 1
ATOM 4565 N N . GLU A 1 593 ? 12.948 5.312 8.851 1.00 82.75 593 GLU A N 1
ATOM 4566 C CA . GLU A 1 593 ? 13.429 4.390 9.880 1.00 82.75 593 GLU A CA 1
ATOM 4567 C C . GLU A 1 593 ? 14.675 4.934 10.601 1.00 82.75 593 GLU A C 1
ATOM 4569 O O . GLU A 1 593 ? 15.201 4.252 11.485 1.00 82.75 593 GLU A O 1
ATOM 4574 N N . CYS A 1 594 ? 15.121 6.156 10.276 1.00 83.88 594 CYS A N 1
ATOM 4575 C CA . CYS A 1 594 ? 16.317 6.841 10.788 1.00 83.88 594 CYS A CA 1
ATOM 4576 C C . CYS A 1 594 ? 17.621 6.039 10.595 1.00 83.88 594 CYS A C 1
ATOM 4578 O O . CYS A 1 594 ? 18.448 5.930 11.512 1.00 83.88 594 CYS A O 1
ATOM 4580 N N . ARG A 1 595 ? 17.797 5.424 9.417 1.00 83.69 595 ARG A N 1
ATOM 4581 C CA . ARG A 1 595 ? 18.970 4.615 9.024 1.00 83.69 595 ARG A CA 1
ATOM 4582 C C . ARG A 1 595 ? 20.141 5.518 8.621 1.00 83.69 595 ARG A C 1
ATOM 4584 O O . ARG A 1 595 ? 20.584 5.570 7.478 1.00 83.69 595 ARG A O 1
ATOM 4591 N N . ASN A 1 596 ? 20.642 6.257 9.606 1.00 85.69 596 ASN A N 1
ATOM 4592 C CA . ASN A 1 596 ? 21.670 7.282 9.413 1.00 85.69 596 ASN A CA 1
ATOM 4593 C C . ASN A 1 596 ? 23.086 6.702 9.216 1.00 85.69 596 ASN A C 1
ATOM 4595 O O . ASN A 1 596 ? 23.982 7.427 8.794 1.00 85.69 596 ASN A O 1
ATOM 4599 N N . HIS A 1 597 ? 23.306 5.421 9.535 1.00 88.25 597 HIS A N 1
ATOM 4600 C CA . HIS A 1 597 ? 24.590 4.737 9.350 1.00 88.25 597 HIS A CA 1
ATOM 4601 C C . HIS A 1 597 ? 24.582 3.918 8.055 1.00 88.25 597 HIS A C 1
ATOM 4603 O O . HIS A 1 597 ? 23.592 3.249 7.771 1.00 88.25 597 HIS A O 1
ATOM 4609 N N . LEU A 1 598 ? 25.684 3.932 7.298 1.00 87.56 598 LEU A N 1
ATOM 4610 C CA . LEU A 1 598 ? 25.766 3.288 5.977 1.00 87.56 598 LEU A CA 1
ATOM 4611 C C . LEU A 1 598 ? 25.462 1.781 6.028 1.00 87.56 598 LEU A C 1
ATOM 4613 O O . LEU A 1 598 ? 24.698 1.293 5.202 1.00 87.56 598 LEU A O 1
ATOM 4617 N N . ASP A 1 599 ? 25.974 1.067 7.036 1.00 86.06 599 ASP A N 1
ATOM 4618 C CA . ASP A 1 599 ? 25.712 -0.374 7.228 1.00 86.06 599 ASP A CA 1
ATOM 4619 C C . ASP A 1 599 ? 24.245 -0.703 7.567 1.00 86.06 599 ASP A C 1
ATOM 4621 O O . ASP A 1 599 ? 23.818 -1.853 7.461 1.00 86.06 599 ASP A O 1
ATOM 4625 N N . ASP A 1 600 ? 23.483 0.300 8.010 1.00 84.81 600 ASP A N 1
ATOM 4626 C CA . ASP A 1 600 ? 22.080 0.173 8.404 1.00 84.81 600 ASP A CA 1
ATOM 4627 C C . ASP A 1 600 ? 21.125 0.529 7.251 1.00 84.81 600 ASP A C 1
ATOM 4629 O O . ASP A 1 600 ? 19.937 0.221 7.352 1.00 84.81 600 ASP A O 1
ATOM 4633 N N . GLN A 1 601 ? 21.608 1.170 6.177 1.00 90.75 601 GLN A N 1
ATOM 4634 C CA . GLN A 1 601 ? 20.786 1.608 5.042 1.00 90.75 601 GLN A CA 1
ATOM 4635 C C . GLN A 1 601 ? 20.302 0.449 4.166 1.00 90.75 601 GLN A C 1
ATOM 4637 O O . GLN A 1 601 ? 20.921 -0.615 4.080 1.00 90.75 601 GLN A O 1
ATOM 4642 N N . TYR A 1 602 ? 19.191 0.661 3.462 1.00 91.50 602 TYR A N 1
ATOM 4643 C CA . TYR A 1 602 ? 18.718 -0.274 2.447 1.00 91.50 602 TYR A CA 1
ATOM 4644 C C . TYR A 1 602 ? 19.669 -0.293 1.234 1.00 91.50 602 TYR A C 1
ATOM 4646 O O . TYR A 1 602 ? 19.856 0.745 0.601 1.00 91.50 602 TYR A O 1
ATOM 4654 N N . PRO A 1 603 ? 20.244 -1.450 0.836 1.00 92.38 603 PRO A N 1
ATOM 4655 C CA . PRO A 1 603 ? 21.197 -1.500 -0.276 1.00 92.38 603 PRO A CA 1
ATOM 4656 C C . PRO A 1 603 ? 20.580 -1.067 -1.617 1.00 92.38 603 PRO A C 1
ATOM 4658 O O . PRO A 1 603 ? 19.631 -1.692 -2.091 1.00 92.38 603 PRO A O 1
ATOM 4661 N N . ARG A 1 604 ? 21.139 -0.026 -2.251 1.00 94.94 604 ARG A N 1
ATOM 4662 C CA . ARG A 1 604 ? 20.656 0.542 -3.533 1.00 94.94 604 ARG A CA 1
ATOM 4663 C C . ARG A 1 604 ? 21.461 0.102 -4.764 1.00 94.94 604 ARG A C 1
ATOM 4665 O O . ARG A 1 604 ? 20.939 0.124 -5.875 1.00 94.94 604 ARG A O 1
ATOM 4672 N N . ALA A 1 605 ? 22.689 -0.390 -4.566 1.00 95.31 605 ALA A N 1
ATOM 4673 C CA . ALA A 1 605 ? 23.641 -0.734 -5.632 1.00 95.31 605 ALA A CA 1
ATOM 4674 C C . ALA A 1 605 ? 23.074 -1.639 -6.745 1.00 95.31 605 ALA A C 1
ATOM 4676 O O . ALA A 1 605 ? 23.385 -1.435 -7.913 1.00 95.31 605 ALA A O 1
ATOM 4677 N N . VAL A 1 606 ? 22.200 -2.597 -6.417 1.00 95.81 606 VAL A N 1
ATOM 4678 C CA . VAL A 1 606 ? 21.578 -3.493 -7.411 1.00 95.81 606 VAL A CA 1
ATOM 4679 C C . VAL A 1 606 ? 20.713 -2.755 -8.440 1.00 95.81 606 VAL A C 1
ATOM 4681 O O . VAL A 1 606 ? 20.680 -3.167 -9.597 1.00 95.81 606 VAL A O 1
ATOM 4684 N N . TYR A 1 607 ? 20.057 -1.654 -8.061 1.00 96.75 607 TYR A N 1
ATOM 4685 C CA . TYR A 1 607 ? 19.233 -0.866 -8.980 1.00 96.75 607 TYR A CA 1
ATOM 4686 C C . TYR A 1 607 ? 20.120 -0.170 -10.025 1.00 96.75 607 TYR A C 1
ATOM 4688 O O . TYR A 1 607 ? 19.903 -0.314 -11.227 1.00 96.75 607 TYR A O 1
ATOM 4696 N N . ARG A 1 608 ? 21.186 0.495 -9.559 1.00 94.88 608 ARG A N 1
ATOM 4697 C CA . ARG A 1 608 ? 22.251 1.090 -10.383 1.00 94.88 608 ARG A CA 1
ATOM 4698 C C . ARG A 1 608 ? 22.922 0.058 -11.288 1.00 94.88 608 ARG A C 1
ATOM 4700 O O . ARG A 1 608 ? 23.088 0.303 -12.477 1.00 94.88 608 ARG A O 1
ATOM 4707 N N . ASP A 1 609 ? 23.308 -1.091 -10.742 1.00 94.38 609 ASP A N 1
ATOM 4708 C CA . ASP A 1 609 ? 24.058 -2.108 -11.484 1.00 94.38 609 ASP A CA 1
ATOM 4709 C C . ASP A 1 609 ? 23.178 -2.817 -12.528 1.00 94.38 609 ASP A C 1
ATOM 4711 O O . ASP A 1 609 ? 23.653 -3.137 -13.614 1.00 94.38 609 ASP A O 1
ATOM 4715 N N . CYS A 1 610 ? 21.882 -3.005 -12.251 1.00 94.75 610 CYS A N 1
ATOM 4716 C CA . CYS A 1 610 ? 20.929 -3.485 -13.252 1.00 94.75 610 CYS A CA 1
ATOM 4717 C C . CYS A 1 610 ? 20.669 -2.446 -14.353 1.00 94.75 610 CYS A C 1
ATOM 4719 O O . CYS A 1 610 ? 20.523 -2.823 -15.514 1.00 94.75 610 CYS A O 1
ATOM 4721 N N . LEU A 1 611 ? 20.637 -1.150 -14.015 1.00 92.88 611 LEU A N 1
ATOM 4722 C CA . LEU A 1 611 ? 20.536 -0.080 -15.009 1.00 92.88 611 LEU A CA 1
ATOM 4723 C C . LEU A 1 611 ? 21.778 -0.028 -15.903 1.00 92.88 611 LEU A C 1
ATOM 4725 O O . LEU A 1 611 ? 21.625 -0.036 -17.115 1.00 92.88 611 LEU A O 1
ATOM 4729 N N . ARG A 1 612 ? 22.995 -0.040 -15.342 1.00 91.31 612 ARG A N 1
ATOM 4730 C CA . ARG A 1 612 ? 24.252 -0.017 -16.119 1.00 91.31 612 ARG A CA 1
ATOM 4731 C C . ARG A 1 612 ? 24.355 -1.188 -17.108 1.00 91.31 612 ARG A C 1
ATOM 4733 O O . ARG A 1 612 ? 24.741 -0.980 -18.255 1.00 91.31 612 ARG A O 1
ATOM 4740 N N . ASP A 1 613 ? 23.968 -2.395 -16.693 1.00 89.62 613 ASP A N 1
ATOM 4741 C CA . ASP A 1 613 ? 23.954 -3.576 -17.570 1.00 89.62 613 ASP A CA 1
ATOM 4742 C C . ASP A 1 613 ? 22.897 -3.484 -18.686 1.00 89.62 613 ASP A C 1
ATOM 4744 O O . ASP A 1 613 ? 23.127 -3.963 -19.797 1.00 89.62 613 ASP A O 1
ATOM 4748 N N . LEU A 1 614 ? 21.735 -2.888 -18.396 1.00 86.62 614 LEU A N 1
ATOM 4749 C CA . LEU A 1 614 ? 20.649 -2.679 -19.355 1.00 86.62 614 LEU A CA 1
ATOM 4750 C C . LEU A 1 614 ? 20.968 -1.555 -20.351 1.00 86.62 614 LEU A C 1
ATOM 4752 O O . LEU A 1 614 ? 20.623 -1.667 -21.524 1.00 86.62 614 LEU A O 1
ATOM 4756 N N . THR A 1 615 ? 21.609 -0.480 -19.888 1.00 82.31 615 THR A N 1
ATOM 4757 C CA . THR A 1 615 ? 21.915 0.701 -20.703 1.00 82.31 615 THR A CA 1
ATOM 4758 C C . THR A 1 615 ? 23.164 0.513 -21.561 1.00 82.31 615 THR A C 1
ATOM 4760 O O . THR A 1 615 ? 23.286 1.140 -22.608 1.00 82.31 615 THR A O 1
ATOM 4763 N N . GLY A 1 616 ? 24.118 -0.315 -21.116 1.00 79.44 616 GLY A N 1
ATOM 4764 C CA . GLY A 1 616 ? 25.451 -0.407 -21.715 1.00 79.44 616 GLY A CA 1
ATOM 4765 C C . GLY A 1 616 ? 26.325 0.836 -21.482 1.00 79.44 616 GLY A C 1
ATOM 4766 O O . GLY A 1 616 ? 27.456 0.883 -21.969 1.00 79.44 616 GLY A O 1
ATOM 4767 N N . LEU A 1 617 ? 25.837 1.831 -20.728 1.00 66.69 617 LEU A N 1
ATOM 4768 C CA . LEU A 1 617 ? 26.495 3.120 -20.501 1.00 66.69 617 LEU A CA 1
ATOM 4769 C C . LEU A 1 617 ? 27.604 2.999 -19.447 1.00 66.69 617 LEU A C 1
ATOM 4771 O O . LEU A 1 617 ? 27.524 3.540 -18.343 1.00 66.69 617 LEU A O 1
ATOM 4775 N N . CYS A 1 618 ? 28.693 2.326 -19.814 1.00 54.47 618 CYS A N 1
ATOM 4776 C CA . CYS A 1 618 ? 29.961 2.337 -19.083 1.00 54.47 618 CYS A CA 1
ATOM 4777 C C . CYS A 1 618 ? 30.699 3.683 -19.263 1.00 54.47 618 CYS A C 1
ATOM 4779 O O . CYS A 1 618 ? 31.833 3.710 -19.737 1.00 54.47 618 CYS A O 1
ATOM 4781 N N . GLY A 1 619 ? 30.047 4.794 -18.895 1.00 58.97 619 GLY A N 1
ATOM 4782 C CA . GLY A 1 619 ? 30.562 6.163 -19.047 1.00 58.97 619 GLY A CA 1
ATOM 4783 C C . GLY A 1 619 ? 29.944 6.969 -20.197 1.00 58.97 619 GLY A C 1
ATOM 4784 O O . GLY A 1 619 ? 30.653 7.747 -20.829 1.00 58.97 619 GLY A O 1
ATOM 4785 N N . GLY A 1 620 ? 28.653 6.763 -20.483 1.00 55.97 620 GLY A N 1
ATOM 4786 C CA . GLY A 1 620 ? 27.888 7.597 -21.420 1.00 55.97 620 GLY A CA 1
ATOM 4787 C C . GLY A 1 620 ? 27.681 9.038 -20.935 1.00 55.97 620 GLY A C 1
ATOM 4788 O O . GLY A 1 620 ? 27.919 9.357 -19.768 1.00 55.97 620 GLY A O 1
ATOM 4789 N N . GLY A 1 621 ? 27.255 9.909 -21.847 1.00 67.12 621 GLY A N 1
ATOM 4790 C CA . GLY A 1 621 ? 26.989 11.321 -21.583 1.00 67.12 621 GLY A CA 1
ATOM 4791 C C . GLY A 1 621 ? 25.616 11.577 -20.954 1.00 67.12 621 GLY A C 1
ATOM 4792 O O . GLY A 1 621 ? 24.762 10.698 -20.865 1.00 67.12 621 GLY A O 1
ATOM 4793 N N . TYR A 1 622 ? 25.378 12.826 -20.547 1.00 70.44 622 TYR A N 1
ATOM 4794 C CA . TYR A 1 622 ? 24.058 13.266 -20.072 1.00 70.44 622 TYR A CA 1
ATOM 4795 C C . TYR A 1 622 ? 22.987 13.180 -21.176 1.00 70.44 622 TYR A C 1
ATOM 4797 O O . TYR A 1 622 ? 21.829 12.874 -20.897 1.00 70.44 622 TYR A O 1
ATOM 4805 N N . ASP A 1 623 ? 23.395 13.383 -22.430 1.00 78.44 623 ASP A N 1
ATOM 4806 C CA . ASP A 1 623 ? 22.527 13.334 -23.608 1.00 78.44 623 ASP A CA 1
ATOM 4807 C C . ASP A 1 623 ? 21.884 11.941 -23.783 1.00 78.44 623 ASP A C 1
ATOM 4809 O O . ASP A 1 623 ? 20.684 11.844 -24.047 1.00 78.44 623 ASP A O 1
ATOM 4813 N N . ASP A 1 624 ? 22.635 10.866 -23.497 1.00 80.38 624 ASP A N 1
ATOM 4814 C CA . ASP A 1 624 ? 22.150 9.476 -23.541 1.00 80.38 624 ASP A CA 1
ATOM 4815 C C . ASP A 1 624 ? 20.983 9.240 -22.555 1.00 80.38 624 ASP A C 1
ATOM 4817 O O . ASP A 1 624 ? 20.099 8.421 -22.807 1.00 80.38 624 ASP A O 1
ATOM 4821 N N . ILE A 1 625 ? 20.947 9.971 -21.430 1.00 82.56 625 ILE A N 1
ATOM 4822 C CA . ILE A 1 625 ? 19.890 9.886 -20.403 1.00 82.56 625 ILE A CA 1
ATOM 4823 C C . ILE A 1 625 ? 18.634 10.672 -20.829 1.00 82.56 625 ILE A C 1
ATOM 4825 O O . ILE A 1 625 ? 17.509 10.284 -20.491 1.00 82.56 625 ILE A O 1
ATOM 4829 N N . GLN A 1 626 ? 18.790 11.741 -21.615 1.00 81.75 626 GLN A N 1
ATOM 4830 C CA . GLN A 1 626 ? 17.646 12.451 -22.196 1.00 81.75 626 GLN A CA 1
ATOM 4831 C C . GLN A 1 626 ? 17.007 11.655 -23.338 1.00 81.75 626 GLN A C 1
ATOM 4833 O O . GLN A 1 626 ? 15.782 11.554 -23.385 1.00 81.75 626 GLN A O 1
ATOM 4838 N N . GLU A 1 627 ? 17.795 10.993 -24.192 1.00 84.06 627 GLU A N 1
ATOM 4839 C CA . GLU A 1 627 ? 17.251 10.029 -25.162 1.00 84.06 627 GLU A CA 1
ATOM 4840 C C . GLU A 1 627 ? 16.605 8.823 -24.449 1.00 84.06 627 GLU A C 1
ATOM 4842 O O . GLU A 1 627 ? 15.540 8.346 -24.848 1.00 84.06 627 GLU A O 1
ATOM 4847 N N . TRP A 1 628 ? 17.175 8.375 -23.322 1.00 80.06 628 TRP A N 1
ATOM 4848 C CA . TRP A 1 628 ? 16.600 7.301 -22.505 1.00 80.06 628 TRP A CA 1
ATOM 4849 C C . TRP A 1 628 ? 15.204 7.613 -21.963 1.00 80.06 628 TRP A C 1
ATOM 4851 O O . TRP A 1 628 ? 14.339 6.741 -21.981 1.00 80.06 628 TRP A O 1
ATOM 4861 N N . THR A 1 629 ? 14.990 8.824 -21.447 1.00 80.12 629 THR A N 1
ATOM 4862 C CA . THR A 1 629 ? 13.714 9.246 -20.841 1.00 80.12 629 THR A CA 1
ATOM 4863 C C . THR A 1 629 ? 12.727 9.820 -21.864 1.00 80.12 629 THR A C 1
ATOM 4865 O O . THR A 1 629 ? 11.517 9.783 -21.631 1.00 80.12 629 THR A O 1
ATOM 4868 N N . GLY A 1 630 ? 13.227 10.289 -23.013 1.00 77.12 630 GLY A N 1
ATOM 4869 C CA . GLY A 1 630 ? 12.441 10.708 -24.176 1.00 77.12 630 GLY A CA 1
ATOM 4870 C C . GLY A 1 630 ? 11.868 9.555 -25.011 1.00 77.12 630 GLY A C 1
ATOM 4871 O O . GLY A 1 630 ? 10.864 9.756 -25.688 1.00 77.12 630 GLY A O 1
ATOM 4872 N N . ASP A 1 631 ? 12.457 8.357 -24.930 1.00 77.75 631 ASP A N 1
ATOM 4873 C CA . ASP A 1 631 ? 11.921 7.091 -25.455 1.00 77.75 631 ASP A CA 1
ATOM 4874 C C . ASP A 1 631 ? 10.426 6.923 -25.134 1.00 77.75 631 ASP A C 1
ATOM 4876 O O . ASP A 1 631 ? 10.028 6.988 -23.968 1.00 77.75 631 ASP A O 1
ATOM 4880 N N . ASP A 1 632 ? 9.595 6.699 -26.159 1.00 81.56 632 ASP A N 1
ATOM 4881 C CA . ASP A 1 632 ? 8.133 6.770 -26.030 1.00 81.56 632 ASP A CA 1
ATOM 4882 C C . ASP A 1 632 ? 7.586 5.872 -24.912 1.00 81.56 632 ASP A C 1
ATOM 4884 O O . ASP A 1 632 ? 6.784 6.326 -24.092 1.00 81.56 632 ASP A O 1
ATOM 4888 N N . HIS A 1 633 ? 8.045 4.620 -24.822 1.00 88.75 633 HIS A N 1
ATOM 4889 C CA . HIS A 1 633 ? 7.575 3.681 -23.803 1.00 88.75 633 HIS A CA 1
ATOM 4890 C C . HIS A 1 633 ? 8.133 3.995 -22.409 1.00 88.75 633 HIS A C 1
ATOM 4892 O O . HIS A 1 633 ? 7.404 3.872 -21.422 1.00 88.75 633 HIS A O 1
ATOM 4898 N N . THR A 1 634 ? 9.391 4.431 -22.309 1.00 89.12 634 THR A N 1
ATOM 4899 C CA . THR A 1 634 ? 10.025 4.801 -21.030 1.00 89.12 634 THR A CA 1
ATOM 4900 C C . THR A 1 634 ? 9.383 6.056 -20.456 1.00 89.12 634 THR A C 1
ATOM 4902 O O . THR A 1 634 ? 8.928 6.051 -19.310 1.00 89.12 634 THR A O 1
ATOM 4905 N N . GLY A 1 635 ? 9.210 7.085 -21.283 1.00 89.06 635 GLY A N 1
ATOM 4906 C CA . GLY A 1 635 ? 8.457 8.279 -20.932 1.00 89.06 635 GLY A CA 1
ATOM 4907 C C . GLY A 1 635 ? 6.995 7.974 -20.588 1.00 89.06 635 GLY A C 1
ATOM 4908 O O . GLY A 1 635 ? 6.469 8.554 -19.640 1.00 89.06 635 GLY A O 1
ATOM 4909 N N . VAL A 1 636 ? 6.319 7.058 -21.297 1.00 92.56 636 VAL A N 1
ATOM 4910 C CA . VAL A 1 636 ? 4.950 6.626 -20.947 1.00 92.56 636 VAL A CA 1
ATOM 4911 C C . VAL A 1 636 ? 4.909 5.974 -19.565 1.00 92.56 636 VAL A C 1
ATOM 4913 O O . VAL A 1 636 ? 4.094 6.388 -18.742 1.00 92.56 636 VAL A O 1
ATOM 4916 N N . MET A 1 637 ? 5.789 5.013 -19.270 1.00 93.81 637 MET A N 1
ATOM 4917 C CA . MET A 1 637 ? 5.797 4.310 -17.980 1.00 93.81 637 MET A CA 1
ATOM 4918 C C . MET A 1 637 ? 6.010 5.274 -16.802 1.00 93.81 637 MET A C 1
ATOM 4920 O O . MET A 1 637 ? 5.291 5.202 -15.804 1.00 93.81 637 MET A O 1
ATOM 4924 N N . LEU A 1 638 ? 6.937 6.227 -16.942 1.00 92.81 638 LEU A N 1
ATOM 4925 C CA . LEU A 1 638 ? 7.208 7.247 -15.924 1.00 92.81 638 LEU A CA 1
ATOM 4926 C C . LEU A 1 638 ? 6.036 8.233 -15.764 1.00 92.81 638 LEU A C 1
ATOM 4928 O O . LEU A 1 638 ? 5.616 8.511 -14.643 1.00 92.81 638 LEU A O 1
ATOM 4932 N N . ARG A 1 639 ? 5.418 8.687 -16.867 1.00 93.69 639 ARG A N 1
ATOM 4933 C CA . ARG A 1 639 ? 4.222 9.557 -16.827 1.00 93.69 639 ARG A CA 1
ATOM 4934 C C . ARG A 1 639 ? 3.002 8.877 -16.191 1.00 93.69 639 ARG A C 1
ATOM 4936 O O . ARG A 1 639 ? 2.212 9.552 -15.527 1.00 93.69 639 ARG A O 1
ATOM 4943 N N . LEU A 1 640 ? 2.841 7.565 -16.380 1.00 93.69 640 LEU A N 1
ATOM 4944 C CA . LEU A 1 640 ? 1.755 6.775 -15.785 1.00 93.69 640 LEU A CA 1
ATOM 4945 C C . LEU A 1 640 ? 1.937 6.559 -14.274 1.00 93.69 640 LEU A C 1
ATOM 4947 O O . LEU A 1 640 ? 0.941 6.518 -13.548 1.00 93.69 640 LEU A O 1
ATOM 4951 N N . PHE A 1 641 ? 3.177 6.476 -13.790 1.00 93.88 641 PHE A N 1
ATOM 4952 C CA . PHE A 1 641 ? 3.517 6.318 -12.370 1.00 93.88 641 PHE A CA 1
ATOM 4953 C C . PHE A 1 641 ? 4.304 7.516 -11.829 1.00 93.88 641 PHE A C 1
ATOM 4955 O O . PHE A 1 641 ? 5.337 7.351 -11.186 1.00 93.88 641 PHE A O 1
ATOM 4962 N N . ASP A 1 642 ? 3.772 8.711 -12.092 1.00 92.06 642 ASP A N 1
ATOM 4963 C CA . ASP A 1 642 ? 4.343 10.026 -11.781 1.00 92.06 642 ASP A CA 1
ATOM 4964 C C . ASP A 1 642 ? 4.958 10.118 -10.368 1.00 92.06 642 ASP A C 1
ATOM 4966 O O . ASP A 1 642 ? 4.259 10.357 -9.378 1.00 92.06 642 ASP A O 1
ATOM 4970 N N . LEU A 1 643 ? 6.281 9.941 -10.272 1.00 92.44 643 LEU A N 1
ATOM 4971 C CA . LEU A 1 643 ? 7.019 9.870 -9.003 1.00 92.44 643 LEU A CA 1
ATOM 4972 C C . LEU A 1 643 ? 7.047 11.213 -8.249 1.00 92.44 643 LEU A C 1
ATOM 4974 O O . LEU A 1 643 ? 7.275 11.240 -7.033 1.00 92.44 643 LEU A O 1
ATOM 4978 N N . ARG A 1 644 ? 6.710 12.325 -8.920 1.00 92.50 644 ARG A N 1
ATOM 4979 C CA . ARG A 1 644 ? 6.552 13.649 -8.293 1.00 92.50 644 ARG A CA 1
ATOM 4980 C C . ARG A 1 644 ? 5.429 13.660 -7.257 1.00 92.50 644 ARG A C 1
ATOM 4982 O O . ARG A 1 644 ? 5.488 14.444 -6.317 1.00 92.50 644 ARG A O 1
ATOM 4989 N N . ILE A 1 645 ? 4.456 12.744 -7.334 1.00 89.44 645 ILE A N 1
ATOM 4990 C CA . ILE A 1 645 ? 3.422 12.616 -6.292 1.00 89.44 645 ILE A CA 1
ATOM 4991 C C . ILE A 1 645 ? 3.988 12.142 -4.936 1.00 89.44 645 ILE A C 1
ATOM 4993 O O . ILE A 1 645 ? 3.346 12.347 -3.908 1.00 89.44 645 ILE A O 1
ATOM 4997 N N . ILE A 1 646 ? 5.192 11.550 -4.925 1.00 88.31 646 ILE A N 1
ATOM 4998 C CA . ILE A 1 646 ? 5.891 11.059 -3.724 1.00 88.31 646 ILE A CA 1
ATOM 4999 C C . ILE A 1 646 ? 6.910 12.084 -3.194 1.00 88.31 646 ILE A C 1
ATOM 5001 O O . ILE A 1 646 ? 6.999 12.282 -1.982 1.00 88.31 646 ILE A O 1
ATOM 5005 N N . ARG A 1 647 ? 7.694 12.733 -4.072 1.00 87.69 647 ARG A N 1
ATOM 5006 C CA . ARG A 1 647 ? 8.762 13.687 -3.679 1.00 87.69 647 ARG A CA 1
ATOM 5007 C C . ARG A 1 647 ? 8.414 15.173 -3.854 1.00 87.69 647 ARG A C 1
ATOM 5009 O O . ARG A 1 647 ? 9.183 16.015 -3.397 1.00 87.69 647 ARG A O 1
ATOM 5016 N N . GLY A 1 648 ? 7.260 15.498 -4.431 1.00 88.00 648 GLY A N 1
ATOM 5017 C CA . GLY A 1 648 ? 6.826 16.864 -4.734 1.00 88.00 648 GLY A CA 1
ATOM 5018 C C . GLY A 1 648 ? 7.320 17.377 -6.091 1.00 88.00 648 GLY A C 1
ATOM 5019 O O . GLY A 1 648 ? 8.057 16.700 -6.807 1.00 88.00 648 GLY A O 1
ATOM 5020 N N . ASP A 1 649 ? 6.927 18.608 -6.428 1.00 84.88 649 ASP A N 1
ATOM 5021 C CA . ASP A 1 649 ? 7.118 19.215 -7.759 1.00 84.88 649 ASP A CA 1
ATOM 5022 C C . ASP A 1 649 ? 8.589 19.448 -8.162 1.00 84.88 649 ASP A C 1
ATOM 5024 O O . ASP A 1 649 ? 8.870 19.760 -9.315 1.00 84.88 649 ASP A O 1
ATOM 5028 N N . GLY A 1 650 ? 9.531 19.304 -7.222 1.00 88.50 650 GLY A N 1
ATOM 5029 C CA . GLY A 1 650 ? 10.975 19.411 -7.458 1.00 88.50 650 GLY A CA 1
ATOM 5030 C C . GLY A 1 650 ? 11.658 18.110 -7.899 1.00 88.50 650 GLY A C 1
ATOM 5031 O O . GLY A 1 650 ? 12.885 18.067 -7.921 1.00 88.50 650 GLY A O 1
ATOM 5032 N N . TRP A 1 651 ? 10.902 17.046 -8.185 1.00 90.69 651 TRP A N 1
ATOM 5033 C CA . TRP A 1 651 ? 11.441 15.786 -8.705 1.00 90.69 651 TRP A CA 1
ATOM 5034 C C . TRP A 1 651 ? 11.477 15.777 -10.240 1.00 90.69 651 TRP A C 1
ATOM 5036 O O . TRP A 1 651 ? 10.468 16.045 -10.895 1.00 90.69 651 TRP A O 1
ATOM 5046 N N . ASP A 1 652 ? 12.627 15.397 -10.792 1.00 92.81 652 ASP A N 1
ATOM 5047 C CA . ASP A 1 652 ? 12.843 15.128 -12.213 1.00 92.81 652 ASP A CA 1
ATOM 5048 C C . ASP A 1 652 ? 13.378 13.697 -12.395 1.00 92.81 652 ASP A C 1
ATOM 5050 O O . ASP A 1 652 ? 14.268 13.259 -11.661 1.00 92.81 652 ASP A O 1
ATOM 5054 N N . ASP A 1 653 ? 12.820 12.955 -13.354 1.00 90.06 653 ASP A N 1
ATOM 5055 C CA . ASP A 1 653 ? 13.154 11.542 -13.560 1.00 90.06 653 ASP A CA 1
ATOM 5056 C C . ASP A 1 653 ? 14.532 11.332 -14.215 1.00 90.06 653 ASP A C 1
ATOM 5058 O O . ASP A 1 653 ? 15.161 10.298 -13.981 1.00 90.06 653 ASP A O 1
ATOM 5062 N N . ALA A 1 654 ? 15.027 12.289 -15.009 1.00 90.62 654 ALA A N 1
ATOM 5063 C CA . ALA A 1 654 ? 16.328 12.196 -15.668 1.00 90.62 654 ALA A CA 1
ATOM 5064 C C . ALA A 1 654 ? 17.467 12.503 -14.685 1.00 90.62 654 ALA A C 1
ATOM 5066 O O . ALA A 1 654 ? 18.432 11.740 -14.617 1.00 90.62 654 ALA A O 1
ATOM 5067 N N . ASP A 1 655 ? 17.322 13.540 -13.855 1.00 92.38 655 ASP A N 1
ATOM 5068 C CA . ASP A 1 655 ? 18.267 13.831 -12.768 1.00 92.38 655 ASP A CA 1
ATOM 5069 C C . ASP A 1 655 ? 18.242 12.739 -11.680 1.00 92.38 655 ASP A C 1
ATOM 5071 O O . ASP A 1 655 ? 19.295 12.366 -11.154 1.00 92.38 655 ASP A O 1
ATOM 5075 N N . ALA A 1 656 ? 17.080 12.143 -11.382 1.00 92.69 656 ALA A N 1
ATOM 5076 C CA . ALA A 1 656 ? 16.989 10.991 -10.479 1.00 92.69 656 ALA A CA 1
ATOM 5077 C C . ALA A 1 656 ? 17.665 9.729 -11.051 1.00 92.69 656 ALA A C 1
ATOM 5079 O O . ALA A 1 656 ? 18.363 9.014 -10.323 1.00 92.69 656 ALA A O 1
ATOM 5080 N N . LEU A 1 657 ? 17.492 9.458 -12.351 1.00 92.50 657 LEU A N 1
ATOM 5081 C CA . LEU A 1 657 ? 18.146 8.348 -13.049 1.00 92.50 657 LEU A CA 1
ATOM 5082 C C . LEU A 1 657 ? 19.666 8.550 -13.119 1.00 92.50 657 LEU A C 1
ATOM 5084 O O . LEU A 1 657 ? 20.424 7.618 -12.843 1.00 92.50 657 LEU A O 1
ATOM 5088 N N . LYS A 1 658 ? 20.112 9.776 -13.405 1.00 91.62 658 LYS A N 1
ATOM 5089 C CA . LYS A 1 658 ? 21.519 10.182 -13.366 1.00 91.62 658 LYS A CA 1
ATOM 5090 C C . LYS A 1 658 ? 22.125 9.988 -11.976 1.00 91.62 658 LYS A C 1
ATOM 5092 O O . LYS A 1 658 ? 23.126 9.289 -11.857 1.00 91.62 658 LYS A O 1
ATOM 5097 N N . GLY A 1 659 ? 21.507 10.532 -10.926 1.00 93.12 659 GLY A N 1
ATOM 5098 C CA . GLY A 1 659 ? 22.012 10.412 -9.554 1.00 93.12 659 GLY A CA 1
ATOM 5099 C C . GLY A 1 659 ? 22.139 8.957 -9.089 1.00 93.12 659 GLY A C 1
ATOM 5100 O O . GLY A 1 659 ? 23.105 8.603 -8.416 1.00 93.12 659 GLY A O 1
ATOM 5101 N N . LEU A 1 660 ? 21.218 8.083 -9.512 1.00 93.00 660 LEU A N 1
ATOM 5102 C CA . LEU A 1 660 ? 21.313 6.640 -9.280 1.00 93.00 660 LEU A CA 1
ATOM 5103 C C . LEU A 1 660 ? 22.456 5.984 -10.075 1.00 93.00 660 LEU A C 1
ATOM 5105 O O . LEU A 1 660 ? 23.137 5.106 -9.550 1.00 93.00 660 LEU A O 1
ATOM 5109 N N . LEU A 1 661 ? 22.695 6.398 -11.322 1.00 91.31 661 LEU A N 1
ATOM 5110 C CA . LEU A 1 661 ? 23.823 5.921 -12.132 1.00 91.31 661 LEU A CA 1
ATOM 5111 C C . LEU A 1 661 ? 25.184 6.415 -11.612 1.00 91.31 661 LEU A C 1
ATOM 5113 O O . LEU A 1 661 ? 26.175 5.697 -11.773 1.00 91.31 661 LEU A O 1
ATOM 5117 N N . GLU A 1 662 ? 25.232 7.583 -10.970 1.00 90.00 662 GLU A N 1
ATOM 5118 C CA . GLU A 1 662 ? 26.427 8.198 -10.373 1.00 90.00 662 GLU A CA 1
ATOM 5119 C C . GLU A 1 662 ? 26.721 7.710 -8.933 1.00 90.00 662 GLU A C 1
ATOM 5121 O O . GLU A 1 662 ? 27.870 7.796 -8.499 1.00 90.00 662 GLU A O 1
ATOM 5126 N N . GLU A 1 663 ? 25.748 7.141 -8.199 1.00 86.31 663 GLU A N 1
ATOM 5127 C CA . GLU A 1 663 ? 25.928 6.694 -6.802 1.00 86.31 663 GLU A CA 1
ATOM 5128 C C . GLU A 1 663 ? 27.082 5.674 -6.657 1.00 86.31 663 GLU A C 1
ATOM 5130 O O . GLU A 1 663 ? 26.989 4.523 -7.097 1.00 86.31 663 GLU A O 1
ATOM 5135 N N . GLY A 1 664 ? 28.161 6.075 -5.973 1.00 68.06 664 GLY A N 1
ATOM 5136 C CA . GLY A 1 664 ? 29.295 5.209 -5.622 1.00 68.06 664 GLY A CA 1
ATOM 5137 C C . GLY A 1 664 ? 30.512 5.270 -6.555 1.00 68.06 664 GLY A C 1
ATOM 5138 O O . GLY A 1 664 ? 31.213 4.261 -6.664 1.00 68.06 664 GLY A O 1
ATOM 5139 N N . PHE A 1 665 ? 30.747 6.410 -7.213 1.00 54.03 665 PHE A N 1
ATOM 5140 C CA . PHE A 1 665 ? 32.061 6.809 -7.743 1.00 54.03 665 PHE A CA 1
ATOM 5141 C C . PHE A 1 665 ? 32.824 7.716 -6.762 1.00 54.03 665 PHE A C 1
ATOM 5143 O O . PHE A 1 665 ? 32.155 8.378 -5.936 1.00 54.03 665 PHE A O 1
#

Radius of gyration: 32.59 Å; chains: 1; bounding box: 80×93×110 Å

Secondary structure (DSSP, 8-state):
-----EEEETTEEEE---------SS-------------------------------------PPP-------------------------------------------------------------------------------PPP-----------------TTSS-HHHHHHHHHHHHHSHHHHS--TTTBS--GGGSHHHHHHHHH-HHHHHHHHHHHHHHHHHHTT-SS-TTHHHHHHHHHHHHHHHHTSSSPPPHHHHHHHHHHHHHHHHTT-HHHHHHHHHHHHHHHHHHTTTTT--HHHHHHHHHHHHHHHHHHTPPPSSPP--SS--SGGGTS-HHHHHHHHHHHHHHHGGGT--HHHHHHHHHHHHHHHHHHHHHHTTTSS-B-HHHHHHHHHHHHHHHHHSSS-SB-GGGGGS-TTS--S-----TT------HHHHHHHHHPPPTT---PBPPP-TTTTHHHHHHHHHHHHHHHHS--SS--TTTTHHHHHHHHHHHHHHHHHHHHHHHHHHHHHHHTTS-----PPPPGGGS-HHHHHHHHHHHTSPPPPHHHHHHHHHHHHHHHHHHHHHHHHHHHHTT--SGGGSPP-HHHHHHHHHHH--SS--HHHHHHHHHSHHHHHHHHHT-THHHH-TT--HHHHHHHHHHTT-

pLDDT: mean 72.66, std 26.48, range [23.52, 98.62]

Organism: NCBI:txid330526

Sequence (665 aa):
MDHFNSTVKDGKLVNTRRGLQVSRQKFNGLSFVNSHPQNITPDSGSSTTLDPARASQRQVKFVGKGNESRPGSSKAPKQDFEPLEFTFASDVTQKKKPRRKATPKDHQLLTTPSGPSSRRSSRGSSHASSPGDCPYPMLPSMITQGSSQSEPGLDGTTSGPSDWSTNDVSEENWKQFHHYFAHIPHKIYPYEDILTYNPARGSDFYYMVAKDSAAVHCVLMSGTIAEAVVNSETDPKGFAYHISKICAILNRKLDQKQAVDPVTLHCIATLAAMGCYVSRLDHWHMHMRGLQKVLDVNGGLGGLQPALLAKMHKADLKGSAALASSPYLPFSRNYGSIFPSILSADVRDHTLGSLTAILDPLHVHSTVTEALSSLSLLSSSIRLARQSSGTVVFDPHAFTEEYLAIMHALLTQPAPLRNAHAYSSNPYSNPPDATDSSGGSGTTTRTENYMANHRLKPSIPVTPAEYGPAGPIEPALRIAGLLFLKELLPDWPRNLGGYAVLLSLLRDHITEFRRIYVTSVWQGQGNSQRGSRGRRSREEIDPNLLDPLLRAEENNRSNRGSYTEDALKSMKPLITWLCLVGNLVSLVADENECRNHLDDQYPRAVYRDCLRDLTGLCGGGYDDIQEWTGDDHTGVMLRLFDLRIIRGDGWDDADALKGLLEEGF